Protein AF-A0AAD4CYT4-F1 (afdb_monomer_lite)

Organism: Aspergillus nanangensis (NCBI:txid2582783)

pLDDT: mean 79.65, std 19.48, range [28.11, 98.75]

InterPro domains:
  IPR003819 TauD/TfdA-like domain [PF02668] (15-269)
  IPR042098 Glutarate 2-hydroxylase superfamily [G3DSA:3.60.130.10] (12-270)
  IPR051178 TfdA dioxygenase [PTHR43779] (11-269)

Radius of gyration: 30.81 Å; chains: 1; bounding box: 71×94×71 Å

Structure (mmCIF, N/CA/C/O backbone):
data_AF-A0AAD4CYT4-F1
#
_entry.id   AF-A0AAD4CYT4-F1
#
loop_
_atom_site.group_PDB
_atom_site.id
_atom_site.type_symbol
_atom_site.label_atom_id
_atom_site.label_alt_id
_atom_site.label_comp_id
_atom_site.label_asym_id
_atom_site.label_entity_id
_atom_site.label_seq_id
_atom_site.pdbx_PDB_ins_code
_atom_site.Cartn_x
_atom_site.Cartn_y
_atom_site.Cartn_z
_atom_site.occupancy
_atom_site.B_iso_or_equiv
_atom_site.auth_seq_id
_atom_site.auth_comp_id
_atom_site.auth_asym_id
_atom_site.auth_atom_id
_atom_site.pdbx_PDB_model_num
ATOM 1 N N . MET A 1 1 ? -4.672 31.244 -12.991 1.00 32.66 1 MET A N 1
ATOM 2 C CA . MET A 1 1 ? -6.120 30.957 -13.082 1.00 32.66 1 MET A CA 1
ATOM 3 C C . MET A 1 1 ? -6.540 30.353 -11.759 1.00 32.66 1 MET A C 1
ATOM 5 O O . MET A 1 1 ? -5.858 29.450 -11.294 1.00 32.66 1 MET A O 1
ATOM 9 N N . THR A 1 2 ? -7.576 30.889 -11.125 1.00 28.11 2 THR A N 1
ATOM 10 C CA . THR A 1 2 ? -8.127 30.363 -9.871 1.00 28.11 2 THR A CA 1
ATOM 11 C C . THR A 1 2 ? -8.802 29.022 -10.139 1.00 28.11 2 THR A C 1
ATOM 13 O O . THR A 1 2 ? -9.771 28.966 -10.894 1.00 28.11 2 THR A O 1
ATOM 16 N N . VAL A 1 3 ? -8.297 27.948 -9.527 1.00 28.81 3 VAL A N 1
ATOM 17 C CA . VAL A 1 3 ? -8.999 26.660 -9.511 1.00 28.81 3 VAL A CA 1
ATOM 18 C C . VAL A 1 3 ? -10.236 26.845 -8.641 1.00 28.81 3 VAL A C 1
ATOM 20 O O . VAL A 1 3 ? -10.140 27.037 -7.431 1.00 28.81 3 VAL A O 1
ATOM 23 N N . THR A 1 4 ? -11.399 26.870 -9.281 1.00 29.27 4 THR A N 1
ATOM 24 C CA . THR A 1 4 ? -12.687 26.870 -8.594 1.00 29.27 4 THR A CA 1
ATOM 25 C C . THR A 1 4 ? -12.920 25.468 -8.048 1.00 29.27 4 THR A C 1
ATOM 27 O O . THR A 1 4 ? -12.833 24.496 -8.794 1.00 29.27 4 THR A O 1
ATOM 30 N N . ALA A 1 5 ? -13.193 25.361 -6.747 1.00 36.22 5 ALA A N 1
ATOM 31 C CA . ALA A 1 5 ? -13.559 24.095 -6.131 1.00 36.22 5 ALA A CA 1
ATOM 32 C C . ALA A 1 5 ? -14.890 23.620 -6.731 1.00 36.22 5 ALA A C 1
ATOM 34 O O . ALA A 1 5 ? -15.943 24.199 -6.456 1.00 36.22 5 ALA A O 1
ATOM 35 N N . THR A 1 6 ? -14.844 22.598 -7.584 1.00 34.12 6 THR A N 1
ATOM 36 C CA . THR A 1 6 ? -16.046 21.910 -8.047 1.00 34.12 6 THR A CA 1
ATOM 37 C C . THR A 1 6 ? -16.681 21.166 -6.878 1.00 34.12 6 THR A C 1
ATOM 39 O O . THR A 1 6 ? -15.995 20.547 -6.068 1.00 34.12 6 THR A O 1
ATOM 42 N N . SER A 1 7 ? -18.006 21.263 -6.787 1.00 39.72 7 SER A N 1
ATOM 43 C CA . SER A 1 7 ? -18.833 20.641 -5.751 1.00 39.72 7 SER A CA 1
ATOM 44 C C . SER A 1 7 ? -18.530 19.151 -5.578 1.00 39.72 7 SER A C 1
ATOM 46 O O . SER A 1 7 ? -18.439 18.426 -6.570 1.00 39.72 7 SER A O 1
ATOM 48 N N . THR A 1 8 ? -18.431 18.699 -4.328 1.00 49.41 8 THR A N 1
ATOM 49 C CA . THR A 1 8 ? -18.188 17.300 -3.957 1.00 49.41 8 THR A CA 1
ATOM 50 C C . THR A 1 8 ? -19.246 16.374 -4.579 1.00 49.41 8 THR A C 1
ATOM 52 O O . THR A 1 8 ? -20.433 16.601 -4.354 1.00 49.41 8 THR A O 1
ATOM 55 N N . PRO A 1 9 ? -18.858 15.333 -5.344 1.00 71.50 9 PRO A N 1
ATOM 56 C CA . PRO A 1 9 ? -19.803 14.434 -6.017 1.00 71.50 9 PRO A CA 1
ATOM 57 C C . PRO A 1 9 ? -20.303 13.274 -5.133 1.00 71.50 9 PRO A C 1
ATOM 59 O O . PRO A 1 9 ? -20.966 12.376 -5.638 1.00 71.50 9 PRO A O 1
ATOM 62 N N . PHE A 1 10 ? -19.981 13.286 -3.836 1.00 81.62 10 PHE A N 1
ATOM 63 C CA . PHE A 1 10 ? -20.298 12.228 -2.876 1.00 81.62 10 PHE A CA 1
ATOM 64 C C . PHE A 1 10 ? -21.324 12.736 -1.855 1.00 81.62 10 PHE A C 1
ATOM 66 O O . PHE A 1 10 ? -21.153 13.818 -1.289 1.00 81.62 10 PHE A O 1
ATOM 73 N N . SER A 1 11 ? -22.399 11.974 -1.662 1.00 90.19 11 SER A N 1
ATOM 74 C CA . SER A 1 11 ? -23.562 12.297 -0.823 1.00 90.19 11 SER A CA 1
ATOM 75 C C . SER A 1 11 ? -23.631 11.447 0.447 1.00 90.19 11 SER A C 1
ATOM 77 O O . SER A 1 11 ? -24.264 11.860 1.419 1.00 90.19 11 SER A O 1
ATOM 79 N N . HIS A 1 12 ? -22.997 10.273 0.443 1.00 91.12 12 HIS A N 1
ATOM 80 C CA . HIS A 1 12 ? -22.992 9.316 1.548 1.00 91.12 12 HIS A CA 1
ATOM 81 C C . HIS A 1 12 ? -21.619 9.195 2.218 1.00 91.12 12 HIS A C 1
ATOM 83 O O . HIS A 1 12 ? -21.557 8.949 3.422 1.00 91.12 12 HIS A O 1
ATOM 89 N N . ILE A 1 13 ? -20.528 9.392 1.471 1.00 91.62 13 ILE A N 1
ATOM 90 C CA . ILE A 1 13 ? -19.158 9.321 2.000 1.00 91.62 13 ILE A CA 1
ATOM 91 C C . ILE A 1 13 ? -18.455 10.683 2.021 1.00 91.62 13 ILE A C 1
ATOM 93 O O . ILE A 1 13 ? -18.670 11.544 1.170 1.00 91.62 13 ILE A O 1
ATOM 97 N N . SER A 1 14 ? -17.562 10.865 2.992 1.00 93.25 14 SER A N 1
ATOM 98 C CA . SER A 1 14 ? -16.642 12.004 3.066 1.00 93.25 14 SER A CA 1
ATOM 99 C C . SER A 1 14 ? -15.248 11.594 2.602 1.00 93.25 14 SER A C 1
ATOM 101 O O . SER A 1 14 ? -14.759 10.532 2.980 1.00 93.25 14 SER A O 1
ATOM 103 N N . ILE A 1 15 ? -14.606 12.447 1.799 1.00 91.00 15 ILE A N 1
ATOM 104 C CA . ILE A 1 15 ? -13.297 12.197 1.184 1.00 91.00 15 ILE A CA 1
ATOM 105 C C . ILE A 1 15 ? -12.261 13.192 1.710 1.00 91.00 15 ILE A C 1
ATOM 107 O O . ILE A 1 15 ? -12.435 14.406 1.582 1.00 91.00 15 ILE A O 1
ATOM 111 N N . LYS A 1 16 ? -11.143 12.677 2.222 1.00 91.81 16 LYS A N 1
ATOM 112 C CA . LYS A 1 16 ? -9.949 13.432 2.622 1.00 91.81 16 LYS A CA 1
ATOM 113 C C . LYS A 1 16 ? -8.764 12.957 1.769 1.00 91.81 16 LYS A C 1
ATOM 115 O O . LYS A 1 16 ? -8.244 11.874 2.027 1.00 91.81 16 LYS A O 1
ATOM 120 N N . PRO A 1 17 ? -8.349 13.706 0.731 1.00 92.31 17 PRO A N 1
ATOM 121 C CA . PRO A 1 17 ? -7.214 13.322 -0.107 1.00 92.31 17 PRO A CA 1
ATOM 122 C C . PRO A 1 17 ? -5.927 13.147 0.710 1.00 92.31 17 PRO A C 1
ATOM 124 O O . PRO A 1 17 ? -5.645 13.953 1.596 1.00 92.31 17 PRO A O 1
ATOM 127 N N . LEU A 1 18 ? -5.156 12.108 0.389 1.00 90.44 18 LEU A N 1
ATOM 128 C CA . LEU A 1 18 ? -3.869 11.787 1.021 1.00 90.44 18 LEU A CA 1
ATOM 129 C C . LEU A 1 18 ? -2.682 12.259 0.165 1.00 90.44 18 LEU A C 1
ATOM 131 O O . LEU A 1 18 ? -1.648 12.632 0.710 1.00 90.44 18 LEU A O 1
ATOM 135 N N . HIS A 1 19 ? -2.842 12.313 -1.162 1.00 92.69 19 HIS A N 1
ATOM 136 C CA . HIS A 1 19 ? -1.865 12.874 -2.099 1.00 92.69 19 HIS A CA 1
ATOM 137 C C . HIS A 1 19 ? -2.575 13.787 -3.134 1.00 92.69 19 HIS A C 1
ATOM 139 O O . HIS A 1 19 ? -3.765 13.604 -3.403 1.00 92.69 19 HIS A O 1
ATOM 145 N N . PRO A 1 20 ? -1.906 14.792 -3.745 1.00 89.75 20 PRO A N 1
ATOM 146 C CA . PRO A 1 20 ? -2.557 15.730 -4.673 1.00 89.75 20 PRO A CA 1
ATOM 147 C C . PRO A 1 20 ? -3.212 15.120 -5.927 1.00 89.75 20 PRO A C 1
ATOM 149 O O . PRO A 1 20 ? -4.036 15.778 -6.561 1.00 89.75 20 PRO A O 1
ATOM 152 N N . THR A 1 21 ? -2.841 13.895 -6.315 1.00 88.69 21 THR A N 1
ATOM 153 C CA . THR A 1 21 ? -3.289 13.236 -7.564 1.00 88.69 21 THR A CA 1
ATOM 154 C C . THR A 1 21 ? -3.969 11.876 -7.368 1.00 88.69 21 THR A C 1
ATOM 156 O O . THR A 1 21 ? -4.602 11.368 -8.297 1.00 88.69 21 THR A O 1
ATOM 159 N N . PHE A 1 22 ? -3.831 11.267 -6.190 1.00 94.75 22 PHE A N 1
ATOM 160 C CA . PHE A 1 22 ? -4.303 9.918 -5.863 1.00 94.75 22 PHE A CA 1
ATOM 161 C C . PHE A 1 22 ? -4.375 9.763 -4.334 1.00 94.75 22 PHE A C 1
ATOM 163 O O . PHE A 1 22 ? -4.007 10.691 -3.624 1.00 94.75 22 PHE A O 1
ATOM 170 N N . GLY A 1 23 ? -4.846 8.626 -3.820 1.00 95.00 23 GLY A N 1
ATOM 171 C CA . GLY A 1 23 ? -4.924 8.365 -2.380 1.00 95.00 23 GLY A CA 1
ATOM 172 C C . GLY A 1 23 ? -6.003 9.186 -1.661 1.00 95.00 23 GLY A C 1
ATOM 173 O O . GLY A 1 23 ? -6.031 10.415 -1.736 1.00 95.00 23 GLY A O 1
ATOM 174 N N . ALA A 1 24 ? -6.890 8.530 -0.918 1.00 94.88 24 ALA A N 1
ATOM 175 C CA . ALA A 1 24 ? -7.845 9.216 -0.050 1.00 94.88 24 ALA A CA 1
ATOM 176 C C . ALA A 1 24 ? -8.200 8.406 1.198 1.00 94.88 24 ALA A C 1
ATOM 178 O O . ALA A 1 24 ? -8.313 7.190 1.149 1.00 94.88 24 ALA A O 1
ATOM 179 N N . GLU A 1 25 ? -8.462 9.091 2.301 1.00 94.62 25 GLU A N 1
ATOM 180 C CA . GLU A 1 25 ? -9.189 8.550 3.442 1.00 94.62 25 GLU A CA 1
ATOM 181 C C . GLU A 1 25 ? -10.691 8.797 3.237 1.00 94.62 25 GLU A C 1
ATOM 183 O O . GLU A 1 25 ? -11.107 9.897 2.859 1.00 94.62 25 GLU A O 1
ATOM 188 N N . ILE A 1 26 ? -11.492 7.757 3.450 1.00 94.75 26 ILE A N 1
ATOM 189 C CA . ILE A 1 26 ? -12.946 7.739 3.329 1.00 94.75 26 ILE A CA 1
ATOM 190 C C . ILE A 1 26 ? -13.553 7.533 4.716 1.00 94.75 26 ILE A C 1
ATOM 192 O O . ILE A 1 26 ? -13.194 6.608 5.447 1.00 94.75 26 ILE A O 1
ATOM 196 N N . SER A 1 27 ? -14.519 8.377 5.061 1.00 91.19 27 SER A N 1
ATOM 197 C CA . SER A 1 27 ? -15.300 8.280 6.296 1.00 91.19 27 SER A CA 1
ATOM 198 C C . SER A 1 27 ? -16.803 8.411 6.023 1.00 91.19 27 SER A C 1
ATOM 200 O O . SER A 1 27 ? -17.220 8.775 4.923 1.00 91.19 27 SER A O 1
ATOM 202 N N . GLY A 1 28 ? -17.631 8.064 7.013 1.00 86.69 28 GLY A N 1
ATOM 203 C CA . GLY A 1 28 ? -19.098 8.039 6.889 1.00 86.69 28 GLY A CA 1
ATOM 204 C C . GLY A 1 28 ? -19.696 6.695 6.449 1.00 86.69 28 GLY A C 1
ATOM 205 O O . GLY A 1 28 ? -20.914 6.571 6.388 1.00 86.69 28 GLY A O 1
ATOM 206 N N . VAL A 1 29 ? -18.869 5.678 6.186 1.00 91.00 29 VAL A N 1
ATOM 207 C CA . VAL A 1 29 ? -19.328 4.316 5.864 1.00 91.00 29 VAL A CA 1
ATOM 208 C C . VAL A 1 29 ? -19.597 3.532 7.148 1.00 91.00 29 VAL A C 1
ATOM 210 O O . VAL A 1 29 ? -18.706 3.404 7.985 1.00 91.00 29 VAL A O 1
ATOM 213 N N . ASP A 1 30 ? -20.804 2.978 7.280 1.00 89.69 30 ASP A N 1
ATOM 214 C CA . ASP A 1 30 ? -21.115 1.970 8.296 1.00 89.69 30 ASP A CA 1
ATOM 215 C C . ASP A 1 30 ? -20.756 0.569 7.777 1.00 89.69 30 ASP A C 1
ATOM 217 O O . ASP A 1 30 ? -21.227 0.144 6.720 1.00 89.69 30 ASP A O 1
ATOM 221 N N . PHE A 1 31 ? -19.918 -0.135 8.535 1.00 91.50 31 PHE A N 1
ATOM 222 C CA . PHE A 1 31 ? -19.478 -1.508 8.280 1.00 91.50 31 PHE A CA 1
ATOM 223 C C . PHE A 1 31 ? -20.048 -2.516 9.297 1.00 91.50 31 PHE A C 1
ATOM 225 O O . PHE A 1 31 ? -19.816 -3.718 9.160 1.00 91.50 31 PHE A O 1
ATOM 232 N N . ALA A 1 32 ? -20.817 -2.066 10.300 1.00 85.94 32 ALA A N 1
ATOM 233 C CA . ALA A 1 32 ? -21.504 -2.948 11.251 1.00 85.94 32 ALA A CA 1
ATOM 234 C C . ALA A 1 32 ? -22.688 -3.698 10.607 1.00 85.94 32 ALA A C 1
ATOM 236 O O . ALA A 1 32 ? -23.165 -4.700 11.142 1.00 85.94 32 ALA A O 1
ATOM 237 N N . SER A 1 33 ? -23.143 -3.223 9.445 1.00 85.06 33 SER A N 1
ATOM 238 C CA . SER A 1 33 ? -24.101 -3.878 8.552 1.00 85.06 33 SER A CA 1
ATOM 239 C C . SER A 1 33 ? -23.501 -4.024 7.144 1.00 85.06 33 SER A C 1
ATOM 241 O O . SER A 1 33 ? -22.535 -3.332 6.817 1.00 85.06 33 SER A O 1
ATOM 243 N N . PRO A 1 34 ? -24.053 -4.888 6.267 1.00 90.44 34 PRO A N 1
ATOM 244 C CA . PRO A 1 34 ? -23.626 -4.955 4.872 1.00 90.44 34 PRO A CA 1
ATOM 245 C C . PRO A 1 34 ? -23.739 -3.589 4.180 1.00 90.44 34 PRO A C 1
ATOM 247 O O . PRO A 1 34 ? -24.818 -2.998 4.155 1.00 90.44 34 PRO A O 1
ATOM 250 N N . VAL A 1 35 ? -22.635 -3.112 3.594 1.00 91.25 35 VAL A N 1
ATOM 251 C CA . VAL A 1 35 ? -22.569 -1.798 2.934 1.00 91.25 35 VAL A CA 1
ATOM 252 C C . VAL A 1 35 ? -23.611 -1.709 1.813 1.00 91.25 35 VAL A C 1
ATOM 254 O O . VAL A 1 35 ? -23.594 -2.508 0.863 1.00 91.25 35 VAL A O 1
ATOM 257 N N . ALA A 1 36 ? -24.506 -0.724 1.941 1.00 92.00 36 ALA A N 1
ATOM 258 C CA . ALA A 1 36 ? -25.579 -0.442 0.993 1.00 92.00 36 ALA A CA 1
ATOM 259 C C . ALA A 1 36 ? -25.028 -0.103 -0.403 1.00 92.00 36 ALA A C 1
ATOM 261 O O . ALA A 1 36 ? -23.906 0.393 -0.543 1.00 92.00 36 ALA A O 1
ATOM 262 N N . ASP A 1 37 ? -25.798 -0.404 -1.449 1.00 90.38 37 ASP A N 1
ATOM 263 C CA . ASP A 1 37 ? -25.303 -0.336 -2.827 1.00 90.38 37 ASP A CA 1
ATOM 264 C C . ASP A 1 37 ? -24.978 1.098 -3.257 1.00 90.38 37 ASP A C 1
ATOM 266 O O . ASP A 1 37 ? -23.967 1.311 -3.919 1.00 90.38 37 ASP A O 1
ATOM 270 N N . GLU A 1 38 ? -25.758 2.086 -2.822 1.00 91.25 38 GLU A N 1
ATOM 271 C CA . GLU A 1 38 ? -25.518 3.511 -3.056 1.00 91.25 38 GLU A CA 1
ATOM 272 C C . GLU A 1 38 ? -24.184 3.989 -2.453 1.00 91.25 38 GLU A C 1
ATOM 274 O O . GLU A 1 38 ? -23.389 4.633 -3.139 1.00 91.25 38 GLU A O 1
ATOM 279 N N . VAL A 1 39 ? -23.876 3.578 -1.218 1.00 93.12 39 VAL A N 1
ATOM 280 C CA . VAL A 1 39 ? -22.600 3.881 -0.547 1.00 93.12 39 VAL A CA 1
ATOM 281 C C . VAL A 1 39 ? -21.450 3.164 -1.253 1.00 93.12 39 VAL A C 1
ATOM 283 O O . VAL A 1 39 ? -20.381 3.736 -1.461 1.00 93.12 39 VAL A O 1
ATOM 286 N N . PHE A 1 40 ? -21.670 1.920 -1.684 1.00 93.56 40 PHE A N 1
ATOM 287 C CA . PHE A 1 40 ? -20.673 1.166 -2.434 1.00 93.56 40 PHE A CA 1
ATOM 288 C C . PHE A 1 40 ? -20.383 1.761 -3.819 1.00 93.56 40 PHE A C 1
ATOM 290 O O . PHE A 1 40 ? -19.227 1.753 -4.236 1.00 93.56 40 PHE A O 1
ATOM 297 N N . GLN A 1 41 ? -21.372 2.321 -4.524 1.00 88.25 41 GLN A N 1
ATOM 298 C CA . GLN A 1 41 ? -21.118 3.024 -5.788 1.00 88.25 41 GLN A CA 1
ATOM 299 C C . GLN A 1 41 ? -20.239 4.264 -5.577 1.00 88.25 41 GLN A C 1
ATOM 301 O O . GLN A 1 41 ? -19.327 4.499 -6.370 1.00 88.25 41 GLN A O 1
ATOM 306 N N . GLU A 1 42 ? -20.447 5.019 -4.495 1.00 93.06 42 GLU A N 1
ATOM 307 C CA . GLU A 1 42 ? -19.563 6.136 -4.136 1.00 93.06 42 GLU A CA 1
ATOM 308 C C . GLU A 1 42 ? -18.144 5.660 -3.789 1.00 93.06 42 GLU A C 1
ATOM 310 O O . GLU A 1 42 ? -17.169 6.228 -4.286 1.00 93.06 42 GLU A O 1
ATOM 315 N N . ILE A 1 43 ? -18.007 4.566 -3.031 1.00 93.81 43 ILE A N 1
ATOM 316 C CA . ILE A 1 43 ? -16.708 3.928 -2.760 1.00 93.81 43 ILE A CA 1
ATOM 317 C C . ILE A 1 43 ? -16.027 3.496 -4.065 1.00 93.81 43 ILE A C 1
ATOM 319 O O . ILE A 1 43 ? -14.850 3.787 -4.264 1.00 93.81 43 ILE A O 1
ATOM 323 N N . TYR A 1 44 ? -16.741 2.838 -4.979 1.00 87.88 44 TYR A N 1
ATOM 324 C CA . TYR A 1 44 ? -16.192 2.368 -6.253 1.00 87.88 44 TYR A CA 1
ATOM 325 C C . TYR A 1 44 ? -15.718 3.530 -7.144 1.00 87.88 44 TYR A C 1
ATOM 327 O O . TYR A 1 44 ? -14.653 3.456 -7.767 1.00 87.88 44 TYR A O 1
ATOM 335 N N . GLN A 1 45 ? -16.463 4.638 -7.163 1.00 84.94 45 GLN A N 1
ATOM 336 C CA . GLN A 1 45 ? -16.052 5.877 -7.829 1.00 84.94 45 GLN A CA 1
ATOM 337 C C . GLN A 1 45 ? -14.808 6.487 -7.169 1.00 84.94 45 GLN A C 1
ATOM 339 O O . GLN A 1 45 ? -13.865 6.854 -7.875 1.00 84.94 45 GLN A O 1
ATOM 344 N N . ALA A 1 46 ? -14.751 6.528 -5.835 1.00 89.94 46 ALA A N 1
ATOM 345 C CA . ALA A 1 46 ? -13.582 7.000 -5.099 1.00 89.94 46 ALA A CA 1
ATOM 346 C C . ALA A 1 46 ? -12.343 6.124 -5.372 1.00 89.94 46 ALA A C 1
ATOM 348 O O . ALA A 1 46 ? -11.290 6.665 -5.702 1.00 89.94 46 ALA A O 1
ATOM 349 N N . VAL A 1 47 ? -12.458 4.791 -5.353 1.00 90.19 47 VAL A N 1
ATOM 350 C CA . VAL A 1 47 ? -11.378 3.866 -5.758 1.00 90.19 47 VAL A CA 1
ATOM 351 C C . VAL A 1 47 ? -10.942 4.135 -7.199 1.00 90.19 47 VAL A C 1
ATOM 353 O O . VAL A 1 47 ? -9.752 4.230 -7.483 1.00 90.19 47 VAL A O 1
ATOM 356 N N . THR A 1 48 ? -11.885 4.324 -8.120 1.00 86.06 48 THR A N 1
ATOM 357 C CA . THR A 1 48 ? -11.584 4.596 -9.536 1.00 86.06 48 THR A CA 1
ATOM 358 C C . THR A 1 48 ? -10.811 5.908 -9.725 1.00 86.06 48 THR A C 1
ATOM 360 O O . THR A 1 48 ? -9.865 5.971 -10.521 1.00 86.06 48 THR A O 1
ATOM 363 N N . GLN A 1 49 ? -11.181 6.951 -8.978 1.00 87.31 49 GLN A N 1
ATOM 364 C CA . GLN A 1 49 ? -10.535 8.262 -8.994 1.00 87.31 49 GLN A CA 1
ATOM 365 C C . GLN A 1 49 ? -9.168 8.223 -8.293 1.00 87.31 49 GLN A C 1
ATOM 367 O O . GLN A 1 49 ? -8.129 8.443 -8.923 1.00 87.31 49 GLN A O 1
ATOM 372 N N . TYR A 1 50 ? -9.149 7.895 -7.004 1.00 92.00 50 TYR A N 1
ATOM 373 C CA . TYR A 1 50 ? -7.973 7.987 -6.143 1.00 92.00 50 TYR A CA 1
ATOM 374 C C . TYR A 1 50 ? -7.026 6.787 -6.264 1.00 92.00 50 TYR A C 1
ATOM 376 O O . TYR A 1 50 ? -5.875 6.903 -5.863 1.00 92.00 50 TYR A O 1
ATOM 384 N N . GLY A 1 51 ? -7.448 5.657 -6.839 1.00 89.88 51 GLY A N 1
ATOM 385 C CA . GLY A 1 51 ? -6.657 4.422 -6.995 1.00 89.88 51 GLY A CA 1
ATOM 386 C C . GLY A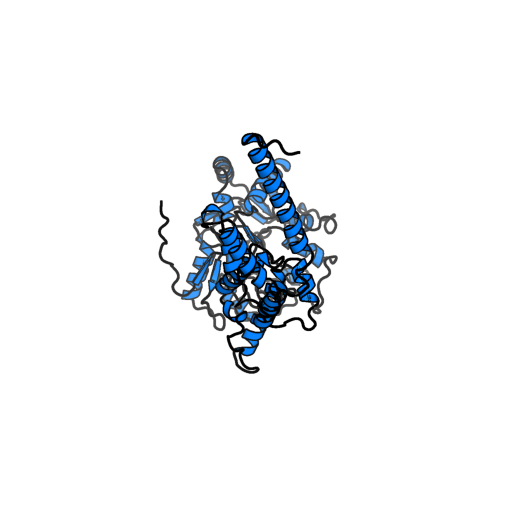 1 51 ? -6.434 3.648 -5.688 1.00 89.88 51 GLY A C 1
ATOM 387 O O . GLY A 1 51 ? -6.468 2.424 -5.678 1.00 89.88 51 GLY A O 1
ATOM 388 N N . VAL A 1 52 ? -6.252 4.381 -4.594 1.00 94.69 52 VAL A N 1
ATOM 389 C CA . VAL A 1 52 ? -5.979 3.938 -3.226 1.00 94.69 52 VAL A CA 1
ATOM 390 C C . VAL A 1 52 ? -6.973 4.654 -2.317 1.00 94.69 52 VAL A C 1
ATOM 392 O O . VAL A 1 52 ? -7.042 5.885 -2.361 1.00 94.69 52 VAL A O 1
ATOM 395 N N . VAL A 1 53 ? -7.760 3.915 -1.524 1.00 95.44 53 VAL A N 1
ATOM 396 C CA . VAL A 1 53 ? -8.714 4.514 -0.573 1.00 95.44 53 VAL A CA 1
ATOM 397 C C . VAL A 1 53 ? -8.779 3.774 0.755 1.00 95.44 53 VAL A C 1
ATOM 399 O O . VAL A 1 53 ? -8.809 2.549 0.780 1.00 95.44 53 VAL A O 1
ATOM 402 N N . VAL A 1 54 ? -8.838 4.527 1.847 1.00 95.50 54 VAL A N 1
ATOM 403 C CA . VAL A 1 54 ? -8.615 4.041 3.208 1.00 95.50 54 VAL A CA 1
ATOM 404 C C . VAL A 1 54 ? -9.837 4.246 4.085 1.00 95.50 54 VAL A C 1
ATOM 406 O O . VAL A 1 54 ? -10.387 5.339 4.107 1.00 95.50 54 VAL A O 1
ATOM 409 N N . PHE A 1 55 ? -10.194 3.251 4.889 1.00 95.31 55 PHE A N 1
ATOM 410 C CA . PHE A 1 55 ? -11.222 3.346 5.920 1.00 95.31 55 PHE A CA 1
ATOM 411 C C . PHE A 1 55 ? -10.608 3.086 7.300 1.00 95.31 55 PHE A C 1
ATOM 413 O O . PHE A 1 55 ? -9.804 2.168 7.473 1.00 95.31 55 PHE A O 1
ATOM 420 N N . ARG A 1 56 ? -11.001 3.876 8.303 1.00 91.12 56 ARG A N 1
ATOM 421 C CA . ARG A 1 56 ? -10.508 3.728 9.682 1.00 91.12 56 ARG A CA 1
ATOM 422 C C . ARG A 1 56 ? -11.432 2.904 10.541 1.00 91.12 56 ARG A C 1
ATOM 424 O O . ARG A 1 56 ? -12.643 3.081 10.457 1.00 91.12 56 ARG A O 1
ATOM 431 N N . SER A 1 57 ? -10.846 2.083 11.415 1.00 87.38 57 SER A N 1
ATOM 432 C CA . SER A 1 57 ? -11.555 1.421 12.521 1.00 87.38 57 SER A CA 1
ATOM 433 C C . SER A 1 57 ? -12.890 0.773 12.105 1.00 87.38 57 SER A C 1
ATOM 435 O O . SER A 1 57 ? -13.898 0.905 12.793 1.00 87.38 57 SER A O 1
ATOM 437 N N . THR A 1 58 ? -12.900 0.079 10.964 1.00 91.69 58 THR A N 1
ATOM 438 C CA . THR A 1 58 ? -14.105 -0.470 10.318 1.00 91.69 58 THR A CA 1
ATOM 439 C C . THR A 1 58 ? -14.861 -1.487 11.168 1.00 91.69 58 THR A C 1
ATOM 441 O O . THR A 1 58 ? -16.058 -1.667 10.984 1.00 91.69 58 THR A O 1
ATOM 444 N N . GLY A 1 59 ? -14.179 -2.178 12.087 1.00 90.75 59 GLY A N 1
ATOM 445 C CA . GLY A 1 59 ? -14.790 -3.224 12.911 1.00 90.75 59 GLY A CA 1
ATOM 446 C C . GLY A 1 59 ? -15.228 -4.471 12.130 1.00 90.75 59 GLY A C 1
ATOM 447 O O . GLY A 1 59 ? -15.974 -5.284 12.672 1.00 90.75 59 GLY A O 1
ATOM 448 N N . LEU A 1 60 ? -14.777 -4.634 10.880 1.00 93.19 60 LEU A N 1
ATOM 449 C CA . LEU A 1 60 ? -15.089 -5.798 10.051 1.00 93.19 60 LEU A CA 1
ATOM 450 C C . LEU A 1 60 ? -14.575 -7.099 10.686 1.00 93.19 60 LEU A C 1
ATOM 452 O O . LEU A 1 60 ? -13.426 -7.185 11.117 1.00 93.19 60 LEU A O 1
ATOM 456 N N . THR A 1 61 ? -15.420 -8.133 10.682 1.00 93.88 61 THR A N 1
ATOM 457 C CA . THR A 1 61 ? -14.990 -9.524 10.900 1.00 93.88 61 THR A CA 1
ATOM 458 C C . THR A 1 61 ? -14.433 -10.115 9.604 1.00 93.88 61 THR A C 1
ATOM 460 O O . THR A 1 61 ? -14.607 -9.530 8.534 1.00 93.88 61 THR A O 1
ATOM 463 N N . ASP A 1 62 ? -13.833 -11.306 9.668 1.00 93.94 62 ASP A N 1
ATOM 464 C CA . ASP A 1 62 ? -13.441 -12.087 8.487 1.00 93.94 62 ASP A CA 1
ATOM 465 C C . ASP A 1 62 ? -14.598 -12.204 7.472 1.00 93.94 62 ASP A C 1
ATOM 467 O O . ASP A 1 62 ? -14.427 -11.930 6.284 1.00 93.94 62 ASP A O 1
ATOM 471 N N . GLU A 1 63 ? -15.805 -12.545 7.934 1.00 95.06 63 GLU A N 1
ATOM 472 C CA . GLU A 1 63 ? -17.001 -12.675 7.095 1.00 95.06 63 GLU A CA 1
ATOM 473 C C . GLU A 1 63 ? -17.429 -11.336 6.492 1.00 95.06 63 GLU A C 1
ATOM 475 O O . GLU A 1 63 ? -17.792 -11.283 5.315 1.00 95.06 63 GLU A O 1
ATOM 480 N N . GLY A 1 64 ? -17.377 -10.259 7.282 1.00 94.69 64 GLY A N 1
ATOM 481 C CA . GLY A 1 64 ? -17.684 -8.904 6.826 1.00 94.69 64 GLY A CA 1
ATOM 482 C C . GLY A 1 64 ? -16.697 -8.427 5.762 1.00 94.69 64 GLY A C 1
ATOM 483 O O . GLY A 1 64 ? -17.111 -7.908 4.725 1.00 94.69 64 GLY A O 1
ATOM 484 N N . HIS A 1 65 ? -15.402 -8.664 5.978 1.00 95.75 65 HIS A N 1
ATOM 485 C CA . HIS A 1 65 ? -14.337 -8.338 5.036 1.00 95.75 65 HIS A CA 1
ATOM 486 C C . HIS A 1 65 ? -14.523 -9.100 3.718 1.00 95.75 65 HIS A C 1
ATOM 488 O O . HIS A 1 65 ? -14.546 -8.485 2.654 1.00 95.75 65 HIS A O 1
ATOM 494 N N . ILE A 1 66 ? -14.773 -10.411 3.772 1.00 95.56 66 ILE A N 1
ATOM 495 C CA . ILE A 1 66 ? -15.070 -11.230 2.587 1.00 95.56 66 ILE A CA 1
ATOM 496 C C . ILE A 1 66 ? -16.343 -10.737 1.873 1.00 95.56 66 ILE A C 1
ATOM 498 O O . ILE A 1 66 ? -16.368 -10.642 0.643 1.00 95.56 66 ILE A O 1
ATOM 502 N N . ALA A 1 67 ? -17.410 -10.420 2.612 1.00 94.44 67 ALA A N 1
ATOM 503 C CA . ALA A 1 67 ? -18.671 -9.941 2.044 1.00 94.44 67 ALA A CA 1
ATOM 504 C C . ALA A 1 67 ? -18.525 -8.574 1.355 1.00 94.44 67 ALA A C 1
ATOM 506 O O . ALA A 1 67 ? -19.082 -8.379 0.274 1.00 94.44 67 ALA A O 1
ATOM 507 N N . PHE A 1 68 ? -17.749 -7.657 1.938 1.00 95.38 68 PHE A N 1
ATOM 508 C CA . PHE A 1 68 ? -17.423 -6.367 1.334 1.00 95.38 68 PHE A CA 1
ATOM 509 C C . PHE A 1 68 ? -16.543 -6.536 0.087 1.00 95.38 68 PHE A C 1
ATOM 511 O O . PHE A 1 68 ? -16.881 -6.003 -0.970 1.00 95.38 68 PHE A O 1
ATOM 518 N N . SER A 1 69 ? -15.493 -7.361 0.157 1.00 94.56 69 SER A N 1
ATOM 519 C CA . SER A 1 69 ? -14.618 -7.671 -0.983 1.00 94.56 69 SER A CA 1
ATOM 520 C C . SER A 1 69 ? -15.392 -8.245 -2.177 1.00 94.56 69 SER A C 1
ATOM 522 O O . SER A 1 69 ? -15.142 -7.850 -3.315 1.00 94.56 69 SER A O 1
ATOM 524 N N . ARG A 1 70 ? -16.403 -9.100 -1.945 1.00 93.69 70 ARG A N 1
ATOM 525 C CA . ARG A 1 70 ? -17.267 -9.650 -3.014 1.00 93.69 70 ARG A CA 1
ATOM 526 C C . ARG A 1 70 ? -18.061 -8.591 -3.789 1.00 93.69 70 ARG A C 1
ATOM 528 O O . ARG A 1 70 ? -18.500 -8.882 -4.899 1.00 93.69 70 ARG A O 1
ATOM 535 N N . LYS A 1 71 ? -18.237 -7.369 -3.267 1.00 90.44 71 LYS A N 1
ATOM 536 C CA . LYS A 1 71 ? -18.875 -6.274 -4.024 1.00 90.44 71 LYS A CA 1
ATOM 537 C C . LYS A 1 71 ? -17.979 -5.751 -5.157 1.00 90.44 71 LYS A C 1
ATOM 539 O O . LYS A 1 71 ? -18.501 -5.235 -6.141 1.00 90.44 71 LYS A O 1
ATOM 544 N N . PHE A 1 72 ? -16.657 -5.928 -5.062 1.00 87.12 72 PHE A N 1
ATOM 545 C CA . PHE A 1 72 ? -15.699 -5.566 -6.116 1.00 87.12 72 PHE A CA 1
ATOM 546 C C . PHE A 1 72 ? -15.560 -6.628 -7.222 1.00 87.12 72 PHE A C 1
ATOM 548 O O . PHE A 1 72 ? -15.052 -6.312 -8.298 1.00 87.12 72 PHE A O 1
ATOM 555 N N . GLY A 1 73 ? -16.011 -7.866 -6.989 1.00 86.69 73 GLY A N 1
ATOM 556 C CA . GLY A 1 73 ? -15.998 -8.938 -7.985 1.00 86.69 73 GLY A CA 1
ATOM 557 C C . GLY A 1 73 ? -15.818 -10.338 -7.396 1.00 86.69 73 GLY A C 1
ATOM 558 O O . GLY A 1 73 ? -16.028 -10.581 -6.208 1.00 86.69 73 GLY A O 1
ATOM 559 N N . GLU A 1 74 ? -15.424 -11.277 -8.257 1.00 88.38 74 GLU A N 1
ATOM 560 C CA . GLU A 1 74 ? -15.016 -12.624 -7.850 1.00 88.38 74 GLU A CA 1
ATOM 561 C C . GLU A 1 74 ? -13.744 -12.574 -6.991 1.00 88.38 74 GLU A C 1
ATOM 563 O O . GLU A 1 74 ? -12.776 -11.910 -7.360 1.00 88.38 74 GLU A O 1
ATOM 568 N N . LEU A 1 75 ? -13.724 -13.323 -5.886 1.00 89.88 75 LEU A N 1
ATOM 569 C CA . LEU A 1 75 ? -12.532 -13.466 -5.050 1.00 89.88 75 LEU A CA 1
ATOM 570 C C . LEU A 1 75 ? -11.629 -14.584 -5.578 1.00 89.88 75 LEU A C 1
ATOM 572 O O . LEU A 1 75 ? -12.110 -15.673 -5.896 1.00 89.88 75 LEU A O 1
ATOM 576 N N . ASP A 1 76 ? -10.323 -14.327 -5.609 1.00 87.81 76 ASP A N 1
ATOM 577 C CA . ASP A 1 76 ? -9.320 -15.388 -5.694 1.00 87.81 76 ASP A CA 1
ATOM 578 C C . ASP A 1 76 ? -9.225 -16.115 -4.334 1.00 87.81 76 ASP A C 1
ATOM 580 O O . ASP A 1 76 ? -9.559 -15.553 -3.289 1.00 87.81 76 ASP A O 1
ATOM 584 N N . ASP A 1 77 ? -8.766 -17.371 -4.326 1.00 89.88 77 ASP A N 1
ATOM 585 C CA . ASP A 1 77 ? -8.593 -18.149 -3.094 1.00 89.88 77 ASP A CA 1
ATOM 586 C C . ASP A 1 77 ? -7.220 -18.835 -3.007 1.00 89.88 77 ASP A C 1
ATOM 588 O O . ASP A 1 77 ? -6.526 -19.048 -4.006 1.00 89.88 77 ASP A O 1
ATOM 592 N N . VAL A 1 78 ? -6.802 -19.176 -1.784 1.00 86.06 78 VAL A N 1
ATOM 593 C CA . VAL A 1 78 ? -5.478 -19.752 -1.518 1.00 86.06 78 VAL A CA 1
ATOM 594 C C . VAL A 1 78 ? -5.417 -21.281 -1.625 1.00 86.06 78 VAL A C 1
ATOM 596 O O . VAL A 1 78 ? -4.362 -21.860 -1.344 1.00 86.06 78 VAL A O 1
ATOM 599 N N . LYS A 1 79 ? -6.488 -21.968 -2.055 1.00 86.88 79 LYS A N 1
ATOM 600 C CA . LYS A 1 79 ? -6.526 -23.445 -2.135 1.00 86.88 79 LYS A CA 1
ATOM 601 C C . LYS A 1 79 ? -5.388 -24.039 -2.977 1.00 86.88 79 LYS A C 1
ATOM 603 O O . LYS A 1 79 ? -4.850 -25.057 -2.538 1.00 86.88 79 LYS A O 1
ATOM 608 N N . PRO A 1 80 ? -4.945 -23.447 -4.110 1.00 82.94 80 PRO A N 1
ATOM 609 C CA . PRO A 1 80 ? -3.796 -23.967 -4.855 1.00 82.94 80 PRO A CA 1
ATOM 610 C C . PRO A 1 80 ? -2.503 -23.966 -4.030 1.00 82.94 80 PRO A C 1
ATOM 612 O O . PRO A 1 80 ? -1.743 -24.932 -4.076 1.00 82.94 80 PRO A O 1
ATOM 615 N N . TYR A 1 81 ? -2.273 -22.928 -3.218 1.00 79.62 81 TYR A N 1
ATOM 616 C CA . TYR A 1 81 ? -1.104 -22.859 -2.337 1.00 79.62 81 TYR A CA 1
ATOM 617 C C . TYR A 1 81 ? -1.207 -23.866 -1.185 1.00 79.62 81 TYR A C 1
ATOM 619 O O . TYR A 1 81 ? -0.206 -24.496 -0.846 1.00 79.62 81 TYR A O 1
ATOM 627 N N . ILE A 1 82 ? -2.403 -24.064 -0.616 1.00 83.69 82 ILE A N 1
ATOM 628 C CA . ILE A 1 82 ? -2.652 -25.091 0.413 1.00 83.69 82 ILE A CA 1
ATOM 629 C C . ILE A 1 82 ? -2.373 -26.491 -0.148 1.00 83.69 82 ILE A C 1
ATOM 631 O O . ILE A 1 82 ? -1.664 -27.276 0.478 1.00 83.69 82 ILE A O 1
ATOM 635 N N . ALA A 1 83 ? -2.867 -26.792 -1.353 1.00 81.38 83 ALA A N 1
ATOM 636 C CA . ALA A 1 83 ? -2.609 -28.058 -2.039 1.00 81.38 83 ALA A CA 1
ATOM 637 C C . ALA A 1 83 ? -1.113 -28.267 -2.355 1.00 81.38 83 ALA A C 1
ATOM 639 O O . ALA A 1 83 ? -0.630 -29.395 -2.310 1.00 81.38 83 ALA A O 1
ATOM 640 N N . ALA A 1 84 ? -0.369 -27.183 -2.601 1.00 77.94 84 ALA A N 1
ATOM 641 C CA . ALA A 1 84 ? 1.090 -27.181 -2.733 1.00 77.94 84 ALA A CA 1
ATOM 642 C C . ALA A 1 84 ? 1.850 -27.234 -1.383 1.00 77.94 84 ALA A C 1
ATOM 644 O O . ALA A 1 84 ? 3.072 -27.097 -1.359 1.00 77.94 84 ALA A O 1
ATOM 645 N N . GLY A 1 85 ? 1.155 -27.436 -0.257 1.00 78.81 85 GLY A N 1
ATOM 646 C CA . GLY A 1 85 ? 1.752 -27.627 1.069 1.00 78.81 85 GLY A CA 1
ATOM 647 C C . GLY A 1 85 ? 1.922 -26.357 1.910 1.00 78.81 85 GLY A C 1
ATOM 648 O O . GLY A 1 85 ? 2.490 -26.432 3.003 1.00 78.81 85 GLY A O 1
ATOM 649 N N . ARG A 1 86 ? 1.428 -25.191 1.465 1.00 79.44 86 ARG A N 1
ATOM 650 C CA . ARG A 1 86 ? 1.427 -23.977 2.297 1.00 79.44 86 ARG A CA 1
ATOM 651 C C . ARG A 1 86 ? 0.472 -24.161 3.478 1.00 79.44 86 ARG A C 1
ATOM 653 O O . ARG A 1 86 ? -0.720 -24.394 3.294 1.00 79.44 86 ARG A O 1
ATOM 660 N N . LYS A 1 87 ? 0.985 -23.986 4.697 1.00 81.94 87 LYS A N 1
ATOM 661 C CA . LYS A 1 87 ? 0.150 -23.902 5.903 1.00 81.94 87 LYS A CA 1
ATOM 662 C C . LYS A 1 87 ? -0.744 -22.662 5.819 1.00 81.94 87 LYS A C 1
ATOM 664 O O . LYS A 1 87 ? -0.250 -21.572 5.538 1.00 81.94 87 LYS A O 1
ATOM 669 N N . HIS A 1 88 ? -2.032 -22.834 6.097 1.00 85.88 88 HIS A N 1
ATOM 670 C CA . HIS A 1 88 ? -3.014 -21.754 6.171 1.00 85.88 88 HIS A CA 1
ATOM 671 C C . HIS A 1 88 ? -3.629 -21.731 7.566 1.00 85.88 88 HIS A C 1
ATOM 673 O O . HIS A 1 88 ? -4.040 -22.783 8.054 1.00 85.88 88 HIS A O 1
ATOM 679 N N . ARG A 1 89 ? -3.643 -20.562 8.216 1.00 87.62 89 ARG A N 1
ATOM 680 C CA . ARG A 1 89 ? -4.134 -20.403 9.600 1.00 87.62 89 ARG A CA 1
ATOM 681 C C . ARG A 1 89 ? -5.515 -19.753 9.705 1.00 87.62 89 ARG A C 1
ATOM 683 O O . ARG A 1 89 ? -6.089 -19.759 10.786 1.00 87.62 89 ARG A O 1
ATOM 690 N N . LEU A 1 90 ? -6.015 -19.151 8.624 1.00 90.81 90 LEU A N 1
ATOM 691 C CA . LEU A 1 90 ? -7.304 -18.456 8.618 1.00 90.81 90 LEU A CA 1
ATOM 692 C C . LEU A 1 90 ? -8.426 -19.435 8.257 1.00 90.81 90 LEU A C 1
ATOM 694 O O . LEU A 1 90 ? -8.218 -20.378 7.493 1.00 90.81 90 LEU A O 1
ATOM 698 N N . ASN A 1 91 ? -9.627 -19.193 8.783 1.00 90.75 91 ASN A N 1
ATOM 699 C CA . ASN A 1 91 ? -10.775 -20.087 8.588 1.00 90.75 91 ASN A CA 1
ATOM 700 C C . ASN A 1 91 ? -11.282 -20.109 7.136 1.00 90.75 91 ASN A C 1
ATOM 702 O O . ASN A 1 91 ? -11.900 -21.085 6.708 1.00 90.75 91 ASN A O 1
ATOM 706 N N . TYR A 1 92 ? -11.007 -19.046 6.378 1.00 93.81 92 TYR A N 1
ATOM 707 C CA . TYR A 1 92 ? -11.508 -18.841 5.024 1.00 93.81 92 TYR A CA 1
ATOM 708 C C . TYR A 1 92 ? -10.374 -18.911 3.992 1.00 93.81 92 TYR A C 1
ATOM 710 O O . TYR A 1 92 ? -9.338 -18.269 4.185 1.00 93.81 92 TYR A O 1
ATOM 718 N N . PRO A 1 93 ? -10.529 -19.672 2.892 1.00 92.69 93 PRO A N 1
ATOM 719 C CA . PRO A 1 93 ? -9.534 -19.730 1.825 1.00 92.69 93 PRO A CA 1
ATOM 720 C C . PRO A 1 93 ? -9.498 -18.459 0.961 1.00 92.69 93 PRO A C 1
ATOM 722 O O . PRO A 1 93 ? -8.510 -18.248 0.267 1.00 92.69 93 PRO A O 1
ATOM 725 N N . GLU A 1 94 ? -10.528 -17.611 0.988 1.00 93.88 94 GLU A N 1
ATOM 726 C CA . GLU A 1 94 ? -10.520 -16.305 0.308 1.00 93.88 94 GLU A CA 1
ATOM 727 C C . GLU A 1 94 ? -9.671 -15.238 1.026 1.00 93.88 94 GLU A C 1
ATOM 729 O O . GLU A 1 94 ? -9.403 -14.183 0.458 1.00 93.88 94 GLU A O 1
ATOM 734 N N . LEU A 1 95 ? -9.231 -15.490 2.265 1.00 93.56 95 LEU A N 1
ATOM 735 C CA . LEU A 1 95 ? -8.329 -14.595 2.992 1.00 93.56 95 LEU A CA 1
ATOM 736 C C . LEU A 1 95 ? -6.877 -15.049 2.818 1.00 93.56 95 LEU A C 1
ATOM 738 O O . LEU A 1 95 ? -6.540 -16.201 3.088 1.00 93.56 95 LEU A O 1
ATOM 742 N N . PHE A 1 96 ? -5.993 -14.135 2.415 1.00 90.75 96 PHE A N 1
ATOM 743 C CA . PHE A 1 96 ? -4.557 -14.395 2.321 1.00 90.75 96 PHE A CA 1
ATOM 744 C C . PHE A 1 96 ? -3.845 -13.878 3.575 1.00 90.75 96 PHE A C 1
ATOM 746 O O . PHE A 1 96 ? -3.858 -12.685 3.866 1.00 90.75 96 PHE A O 1
ATOM 753 N N . ASP A 1 97 ? -3.169 -14.767 4.305 1.00 90.25 97 ASP A N 1
ATOM 754 C CA . ASP A 1 97 ? -2.365 -14.369 5.461 1.00 90.25 97 ASP A CA 1
ATOM 755 C C . ASP A 1 97 ? -1.029 -13.745 5.023 1.00 90.25 97 ASP A C 1
ATOM 757 O O . ASP A 1 97 ? -0.093 -14.459 4.642 1.00 90.25 97 ASP A O 1
ATOM 761 N N . VAL A 1 98 ? -0.956 -12.411 5.082 1.00 89.56 98 VAL A N 1
ATOM 762 C CA . VAL A 1 98 ? 0.277 -11.622 4.900 1.00 89.56 98 VAL A CA 1
ATOM 763 C C . VAL A 1 98 ? 1.035 -11.365 6.211 1.00 89.56 98 VAL A C 1
ATOM 765 O O . VAL A 1 98 ? 2.085 -10.731 6.181 1.00 89.56 98 VAL A O 1
ATOM 768 N N . SER A 1 99 ? 0.550 -11.850 7.361 1.00 90.75 99 SER A N 1
ATOM 769 C CA . SER A 1 99 ? 1.201 -11.577 8.648 1.00 90.75 99 SER A CA 1
ATOM 770 C C . SER A 1 99 ? 2.601 -12.196 8.773 1.00 90.75 99 SER A C 1
ATOM 772 O O . SER A 1 99 ? 2.970 -13.164 8.094 1.00 90.75 99 SER A O 1
ATOM 774 N N . ASN A 1 100 ? 3.351 -11.672 9.740 1.00 90.50 100 ASN A N 1
ATOM 775 C CA . ASN A 1 100 ? 4.556 -12.265 10.311 1.00 90.50 100 ASN A CA 1
ATOM 776 C C . ASN A 1 100 ? 4.235 -13.226 11.479 1.00 90.50 100 ASN A C 1
ATOM 778 O O . ASN A 1 100 ? 5.073 -13.402 12.358 1.00 90.50 100 ASN A O 1
ATOM 782 N N . VAL A 1 101 ? 3.046 -13.842 11.507 1.00 90.44 101 VAL A N 1
ATOM 783 C CA . VAL A 1 101 ? 2.625 -14.785 12.558 1.00 90.44 101 VAL A CA 1
ATOM 784 C C . VAL A 1 101 ? 2.558 -16.208 12.000 1.00 90.44 101 VAL A C 1
ATOM 786 O O . VAL A 1 101 ? 2.039 -16.456 10.906 1.00 90.44 101 VAL A O 1
ATOM 789 N N . GLU A 1 102 ? 3.113 -17.161 12.741 1.00 88.19 102 GLU A N 1
ATOM 790 C CA . GLU A 1 102 ? 3.101 -18.587 12.417 1.00 88.19 102 GLU A CA 1
ATOM 791 C C . GLU A 1 102 ? 1.820 -19.283 12.902 1.00 88.19 102 GLU A C 1
ATOM 793 O O . GLU A 1 102 ? 1.019 -18.741 13.661 1.00 88.19 102 GLU A O 1
ATOM 798 N N . ALA A 1 103 ? 1.593 -20.515 12.440 1.00 85.62 103 ALA A N 1
ATOM 799 C CA . ALA A 1 103 ? 0.364 -21.262 12.735 1.00 85.62 103 ALA A CA 1
ATOM 800 C C . ALA A 1 103 ? 0.173 -21.619 14.227 1.00 85.62 103 ALA A C 1
ATOM 802 O O . ALA A 1 103 ? -0.927 -21.996 14.620 1.00 85.62 103 ALA A O 1
ATOM 803 N N . ASP A 1 104 ? 1.224 -21.517 15.044 1.00 87.06 104 ASP A N 1
ATOM 804 C CA . ASP A 1 104 ? 1.197 -21.688 16.503 1.00 87.06 104 ASP A CA 1
ATOM 805 C C . ASP A 1 104 ? 1.085 -20.356 17.276 1.00 87.06 104 ASP A C 1
ATOM 807 O O . ASP A 1 104 ? 1.092 -20.359 18.506 1.00 87.06 104 ASP A O 1
ATOM 811 N N . GLY A 1 105 ? 0.968 -19.225 16.570 1.00 86.62 105 GLY A N 1
ATOM 812 C CA . GLY A 1 105 ? 0.916 -17.882 17.149 1.00 86.62 105 GLY A CA 1
ATOM 813 C C . GLY A 1 105 ? 2.282 -17.256 17.448 1.00 86.62 105 GLY A C 1
ATOM 814 O O . GLY A 1 105 ? 2.328 -16.133 17.946 1.00 86.62 105 GLY A O 1
ATOM 815 N N . SER A 1 106 ? 3.397 -17.936 17.157 1.00 90.62 106 SER A N 1
ATOM 816 C CA . SER A 1 106 ? 4.735 -17.349 17.300 1.00 90.62 106 SER A CA 1
ATOM 817 C C . SER A 1 106 ? 5.055 -16.347 16.181 1.00 90.62 106 SER A C 1
ATOM 819 O O . SER A 1 106 ? 4.456 -16.373 15.105 1.00 90.62 106 SER A O 1
ATOM 821 N N . ILE A 1 107 ? 6.007 -15.441 16.431 1.00 91.50 107 ILE A N 1
ATOM 822 C CA . ILE A 1 107 ? 6.476 -14.489 15.416 1.00 91.50 107 ILE A CA 1
ATOM 823 C C . ILE A 1 107 ? 7.455 -15.183 14.463 1.00 91.50 107 ILE A C 1
ATOM 825 O O . ILE A 1 107 ? 8.423 -15.819 14.883 1.00 91.50 107 ILE A O 1
ATOM 829 N N . LEU A 1 108 ? 7.210 -15.008 13.169 1.00 91.69 108 LEU A N 1
ATOM 830 C CA . LEU A 1 108 ? 8.027 -15.474 12.057 1.00 91.69 108 LEU A CA 1
ATOM 831 C C . LEU A 1 108 ? 9.471 -14.958 12.163 1.00 91.69 108 LEU A C 1
ATOM 833 O O . LEU A 1 108 ? 9.710 -13.751 12.131 1.00 91.69 108 LEU A O 1
ATOM 837 N N . SER A 1 109 ? 10.447 -15.871 12.195 1.00 93.44 109 SER A N 1
ATOM 838 C CA . SER A 1 109 ? 11.868 -15.512 12.063 1.00 93.44 109 SER A CA 1
ATOM 839 C C . SER A 1 109 ? 12.149 -14.946 10.658 1.00 93.44 109 SER A C 1
ATOM 841 O O . S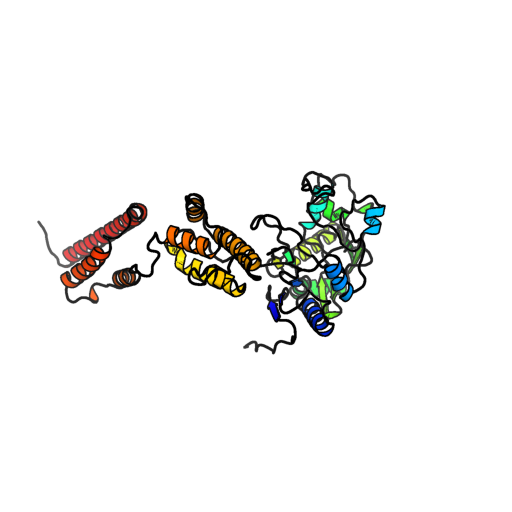ER A 1 109 ? 11.819 -15.616 9.668 1.00 93.44 109 SER A O 1
ATOM 843 N N . PRO A 1 110 ? 12.799 -13.770 10.534 1.00 90.06 110 PRO A N 1
ATOM 844 C CA . PRO A 1 110 ? 13.236 -13.213 9.248 1.00 90.06 110 PRO A CA 1
ATOM 845 C C . PRO A 1 110 ? 14.190 -14.126 8.461 1.00 90.06 110 PRO A C 1
ATOM 847 O O . PRO A 1 110 ? 14.251 -14.054 7.233 1.00 90.06 110 PRO A O 1
ATOM 850 N N . GLU A 1 111 ? 14.923 -14.994 9.158 1.00 91.75 111 GLU A N 1
ATOM 851 C CA . GLU A 1 111 ? 15.900 -15.935 8.605 1.00 91.75 111 GLU A CA 1
ATOM 852 C C . GLU A 1 111 ? 15.239 -17.183 8.005 1.00 91.75 111 GLU A C 1
ATOM 854 O O . GLU A 1 111 ? 15.829 -17.838 7.144 1.00 91.75 111 GLU A O 1
ATOM 859 N N . SER A 1 112 ? 14.017 -17.509 8.437 1.00 92.12 112 SER A N 1
ATOM 860 C CA . SER A 1 112 ? 13.249 -18.654 7.940 1.00 92.12 112 SER A CA 1
ATOM 861 C C . SER A 1 112 ? 12.927 -18.540 6.442 1.00 92.12 112 SER A C 1
ATOM 863 O O . SER A 1 112 ? 12.866 -17.449 5.880 1.00 92.12 112 SER A O 1
ATOM 865 N N . SER A 1 113 ? 12.626 -19.664 5.782 1.00 88.31 113 SER A N 1
ATOM 866 C CA . SER A 1 113 ? 12.256 -19.664 4.355 1.00 88.31 113 SER A CA 1
ATOM 867 C C . SER A 1 113 ? 11.047 -18.759 4.043 1.00 88.31 113 SER A C 1
ATOM 869 O O . SER A 1 113 ? 11.065 -18.044 3.040 1.00 88.31 113 SER A O 1
ATOM 871 N N . ARG A 1 114 ? 10.036 -18.716 4.929 1.00 87.81 114 ARG A N 1
ATOM 872 C CA . ARG A 1 114 ? 8.891 -17.793 4.816 1.00 87.81 114 ARG A CA 1
ATOM 873 C C . ARG A 1 114 ? 9.314 -16.342 5.088 1.00 87.81 114 ARG A C 1
ATOM 875 O O . ARG A 1 114 ? 8.873 -15.461 4.360 1.00 87.81 114 ARG A O 1
ATOM 882 N N . GLY A 1 115 ? 10.207 -16.092 6.048 1.00 91.38 115 GLY A N 1
ATOM 883 C CA . GLY A 1 115 ? 10.785 -14.766 6.310 1.00 91.38 115 GLY A CA 1
ATOM 884 C C . GLY A 1 115 ? 11.532 -14.194 5.100 1.00 91.38 115 GLY A C 1
ATOM 885 O O . GLY A 1 115 ? 11.223 -13.095 4.646 1.00 91.38 115 GLY A O 1
ATOM 886 N N . GLN A 1 116 ? 12.434 -14.976 4.500 1.00 94.00 116 GLN A N 1
ATOM 887 C CA . GLN A 1 116 ? 13.163 -14.583 3.287 1.00 94.00 116 GLN A CA 1
ATOM 888 C C . GLN A 1 116 ? 12.231 -14.379 2.086 1.00 94.00 116 GLN A C 1
ATOM 890 O O . GLN A 1 116 ? 12.443 -13.464 1.293 1.00 94.00 116 GLN A O 1
ATOM 895 N N . ALA A 1 117 ? 11.181 -15.197 1.948 1.00 89.12 117 ALA A N 1
ATOM 896 C CA . ALA A 1 117 ? 10.171 -14.990 0.917 1.00 89.12 117 ALA A CA 1
ATOM 897 C C . ALA A 1 117 ? 9.390 -13.681 1.143 1.00 89.12 117 ALA A C 1
ATOM 899 O O . ALA A 1 117 ? 9.204 -12.915 0.194 1.00 89.12 117 ALA A O 1
ATOM 900 N N . ASN A 1 118 ? 8.974 -13.395 2.380 1.00 89.94 118 ASN A N 1
ATOM 901 C CA . ASN A 1 118 ? 8.175 -12.217 2.725 1.00 89.94 118 ASN A CA 1
ATOM 902 C C . ASN A 1 118 ? 8.876 -10.889 2.391 1.00 89.94 118 ASN A C 1
ATOM 904 O O . ASN A 1 118 ? 8.183 -9.977 1.956 1.00 89.94 118 ASN A O 1
ATOM 908 N N . LYS A 1 119 ? 10.216 -10.808 2.446 1.00 91.94 119 LYS A N 1
ATOM 909 C CA . LYS A 1 119 ? 10.994 -9.617 2.025 1.00 91.94 119 LYS A CA 1
ATOM 910 C C . LYS A 1 119 ? 10.674 -9.110 0.615 1.00 91.94 119 LYS A C 1
ATOM 912 O O . LYS A 1 119 ? 10.859 -7.942 0.304 1.00 91.94 119 LYS A O 1
ATOM 917 N N . GLY A 1 120 ? 10.177 -9.973 -0.274 1.00 90.38 120 GLY A N 1
ATOM 918 C CA . GLY A 1 120 ? 9.719 -9.538 -1.600 1.00 90.38 120 GLY A CA 1
ATOM 919 C C . GLY A 1 120 ? 8.504 -8.600 -1.578 1.00 90.38 120 GLY A C 1
ATOM 920 O O . GLY A 1 120 ? 8.186 -8.042 -2.624 1.00 90.38 120 GLY A O 1
ATOM 921 N N . ASN A 1 121 ? 7.842 -8.435 -0.428 1.00 90.94 121 ASN A N 1
ATOM 922 C CA . ASN A 1 121 ? 6.776 -7.458 -0.219 1.00 90.94 121 ASN A CA 1
ATOM 923 C C . ASN A 1 121 ? 7.336 -6.057 0.113 1.00 90.94 121 ASN A C 1
ATOM 925 O O . ASN A 1 121 ? 6.639 -5.077 -0.119 1.00 90.94 121 ASN A O 1
ATOM 929 N N . ASP A 1 122 ? 8.598 -5.959 0.557 1.00 91.12 122 ASP A N 1
ATOM 930 C CA . ASP A 1 122 ? 9.312 -4.695 0.825 1.00 91.12 122 ASP A CA 1
ATOM 931 C C . ASP A 1 122 ? 9.683 -3.949 -0.480 1.00 91.12 122 ASP A C 1
ATOM 933 O O . ASP A 1 122 ? 10.196 -2.831 -0.463 1.00 91.12 122 ASP A O 1
ATOM 937 N N . LEU A 1 123 ? 9.463 -4.583 -1.638 1.00 95.38 123 LEU A N 1
ATOM 938 C CA . LEU A 1 123 ? 9.686 -4.017 -2.967 1.00 95.38 123 LEU A CA 1
ATOM 939 C C . LEU A 1 123 ? 8.368 -3.488 -3.542 1.00 95.38 123 LEU A C 1
ATOM 941 O O . LEU A 1 123 ? 7.356 -4.180 -3.475 1.00 95.38 123 LEU A O 1
ATOM 945 N N . PHE A 1 124 ? 8.381 -2.336 -4.224 1.00 97.75 124 PHE A N 1
ATOM 946 C CA . PHE A 1 124 ? 7.210 -1.869 -4.980 1.00 97.75 124 PHE A CA 1
ATOM 947 C C . PHE A 1 124 ? 6.763 -2.918 -6.011 1.00 97.75 124 PHE A C 1
ATOM 949 O O . PHE A 1 124 ? 7.490 -3.257 -6.954 1.00 97.75 124 PHE A O 1
ATOM 956 N N . HIS A 1 125 ? 5.551 -3.437 -5.837 1.00 96.62 125 HIS A N 1
ATOM 957 C CA . HIS A 1 125 ? 5.012 -4.527 -6.637 1.00 96.62 125 HIS A CA 1
ATOM 958 C C . HIS A 1 125 ? 3.523 -4.336 -6.945 1.00 96.62 125 HIS A C 1
ATOM 960 O O . HIS A 1 125 ? 2.874 -3.416 -6.459 1.00 96.62 125 HIS A O 1
ATOM 966 N N . VAL A 1 126 ? 3.001 -5.213 -7.802 1.00 94.25 126 VAL A N 1
ATOM 967 C CA . VAL A 1 126 ? 1.571 -5.334 -8.092 1.00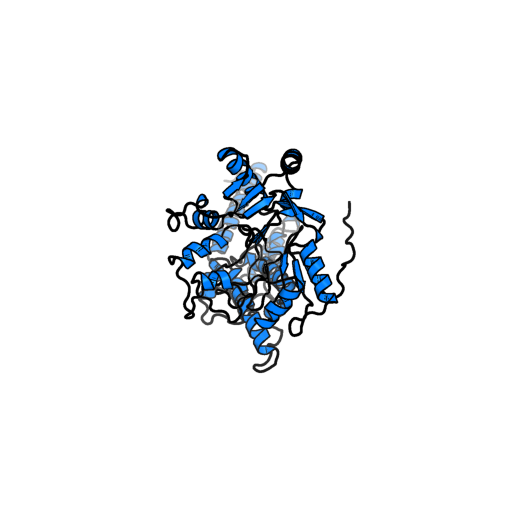 94.25 126 VAL A CA 1
ATOM 968 C C . VAL A 1 126 ? 1.193 -6.786 -7.850 1.00 94.25 126 VAL A C 1
ATOM 970 O O . VAL A 1 126 ? 1.762 -7.684 -8.491 1.00 94.25 126 VAL A O 1
ATOM 973 N N . ASP A 1 127 ? 0.250 -6.990 -6.931 1.00 91.25 127 ASP A N 1
ATOM 974 C CA . ASP A 1 127 ? -0.238 -8.301 -6.510 1.00 91.25 127 ASP A CA 1
ATOM 975 C C . ASP A 1 127 ? -0.595 -9.192 -7.695 1.00 91.25 127 ASP A C 1
ATOM 977 O O . ASP A 1 127 ? -1.247 -8.775 -8.657 1.00 91.25 127 ASP A O 1
ATOM 981 N N . SER A 1 128 ? -0.154 -10.448 -7.618 1.00 88.25 128 SER A N 1
ATOM 982 C CA . SER A 1 128 ? -0.456 -11.483 -8.610 1.00 88.25 128 SER A CA 1
ATOM 983 C C . SER A 1 128 ? -0.133 -11.106 -10.065 1.00 88.25 128 SER A C 1
ATOM 985 O O . SER A 1 128 ? -0.609 -11.770 -10.980 1.00 88.25 128 SER A O 1
ATOM 987 N N . SER A 1 129 ? 0.716 -10.102 -10.325 1.00 92.81 129 SER A N 1
ATOM 988 C CA . SER A 1 129 ? 1.087 -9.706 -11.698 1.00 92.81 129 SER A CA 1
ATOM 989 C C . SER A 1 129 ? 1.899 -10.763 -12.458 1.00 92.81 129 SER A C 1
ATOM 991 O O . SER A 1 129 ? 2.092 -10.648 -13.660 1.00 92.81 129 SER A O 1
ATOM 993 N N . PHE A 1 130 ? 2.352 -11.817 -11.779 1.00 90.50 130 PHE A N 1
ATOM 994 C CA . PHE A 1 130 ? 2.929 -13.029 -12.369 1.00 90.50 130 PHE A CA 1
ATOM 995 C C . PHE A 1 130 ? 1.869 -14.061 -12.821 1.00 90.50 130 PHE A C 1
ATOM 997 O O . PHE A 1 130 ? 2.234 -15.074 -13.416 1.00 90.50 130 PHE A O 1
ATOM 1004 N N . ASN A 1 131 ? 0.574 -13.824 -12.577 1.00 87.81 131 ASN A N 1
ATOM 1005 C CA . ASN A 1 131 ? -0.529 -14.686 -13.014 1.00 87.81 131 ASN A CA 1
ATOM 1006 C C . ASN A 1 131 ? -1.164 -14.172 -14.324 1.00 87.81 131 ASN A C 1
ATOM 1008 O O . ASN A 1 131 ? -1.332 -12.966 -14.491 1.00 87.81 131 ASN A O 1
ATOM 1012 N N . PRO A 1 132 ? -1.623 -15.053 -15.240 1.00 83.69 132 PRO A N 1
ATOM 1013 C CA . PRO A 1 132 ? -2.309 -14.625 -16.465 1.00 83.69 132 PRO A CA 1
ATOM 1014 C C . PRO A 1 132 ? -3.607 -13.836 -16.212 1.00 83.69 132 PRO A C 1
ATOM 1016 O O . PRO A 1 132 ? -3.880 -12.856 -16.906 1.00 83.69 132 PRO A O 1
ATOM 1019 N N . ARG A 1 133 ? -4.395 -14.248 -15.205 1.00 82.94 133 ARG A N 1
ATOM 1020 C CA . ARG A 1 133 ? -5.498 -13.462 -14.630 1.00 82.94 133 ARG A CA 1
ATOM 1021 C C . ARG A 1 133 ? -4.909 -12.592 -13.523 1.00 82.94 133 ARG A C 1
ATOM 1023 O O . ARG A 1 133 ? -4.390 -13.119 -12.544 1.00 82.94 133 ARG A O 1
ATOM 1030 N N . ARG A 1 134 ? -4.984 -11.275 -13.703 1.00 81.56 134 ARG A N 1
ATOM 1031 C CA . ARG A 1 134 ? -4.536 -10.285 -12.716 1.00 81.56 134 ARG A CA 1
ATOM 1032 C C . ARG A 1 134 ? -5.576 -10.124 -11.611 1.00 81.56 134 ARG A C 1
ATOM 1034 O O . ARG A 1 134 ? -6.770 -10.184 -11.902 1.00 81.56 134 ARG A O 1
ATOM 1041 N N . ALA A 1 135 ? -5.119 -9.813 -10.401 1.00 81.06 135 ALA A N 1
ATOM 1042 C CA . ALA A 1 135 ? -5.987 -9.254 -9.373 1.00 81.06 135 ALA A CA 1
ATOM 1043 C C . ALA A 1 135 ? -6.542 -7.895 -9.845 1.00 81.06 135 ALA A C 1
ATOM 1045 O O . ALA A 1 135 ? -5.825 -7.109 -10.471 1.00 81.06 135 ALA A O 1
ATOM 1046 N N . GLY A 1 136 ? -7.827 -7.639 -9.580 1.00 82.31 136 GLY A N 1
ATOM 1047 C CA . GLY A 1 136 ? -8.466 -6.348 -9.866 1.00 82.31 136 GLY A CA 1
ATOM 1048 C C . GLY A 1 136 ? -8.293 -5.347 -8.723 1.00 82.31 136 GLY A C 1
ATOM 1049 O O . GLY A 1 136 ? -7.966 -4.188 -8.960 1.00 82.31 136 GLY A O 1
ATOM 1050 N N . TYR A 1 137 ? -8.468 -5.827 -7.490 1.00 88.81 137 TYR A N 1
ATOM 1051 C CA . TYR A 1 137 ? -8.338 -5.071 -6.248 1.00 88.81 137 TYR A CA 1
ATOM 1052 C C . TYR A 1 137 ? -7.763 -5.982 -5.159 1.00 88.81 137 TYR A C 1
ATOM 1054 O O . TYR A 1 137 ? -8.073 -7.174 -5.134 1.00 88.81 137 TYR A O 1
ATOM 1062 N N . SER A 1 138 ? -6.993 -5.400 -4.242 1.00 91.88 138 SER A N 1
ATOM 1063 C CA . SER A 1 138 ? -6.558 -6.032 -2.993 1.00 91.88 138 SER A CA 1
ATOM 1064 C C . SER A 1 138 ? -7.135 -5.230 -1.831 1.00 91.88 138 SER A C 1
ATOM 1066 O O . SER A 1 138 ? -7.040 -4.003 -1.827 1.00 91.88 138 SER A O 1
ATOM 1068 N N . LEU A 1 139 ? -7.756 -5.907 -0.865 1.00 95.75 139 LEU A N 1
ATOM 1069 C CA . LEU A 1 139 ? -8.279 -5.294 0.354 1.00 95.75 139 LEU A CA 1
ATOM 1070 C C . LEU A 1 139 ? -7.504 -5.865 1.544 1.00 95.75 139 LEU A C 1
ATOM 1072 O O . LEU A 1 139 ? -7.420 -7.082 1.710 1.00 95.75 139 LEU A O 1
ATOM 1076 N N . LEU A 1 140 ? -6.903 -4.977 2.337 1.00 95.62 140 LEU A N 1
ATOM 1077 C CA . LEU A 1 140 ? -6.039 -5.334 3.455 1.00 95.62 140 LEU A CA 1
ATOM 1078 C C . LEU A 1 140 ? -6.616 -4.759 4.752 1.00 95.62 140 LEU A C 1
ATOM 1080 O O . LEU A 1 140 ? -6.872 -3.560 4.863 1.00 95.62 140 LEU A O 1
ATOM 1084 N N . LEU A 1 141 ? -6.856 -5.647 5.716 1.00 95.75 141 LEU A N 1
ATOM 1085 C CA . LEU A 1 141 ? -7.449 -5.344 7.014 1.00 95.75 141 LEU A CA 1
ATOM 1086 C C . LEU A 1 141 ? -6.404 -5.573 8.109 1.00 95.75 141 LEU A C 1
ATOM 1088 O O . LEU A 1 141 ? -5.872 -6.679 8.243 1.00 95.75 141 LEU A O 1
ATOM 1092 N N . ALA A 1 142 ? -6.125 -4.548 8.911 1.00 93.94 142 ALA A N 1
ATOM 1093 C CA . ALA A 1 142 ? -5.263 -4.684 10.077 1.00 93.94 142 ALA A CA 1
ATOM 1094 C C . ALA A 1 142 ? -5.976 -5.478 11.181 1.00 93.94 142 ALA A C 1
ATOM 1096 O O . ALA A 1 142 ? -6.938 -4.994 11.773 1.00 93.94 142 ALA A O 1
ATOM 1097 N N . HIS A 1 143 ? -5.488 -6.677 11.505 1.00 90.44 143 HIS A N 1
ATOM 1098 C CA . HIS A 1 143 ? -5.968 -7.443 12.667 1.00 90.44 143 HIS A CA 1
ATOM 1099 C C . HIS A 1 143 ? -5.140 -7.169 13.927 1.00 90.44 143 HIS A C 1
ATOM 1101 O O . HIS A 1 143 ? -5.684 -7.044 15.020 1.00 90.44 143 HIS A O 1
ATOM 1107 N N . GLU A 1 144 ? -3.825 -7.058 13.769 1.00 89.69 144 GLU A N 1
ATOM 1108 C CA . GLU A 1 144 ? -2.872 -6.730 14.822 1.00 89.69 144 GLU A CA 1
ATOM 1109 C C . GLU A 1 144 ? -1.723 -5.952 14.181 1.00 89.69 144 GLU A C 1
ATOM 1111 O O . GLU A 1 144 ? -1.371 -6.198 13.027 1.00 89.69 144 GLU A O 1
ATOM 1116 N N . LEU A 1 145 ? -1.181 -4.986 14.917 1.00 85.94 145 LEU A N 1
ATOM 1117 C CA . LEU A 1 145 ? -0.131 -4.086 14.456 1.00 85.94 145 LEU A CA 1
ATOM 1118 C C . LEU A 1 145 ? 1.076 -4.203 15.386 1.00 85.94 145 LEU A C 1
ATOM 1120 O O . LEU A 1 145 ? 0.890 -4.452 16.583 1.00 85.94 145 LEU A O 1
ATOM 1124 N N . PRO A 1 146 ? 2.308 -3.996 14.885 1.00 81.00 146 PRO A N 1
ATOM 1125 C CA . PRO A 1 146 ? 3.456 -3.863 15.767 1.00 81.00 146 PRO A CA 1
ATOM 1126 C C . PRO A 1 146 ? 3.255 -2.669 16.722 1.00 81.00 146 PRO A C 1
ATOM 1128 O O . PRO A 1 146 ? 2.479 -1.756 16.420 1.00 81.00 146 PRO A O 1
ATOM 1131 N N . PRO A 1 147 ? 3.956 -2.630 17.871 1.00 78.44 147 PRO A N 1
ATOM 1132 C CA . PRO A 1 147 ? 3.933 -1.475 18.762 1.00 78.44 147 PRO A CA 1
ATOM 1133 C C . PRO A 1 147 ? 4.165 -0.166 17.994 1.00 78.44 147 PRO A C 1
ATOM 1135 O O . PRO A 1 147 ? 5.090 -0.067 17.186 1.00 78.44 147 PRO A O 1
ATOM 1138 N N . ALA A 1 148 ? 3.319 0.835 18.241 1.00 64.19 148 ALA A N 1
ATOM 1139 C CA . ALA A 1 148 ? 3.292 2.062 17.448 1.00 64.19 148 ALA A CA 1
ATOM 1140 C C . ALA A 1 148 ? 4.680 2.730 17.345 1.00 64.19 148 ALA A C 1
ATOM 1142 O O . ALA A 1 148 ? 5.422 2.830 18.327 1.00 64.19 148 ALA A O 1
ATOM 1143 N N . GLY A 1 149 ? 5.038 3.192 16.146 1.00 63.66 149 GLY A N 1
ATOM 1144 C CA . GLY A 1 149 ? 6.371 3.725 15.846 1.00 63.66 149 GLY A CA 1
ATOM 1145 C C . GLY A 1 149 ? 7.450 2.675 15.535 1.00 63.66 149 GLY A C 1
ATOM 1146 O O . GLY A 1 149 ? 8.598 3.057 15.322 1.00 63.66 149 GLY A O 1
ATOM 1147 N N . MET A 1 150 ? 7.119 1.377 15.465 1.00 73.00 150 MET A N 1
ATOM 1148 C CA . MET A 1 150 ? 8.015 0.333 14.926 1.00 73.00 150 MET A CA 1
ATOM 1149 C C . MET A 1 150 ? 7.953 0.188 13.391 1.00 73.00 150 MET A C 1
ATOM 1151 O O . MET A 1 150 ? 8.526 -0.750 12.839 1.00 73.00 150 MET A O 1
ATOM 1155 N N . GLY A 1 151 ? 7.292 1.112 12.690 1.00 79.38 151 GLY A N 1
ATOM 1156 C CA . GLY A 1 151 ? 7.099 1.042 11.244 1.00 79.38 151 GLY A CA 1
ATOM 1157 C C . GLY A 1 151 ? 5.974 0.076 10.858 1.00 79.38 151 GLY A C 1
ATOM 1158 O O . GLY A 1 151 ? 4.991 -0.055 11.582 1.00 79.38 151 GLY A O 1
ATOM 1159 N N . GLY A 1 152 ? 6.116 -0.589 9.707 1.00 84.56 152 GLY A N 1
ATOM 1160 C CA . GLY A 1 152 ? 5.039 -1.386 9.101 1.00 84.56 152 GLY A CA 1
ATOM 1161 C C . GLY A 1 152 ? 4.093 -0.564 8.221 1.00 84.56 152 GLY A C 1
ATOM 1162 O O . GLY A 1 152 ? 2.931 -0.925 8.090 1.00 84.56 152 GLY A O 1
ATOM 1163 N N . HIS A 1 153 ? 4.599 0.540 7.666 1.00 90.75 153 HIS A N 1
ATOM 1164 C CA . HIS A 1 153 ? 3.922 1.378 6.682 1.00 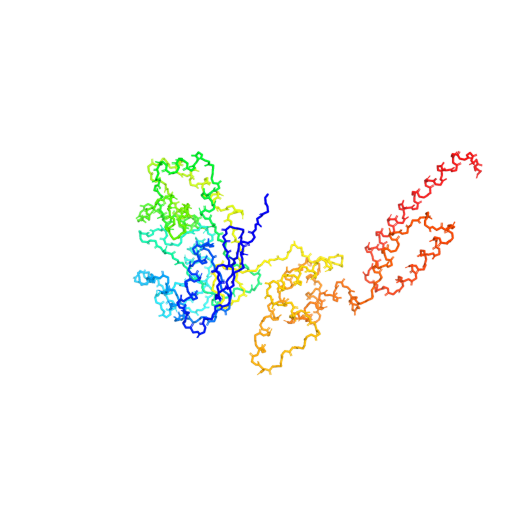90.75 153 HIS A CA 1
ATOM 1165 C C . HIS A 1 153 ? 3.967 0.699 5.299 1.00 90.75 153 HIS A C 1
ATOM 1167 O O . HIS A 1 153 ? 4.979 0.075 4.969 1.00 90.75 153 HIS A O 1
ATOM 1173 N N . THR A 1 154 ? 2.947 0.887 4.464 1.00 93.19 154 THR A N 1
ATOM 1174 C CA . THR A 1 154 ? 2.966 0.549 3.032 1.00 93.19 154 THR A CA 1
ATOM 1175 C C . THR A 1 154 ? 2.931 1.816 2.194 1.00 93.19 154 THR A C 1
ATOM 1177 O O . THR A 1 154 ? 1.984 2.608 2.244 1.00 93.19 154 THR A O 1
ATOM 1180 N N . ALA A 1 155 ? 3.957 1.965 1.361 1.00 94.62 155 ALA A N 1
ATOM 1181 C CA . ALA A 1 155 ? 4.000 2.969 0.318 1.00 94.62 155 ALA A CA 1
ATOM 1182 C C . ALA A 1 155 ? 3.197 2.512 -0.908 1.00 94.62 155 ALA A C 1
ATOM 1184 O O . ALA A 1 155 ? 3.390 1.410 -1.427 1.00 94.62 155 ALA A O 1
ATOM 1185 N N . PHE A 1 156 ? 2.352 3.395 -1.434 1.00 97.31 156 PHE A N 1
ATOM 1186 C CA . PHE A 1 156 ? 1.648 3.194 -2.703 1.00 97.31 156 PHE A CA 1
ATOM 1187 C C . PHE A 1 156 ? 2.193 4.142 -3.767 1.00 97.31 156 PHE A C 1
ATOM 1189 O O . PHE A 1 156 ? 2.555 5.270 -3.449 1.00 97.31 156 PHE A O 1
ATOM 1196 N N . ALA A 1 157 ? 2.225 3.705 -5.029 1.00 96.88 157 ALA A N 1
ATOM 1197 C CA . ALA A 1 157 ? 2.701 4.495 -6.167 1.00 96.88 157 ALA A CA 1
ATOM 1198 C C . ALA A 1 157 ? 1.611 4.631 -7.243 1.00 96.88 157 ALA A C 1
ATOM 1200 O O . ALA A 1 157 ? 1.100 3.620 -7.735 1.00 96.88 157 ALA A O 1
ATOM 1201 N N . ASP A 1 158 ? 1.271 5.852 -7.669 1.00 97.12 158 ASP A N 1
ATOM 1202 C CA . ASP A 1 158 ? 0.310 6.048 -8.761 1.00 97.12 158 ASP A CA 1
ATOM 1203 C C . ASP A 1 158 ? 0.971 5.915 -10.135 1.00 97.12 158 ASP A C 1
ATOM 1205 O O . ASP A 1 158 ? 1.372 6.894 -10.774 1.00 97.12 158 ASP A O 1
ATOM 1209 N N . THR A 1 159 ? 0.992 4.689 -10.653 1.00 96.50 159 THR A N 1
ATOM 1210 C CA . THR A 1 159 ? 1.538 4.396 -11.983 1.00 96.50 159 THR A CA 1
ATOM 1211 C C . THR A 1 159 ? 0.750 5.026 -13.143 1.00 96.50 159 THR A C 1
ATOM 1213 O O . THR A 1 159 ? 1.249 5.067 -14.274 1.00 96.50 159 THR A O 1
ATOM 1216 N N . ARG A 1 160 ? -0.453 5.566 -12.889 1.00 96.06 160 ARG A N 1
ATOM 1217 C CA . ARG A 1 160 ? -1.205 6.404 -13.840 1.00 96.06 160 ARG A CA 1
ATOM 1218 C C . ARG A 1 160 ? -0.572 7.796 -13.918 1.00 96.06 160 ARG A C 1
ATOM 1220 O O . ARG A 1 160 ? -0.315 8.304 -15.006 1.00 96.06 160 ARG A O 1
ATOM 1227 N N . THR A 1 161 ? -0.251 8.393 -12.769 1.00 95.75 161 THR A N 1
ATOM 1228 C CA . THR A 1 161 ? 0.423 9.704 -12.693 1.00 95.75 161 THR A CA 1
ATOM 1229 C C . THR A 1 161 ? 1.876 9.608 -13.155 1.00 95.75 161 THR A C 1
ATOM 1231 O O . THR A 1 161 ? 2.340 10.485 -13.886 1.00 95.75 161 THR A O 1
ATOM 1234 N N . ALA A 1 162 ? 2.545 8.483 -12.892 1.00 97.00 162 ALA A N 1
ATOM 1235 C CA . ALA A 1 162 ? 3.831 8.160 -13.498 1.00 97.00 162 ALA A CA 1
ATOM 1236 C C . ALA A 1 162 ? 3.762 8.183 -15.039 1.00 97.00 162 ALA A C 1
ATOM 1238 O O . ALA A 1 162 ? 4.577 8.853 -15.669 1.00 97.00 162 ALA A O 1
ATOM 1239 N N . PHE A 1 163 ? 2.762 7.533 -15.659 1.00 98.06 163 PHE A N 1
ATOM 1240 C CA . PHE A 1 163 ? 2.561 7.605 -17.115 1.00 98.06 163 PHE A CA 1
ATOM 1241 C C . PHE A 1 163 ? 2.284 9.039 -17.593 1.00 98.06 163 PHE A C 1
ATOM 1243 O O . PHE A 1 163 ? 2.855 9.495 -18.589 1.00 98.06 163 PHE A O 1
ATOM 1250 N N . ASP A 1 164 ? 1.425 9.775 -16.885 1.00 96.50 164 ASP A N 1
ATOM 1251 C CA . ASP A 1 164 ? 1.047 11.144 -17.244 1.00 96.50 164 ASP A CA 1
ATOM 1252 C C . ASP A 1 164 ? 2.213 12.148 -17.129 1.00 96.50 164 ASP A C 1
ATOM 1254 O O . ASP A 1 164 ? 2.199 13.167 -17.822 1.00 96.50 164 ASP A O 1
ATOM 1258 N N . THR A 1 165 ? 3.272 11.822 -16.385 1.00 96.94 165 THR A N 1
ATOM 1259 C CA . THR A 1 165 ? 4.469 12.665 -16.186 1.00 96.94 165 THR A CA 1
ATOM 1260 C C . THR A 1 165 ? 5.709 12.243 -16.992 1.00 96.94 165 THR A C 1
ATOM 1262 O O . THR A 1 165 ? 6.715 12.950 -16.959 1.00 96.94 165 THR A O 1
ATOM 1265 N N . LEU A 1 166 ? 5.663 11.143 -17.760 1.00 98.00 166 LEU A N 1
ATOM 1266 C CA . LEU A 1 166 ? 6.747 10.775 -18.691 1.00 98.00 166 LEU A CA 1
ATOM 1267 C C . LEU A 1 166 ? 6.991 11.859 -19.762 1.00 98.00 166 LEU A C 1
ATOM 1269 O O . LEU A 1 166 ? 6.078 12.600 -20.138 1.00 98.00 166 LEU A O 1
ATOM 1273 N N . SER A 1 167 ? 8.200 11.898 -20.334 1.00 97.88 167 SER A N 1
ATOM 1274 C CA . SER A 1 167 ? 8.489 12.770 -21.481 1.00 97.88 167 SER A CA 1
ATOM 1275 C C . SER A 1 167 ? 7.634 12.391 -22.708 1.00 97.88 167 SER A C 1
ATOM 1277 O O . SER A 1 167 ? 7.323 11.208 -22.891 1.00 97.88 167 SER A O 1
ATOM 1279 N N . PRO A 1 168 ? 7.257 13.353 -23.577 1.00 98.00 168 PRO A N 1
ATOM 1280 C CA . PRO A 1 168 ? 6.437 13.072 -24.759 1.00 98.00 168 PRO A CA 1
ATOM 1281 C C . PRO A 1 168 ? 7.022 11.979 -25.662 1.00 98.00 168 PRO A C 1
ATOM 1283 O O . PRO A 1 168 ? 6.289 11.088 -26.088 1.00 98.00 168 PRO A O 1
ATOM 1286 N N . ASP A 1 169 ? 8.340 12.003 -25.880 1.00 98.12 169 ASP A N 1
ATOM 1287 C CA . ASP A 1 169 ? 9.046 11.026 -26.715 1.00 98.12 169 ASP A CA 1
ATOM 1288 C C . ASP A 1 169 ? 8.982 9.613 -26.123 1.00 98.12 169 ASP A C 1
ATOM 1290 O O . ASP A 1 169 ? 8.699 8.655 -26.843 1.00 98.12 169 ASP A O 1
ATOM 1294 N N . LEU A 1 170 ? 9.162 9.476 -24.803 1.00 97.69 170 LEU A N 1
ATOM 1295 C CA . LEU A 1 170 ? 9.076 8.181 -24.131 1.00 97.69 170 LEU A CA 1
ATOM 1296 C C . LEU A 1 170 ? 7.637 7.649 -24.147 1.00 97.69 170 LEU A C 1
ATOM 1298 O O . LEU A 1 170 ? 7.432 6.480 -24.462 1.00 97.69 170 LEU A O 1
ATOM 1302 N N . LYS A 1 171 ? 6.616 8.491 -23.920 1.00 98.00 171 LYS A N 1
ATOM 1303 C CA . LYS A 1 171 ? 5.211 8.065 -24.097 1.00 98.00 171 LYS A CA 1
ATOM 1304 C C . LYS A 1 171 ? 4.945 7.590 -25.523 1.00 98.00 171 LYS A C 1
ATOM 1306 O O . LYS A 1 171 ? 4.327 6.543 -25.708 1.00 98.00 171 LYS A O 1
ATOM 1311 N N . ALA A 1 172 ? 5.410 8.341 -26.523 1.00 98.00 172 ALA A N 1
ATOM 1312 C CA . ALA A 1 172 ? 5.241 7.991 -27.929 1.00 98.00 172 ALA A CA 1
ATOM 1313 C C . ALA A 1 172 ? 5.944 6.669 -28.273 1.00 98.00 172 ALA A C 1
ATOM 1315 O O . ALA A 1 172 ? 5.355 5.840 -28.965 1.00 98.00 172 ALA A O 1
ATOM 1316 N N . GLN A 1 173 ? 7.149 6.428 -27.744 1.00 97.88 173 GLN A N 1
ATOM 1317 C CA . GLN A 1 173 ? 7.841 5.144 -27.853 1.00 97.88 173 GLN A CA 1
ATOM 1318 C C . GLN A 1 173 ? 7.002 4.015 -27.240 1.00 97.88 173 GLN A C 1
ATOM 1320 O O . GLN A 1 173 ? 6.667 3.062 -27.941 1.00 97.88 173 GLN A O 1
ATOM 1325 N N . LEU A 1 174 ? 6.621 4.115 -25.963 1.00 98.19 174 LEU A N 1
ATOM 1326 C CA . LEU A 1 174 ? 5.897 3.040 -25.279 1.00 98.19 174 LEU A CA 1
ATOM 1327 C C . LEU A 1 174 ? 4.564 2.700 -25.968 1.00 98.19 174 LEU A C 1
ATOM 1329 O O . LEU A 1 174 ? 4.258 1.526 -26.165 1.00 98.19 174 LEU A O 1
ATOM 1333 N N . LEU A 1 175 ? 3.800 3.718 -26.383 1.00 97.56 175 LEU A N 1
ATOM 1334 C CA . LEU A 1 175 ? 2.527 3.546 -27.092 1.00 97.56 175 LEU A CA 1
ATOM 1335 C C . LEU A 1 175 ? 2.699 2.963 -28.502 1.00 97.56 175 LEU A C 1
ATOM 1337 O O . LEU A 1 175 ? 1.839 2.216 -28.958 1.00 97.56 175 LEU A O 1
ATOM 1341 N N . LYS A 1 176 ? 3.788 3.301 -29.203 1.00 97.88 176 LYS A N 1
ATOM 1342 C CA . LYS A 1 176 ? 4.090 2.781 -30.545 1.00 97.88 176 LYS A CA 1
ATOM 1343 C C . LYS A 1 176 ? 4.551 1.324 -30.513 1.00 97.88 176 LYS A C 1
ATOM 1345 O O . LYS A 1 176 ? 4.244 0.578 -31.439 1.00 97.88 176 LYS A O 1
ATOM 1350 N N . HIS A 1 177 ? 5.337 0.952 -29.505 1.00 97.44 177 HIS A N 1
ATOM 1351 C CA . HIS A 1 177 ? 5.966 -0.365 -29.422 1.00 97.44 177 HIS A CA 1
ATOM 1352 C C . HIS A 1 177 ? 5.110 -1.419 -28.700 1.00 97.44 177 HIS A C 1
ATOM 1354 O O . HIS A 1 177 ? 5.362 -2.601 -28.906 1.00 97.44 177 HIS A O 1
ATOM 1360 N N . ASP A 1 178 ? 4.111 -1.014 -27.901 1.00 97.06 178 ASP A N 1
ATOM 1361 C CA . ASP A 1 178 ? 3.172 -1.908 -27.191 1.00 97.06 178 ASP A CA 1
ATOM 1362 C C . ASP A 1 178 ? 3.874 -3.043 -26.413 1.00 97.06 178 ASP A C 1
ATOM 1364 O O . ASP A 1 178 ? 3.483 -4.209 -26.456 1.00 97.06 178 ASP A O 1
ATOM 1368 N N . TYR A 1 179 ? 4.970 -2.687 -25.732 1.00 98.50 179 TYR A N 1
ATOM 1369 C CA . TYR A 1 179 ? 5.873 -3.626 -25.064 1.00 98.50 179 TYR A CA 1
ATOM 1370 C C . TYR A 1 179 ? 5.148 -4.577 -24.101 1.00 98.50 179 TYR A C 1
ATOM 1372 O O . TYR A 1 179 ? 4.328 -4.146 -23.288 1.00 98.50 179 TYR A O 1
ATOM 1380 N N . ILE A 1 180 ? 5.534 -5.855 -24.123 1.00 98.62 180 ILE A N 1
ATOM 1381 C CA . ILE A 1 180 ? 5.096 -6.866 -23.155 1.00 98.62 180 ILE A CA 1
ATOM 1382 C C . ILE A 1 180 ? 6.175 -7.036 -22.084 1.00 98.62 180 ILE A C 1
ATOM 1384 O O . ILE A 1 180 ? 7.321 -7.343 -22.398 1.00 98.62 180 ILE A O 1
ATOM 1388 N N . ALA A 1 181 ? 5.807 -6.849 -20.822 1.00 98.44 181 ALA A N 1
ATOM 1389 C CA . ALA A 1 181 ? 6.621 -7.174 -19.662 1.00 98.44 181 ALA A CA 1
ATOM 1390 C C . ALA A 1 181 ? 6.319 -8.604 -19.178 1.00 98.44 181 ALA A C 1
ATOM 1392 O O . ALA A 1 181 ? 5.160 -9.028 -19.119 1.00 98.44 181 ALA A O 1
ATOM 1393 N N . CYS A 1 182 ? 7.374 -9.328 -18.807 1.00 98.50 182 CYS A N 1
ATOM 1394 C CA . CYS A 1 182 ? 7.329 -10.675 -18.246 1.00 98.50 182 CYS A CA 1
ATOM 1395 C C . CYS A 1 182 ? 7.531 -10.620 -16.730 1.00 98.50 182 CYS A C 1
ATOM 1397 O O . CYS A 1 182 ? 8.620 -10.299 -16.255 1.00 98.50 182 CYS A O 1
ATOM 1399 N N . HIS A 1 183 ? 6.490 -10.946 -15.972 1.00 98.19 183 HIS A N 1
ATOM 1400 C CA . HIS A 1 183 ? 6.440 -10.875 -14.515 1.00 98.19 183 HIS A CA 1
ATOM 1401 C C . HIS A 1 183 ? 6.658 -12.257 -13.886 1.00 98.19 183 HIS A C 1
ATOM 1403 O O . HIS A 1 183 ? 5.953 -13.213 -14.202 1.00 98.19 183 HIS A O 1
ATOM 1409 N N . SER A 1 184 ? 7.588 -12.361 -12.942 1.00 97.38 184 SER A N 1
ATOM 1410 C CA . SER A 1 184 ? 7.911 -13.587 -12.216 1.00 97.38 184 SER A CA 1
ATOM 1411 C C . SER A 1 184 ? 7.971 -13.325 -10.713 1.00 97.38 184 SER A C 1
ATOM 1413 O O . SER A 1 184 ? 8.719 -12.461 -10.248 1.00 97.38 184 SER A O 1
ATOM 1415 N N . MET A 1 185 ? 7.234 -14.117 -9.928 1.00 94.62 185 MET A N 1
ATOM 1416 C CA . MET A 1 185 ? 7.384 -14.112 -8.469 1.00 94.62 185 MET A CA 1
ATOM 1417 C C . MET A 1 185 ? 8.815 -14.516 -8.078 1.00 94.62 185 MET A C 1
ATOM 1419 O O . MET A 1 185 ? 9.430 -13.891 -7.221 1.00 94.62 185 MET A O 1
ATOM 1423 N N . HIS A 1 186 ? 9.379 -15.520 -8.755 1.00 96.12 186 HIS A N 1
ATOM 1424 C CA . HIS A 1 186 ? 10.733 -16.017 -8.506 1.00 96.12 186 HIS A CA 1
ATOM 1425 C C . HIS A 1 186 ? 11.804 -14.940 -8.723 1.00 96.12 186 HIS A C 1
ATOM 1427 O O . HIS A 1 186 ? 12.790 -14.905 -7.989 1.00 96.12 186 HIS A O 1
ATOM 1433 N N . HIS A 1 187 ? 11.587 -14.024 -9.674 1.00 97.19 187 HIS A N 1
ATOM 1434 C CA . HIS A 1 187 ? 12.467 -12.875 -9.876 1.00 97.19 187 HIS A CA 1
ATOM 1435 C C . HIS A 1 187 ? 12.465 -11.931 -8.666 1.00 97.19 187 HIS A C 1
ATOM 1437 O O . HIS A 1 187 ? 13.525 -11.698 -8.091 1.00 97.19 187 HIS A O 1
ATOM 1443 N N . SER A 1 188 ? 11.299 -11.446 -8.220 1.00 96.38 188 SER A N 1
ATOM 1444 C CA . SER A 1 188 ? 11.243 -10.480 -7.110 1.00 96.38 188 SER A CA 1
ATOM 1445 C C . SER A 1 188 ? 11.696 -11.072 -5.773 1.00 96.38 188 SER A C 1
ATOM 1447 O O . SER A 1 188 ? 12.363 -10.391 -4.998 1.00 96.38 188 SER A O 1
ATOM 1449 N N . ARG A 1 189 ? 11.407 -12.356 -5.507 1.00 95.31 189 ARG A N 1
ATOM 1450 C CA . ARG A 1 189 ? 11.907 -13.046 -4.304 1.00 95.31 189 ARG A CA 1
ATOM 1451 C C . ARG A 1 189 ? 13.439 -13.147 -4.334 1.00 95.31 189 ARG A C 1
ATOM 1453 O O . ARG A 1 189 ? 14.076 -12.883 -3.319 1.00 95.31 189 ARG A O 1
ATOM 1460 N N . LYS A 1 190 ? 14.042 -13.413 -5.502 1.00 97.00 190 LYS A N 1
ATOM 1461 C CA . LYS A 1 190 ? 15.505 -13.392 -5.679 1.00 97.00 190 LYS A CA 1
ATOM 1462 C C . LYS A 1 190 ? 16.112 -11.986 -5.613 1.00 97.00 190 LYS A C 1
ATOM 1464 O O . LYS A 1 190 ? 17.230 -11.857 -5.134 1.00 97.00 190 LYS A O 1
ATOM 1469 N N . LEU A 1 191 ? 15.399 -10.939 -6.037 1.00 96.12 191 LEU A N 1
ATOM 1470 C CA . LEU A 1 191 ? 15.838 -9.553 -5.820 1.00 96.12 191 LEU A CA 1
ATOM 1471 C C . LEU A 1 191 ? 15.876 -9.195 -4.324 1.00 96.12 191 LEU A C 1
ATOM 1473 O O . LEU A 1 191 ? 16.837 -8.578 -3.877 1.00 96.12 191 LEU A O 1
ATOM 1477 N N . ALA A 1 192 ? 14.858 -9.595 -3.556 1.00 95.56 192 ALA A N 1
ATOM 1478 C CA . ALA A 1 192 ? 14.737 -9.253 -2.136 1.00 95.56 192 ALA A CA 1
ATOM 1479 C C . ALA A 1 192 ? 15.620 -10.099 -1.198 1.00 95.56 192 ALA A C 1
ATOM 1481 O O . ALA A 1 192 ? 16.054 -9.620 -0.151 1.00 95.56 192 ALA A O 1
ATOM 1482 N N . ALA A 1 193 ? 15.888 -11.359 -1.552 1.00 96.12 193 ALA A N 1
ATOM 1483 C CA . ALA A 1 193 ? 16.716 -12.272 -0.763 1.00 96.12 193 ALA A CA 1
ATOM 1484 C C . ALA A 1 193 ? 17.661 -13.095 -1.669 1.00 96.12 193 ALA A C 1
ATOM 1486 O O . ALA A 1 193 ? 17.484 -14.308 -1.820 1.00 96.12 193 ALA A O 1
ATOM 1487 N N . PRO A 1 194 ? 18.676 -12.459 -2.291 1.00 96.12 194 PRO A N 1
ATOM 1488 C CA . PRO A 1 194 ? 19.501 -13.081 -3.331 1.00 96.12 194 PRO A CA 1
ATOM 1489 C C . PRO A 1 194 ? 20.287 -14.306 -2.859 1.00 96.12 194 PRO A C 1
ATOM 1491 O O . PRO A 1 194 ? 20.469 -15.235 -3.639 1.00 96.12 194 PRO A O 1
ATOM 1494 N N . GLU A 1 195 ? 20.711 -14.340 -1.593 1.00 95.94 195 GLU A N 1
ATOM 1495 C CA . GLU A 1 195 ? 21.407 -15.490 -1.000 1.00 95.94 195 GLU A CA 1
ATOM 1496 C C . GLU A 1 195 ? 20.457 -16.676 -0.774 1.00 95.94 195 GLU A C 1
ATOM 1498 O O . GLU A 1 195 ? 20.767 -17.804 -1.150 1.00 95.94 195 GLU A O 1
ATOM 1503 N N . ALA A 1 196 ? 19.261 -16.421 -0.229 1.00 94.94 196 ALA A N 1
ATOM 1504 C CA . ALA A 1 196 ? 18.261 -17.455 0.055 1.00 94.94 196 ALA A CA 1
ATOM 1505 C C . ALA A 1 196 ? 17.669 -18.093 -1.216 1.00 94.94 196 ALA A C 1
ATOM 1507 O O . ALA A 1 196 ? 17.169 -19.216 -1.175 1.00 94.94 196 ALA A O 1
ATOM 1508 N N . PHE A 1 197 ? 17.735 -17.381 -2.344 1.00 94.81 197 PHE A N 1
ATOM 1509 C CA . PHE A 1 197 ? 17.264 -17.829 -3.654 1.00 94.81 197 PHE A CA 1
ATOM 1510 C C . PHE A 1 197 ? 18.399 -17.873 -4.696 1.00 94.81 197 PHE A C 1
ATOM 1512 O O . PHE A 1 197 ? 18.153 -17.700 -5.892 1.00 94.81 197 PHE A O 1
ATOM 1519 N N . ALA A 1 198 ? 19.646 -18.107 -4.270 1.00 94.69 198 ALA A N 1
ATOM 1520 C CA . ALA A 1 198 ? 20.818 -18.106 -5.152 1.00 94.69 198 ALA A CA 1
ATOM 1521 C C . ALA A 1 198 ? 20.691 -19.113 -6.312 1.00 94.69 198 ALA A C 1
ATOM 1523 O O . ALA A 1 198 ? 20.901 -18.743 -7.470 1.00 94.69 198 ALA A O 1
ATOM 1524 N N . ASP A 1 199 ? 20.240 -20.334 -6.018 1.00 95.12 199 ASP A N 1
ATOM 1525 C CA . ASP A 1 199 ? 20.061 -21.420 -6.996 1.00 95.12 199 ASP A CA 1
ATOM 1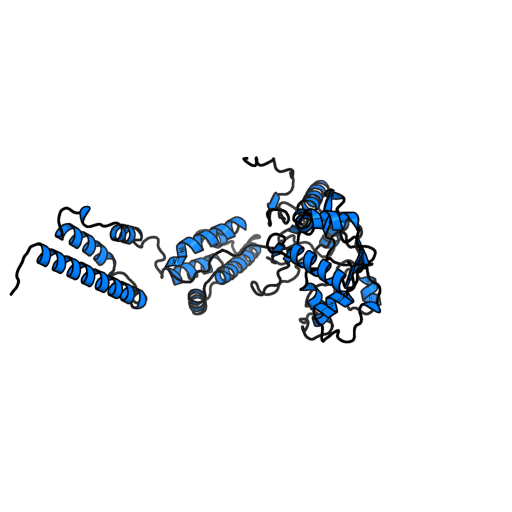526 C C . ASP A 1 199 ? 18.764 -21.307 -7.820 1.00 95.12 199 ASP A C 1
ATOM 1528 O O . ASP A 1 199 ? 18.566 -22.035 -8.791 1.00 95.12 199 ASP A O 1
ATOM 1532 N N . LEU A 1 200 ? 17.862 -20.383 -7.470 1.00 94.12 200 LEU A N 1
ATOM 1533 C CA . LEU A 1 200 ? 16.597 -20.194 -8.179 1.00 94.12 200 LEU A CA 1
ATOM 1534 C C . LEU A 1 200 ? 16.838 -19.490 -9.520 1.00 94.12 200 LEU A C 1
ATOM 1536 O O . LEU A 1 200 ? 17.219 -18.317 -9.543 1.00 94.12 200 LEU A O 1
ATOM 1540 N N . ASN A 1 201 ? 16.570 -20.160 -10.638 1.00 96.00 201 ASN A N 1
ATOM 1541 C CA . ASN A 1 201 ? 16.494 -19.522 -11.951 1.00 96.00 201 ASN A CA 1
ATOM 1542 C C . ASN A 1 201 ? 15.031 -19.145 -12.267 1.00 96.00 201 ASN A C 1
ATOM 1544 O O . ASN A 1 201 ? 14.209 -20.040 -12.458 1.00 96.00 201 ASN A O 1
ATOM 1548 N N . PRO A 1 202 ? 14.667 -17.850 -12.360 1.00 95.00 202 PRO A N 1
ATOM 1549 C CA . PRO A 1 202 ? 13.290 -17.450 -12.660 1.00 95.00 202 PRO A CA 1
ATOM 1550 C C . PRO A 1 202 ? 12.774 -17.921 -14.026 1.00 95.00 202 PRO A C 1
ATOM 1552 O O . PRO A 1 202 ? 11.561 -17.967 -14.210 1.00 95.00 202 PRO A O 1
ATOM 1555 N N . LEU A 1 203 ? 13.668 -18.250 -14.970 1.00 95.50 203 LEU A N 1
ATOM 1556 C CA . LEU A 1 203 ? 13.322 -18.736 -16.312 1.00 95.50 203 LEU A CA 1
ATOM 1557 C C . LEU A 1 203 ? 12.855 -20.202 -16.337 1.00 95.50 203 LEU A C 1
ATOM 1559 O O . LEU A 1 203 ? 12.259 -20.619 -17.326 1.00 95.50 203 LEU A O 1
ATOM 1563 N N . ASP A 1 204 ? 13.074 -20.965 -15.261 1.00 96.00 204 ASP A N 1
ATOM 1564 C CA . ASP A 1 204 ? 12.594 -22.353 -15.144 1.00 96.00 204 ASP A CA 1
ATOM 1565 C C . ASP A 1 204 ? 11.082 -22.424 -14.826 1.00 96.00 204 ASP A C 1
ATOM 1567 O O . ASP A 1 204 ? 10.499 -23.507 -14.757 1.00 96.00 204 ASP A O 1
ATOM 1571 N N . TYR A 1 205 ? 10.439 -21.267 -14.627 1.00 93.75 205 TYR A N 1
ATOM 1572 C CA . TYR A 1 205 ? 9.060 -21.117 -14.165 1.00 93.75 205 TYR A CA 1
ATOM 1573 C C . TYR A 1 205 ? 8.247 -20.227 -15.121 1.00 93.75 205 TYR A C 1
ATOM 1575 O O . TYR A 1 205 ? 8.803 -19.324 -15.754 1.00 93.75 205 TYR A O 1
ATOM 1583 N N . PRO A 1 206 ? 6.920 -20.434 -15.232 1.00 92.25 206 PRO A N 1
ATOM 1584 C CA . PRO A 1 206 ? 6.064 -19.578 -16.047 1.00 92.25 206 PRO A CA 1
ATOM 1585 C C . PRO A 1 206 ? 6.054 -18.130 -15.534 1.00 92.25 206 PRO A C 1
ATOM 1587 O O . PRO A 1 206 ? 6.175 -17.872 -14.335 1.00 92.25 206 PRO A O 1
ATOM 1590 N N . MET A 1 207 ? 5.863 -17.186 -16.457 1.00 95.81 207 MET A N 1
ATOM 1591 C CA . MET A 1 207 ? 5.775 -15.752 -16.171 1.00 95.81 207 MET A CA 1
ATOM 1592 C C . MET A 1 207 ? 4.437 -15.179 -16.649 1.00 95.81 207 MET A C 1
ATOM 1594 O O . MET A 1 207 ? 3.934 -15.558 -17.711 1.00 95.81 207 MET A O 1
ATOM 1598 N N . GLY A 1 208 ? 3.888 -14.230 -15.892 1.00 95.88 208 GLY A N 1
ATOM 1599 C CA . GLY A 1 208 ? 2.772 -13.391 -16.325 1.00 95.88 208 GLY A CA 1
ATOM 1600 C C . GLY A 1 208 ? 3.226 -12.485 -17.467 1.00 95.88 208 GLY A C 1
ATOM 1601 O O . GLY A 1 208 ? 4.311 -11.913 -17.406 1.00 95.88 208 GLY A O 1
ATOM 1602 N N . ARG A 1 209 ? 2.430 -12.375 -18.532 1.00 97.62 209 ARG A N 1
ATOM 1603 C CA . ARG A 1 209 ? 2.770 -11.597 -19.735 1.00 97.62 209 ARG A CA 1
ATOM 1604 C C . ARG A 1 209 ? 1.764 -10.472 -19.892 1.00 97.62 209 ARG A C 1
ATOM 1606 O O . ARG A 1 209 ? 0.595 -10.724 -20.198 1.00 97.62 209 ARG A O 1
ATOM 1613 N N . HIS A 1 210 ? 2.198 -9.238 -19.671 1.00 97.31 210 HIS A N 1
ATOM 1614 C CA . HIS A 1 210 ? 1.303 -8.086 -19.622 1.00 97.31 210 HIS A CA 1
ATOM 1615 C C . HIS A 1 210 ? 1.870 -6.908 -20.402 1.00 97.31 210 HIS A C 1
ATOM 1617 O O . HIS A 1 210 ? 3.070 -6.662 -20.387 1.00 97.31 210 HIS A O 1
ATOM 1623 N N . ARG A 1 211 ? 0.999 -6.146 -21.070 1.00 97.62 211 ARG A N 1
ATOM 1624 C CA . ARG A 1 211 ? 1.395 -4.876 -21.685 1.00 97.62 211 ARG A CA 1
ATOM 1625 C C . ARG A 1 211 ? 1.949 -3.941 -20.618 1.00 97.62 211 ARG A C 1
ATOM 1627 O O . ARG A 1 211 ? 1.304 -3.750 -19.588 1.00 97.62 211 ARG A O 1
ATOM 1634 N N . LEU A 1 212 ? 3.098 -3.337 -20.889 1.00 97.62 212 LEU A N 1
ATOM 1635 C CA . LEU A 1 212 ? 3.744 -2.387 -19.991 1.00 97.62 212 LEU A CA 1
ATOM 1636 C C . LEU A 1 212 ? 2.913 -1.104 -19.846 1.00 97.62 212 LEU A C 1
ATOM 1638 O O . LEU A 1 212 ? 2.878 -0.516 -18.770 1.00 97.62 212 LEU A O 1
ATOM 1642 N N . VAL A 1 213 ? 2.214 -0.686 -20.907 1.00 98.00 213 VAL A N 1
ATOM 1643 C CA . VAL A 1 213 ? 1.258 0.428 -20.872 1.00 98.00 213 VAL A CA 1
ATOM 1644 C C . VAL A 1 213 ? -0.156 -0.105 -21.062 1.00 98.00 213 VAL A C 1
ATOM 1646 O O . VAL A 1 213 ? -0.439 -0.801 -22.036 1.00 98.00 213 VAL A O 1
ATOM 1649 N N . GLN A 1 214 ? -1.065 0.233 -20.150 1.00 93.50 214 GLN A N 1
ATOM 1650 C CA . GLN A 1 214 ? -2.453 -0.238 -20.188 1.00 93.50 214 GLN A CA 1
ATOM 1651 C C . GLN A 1 214 ? -3.432 0.913 -19.984 1.00 93.50 214 GLN A C 1
ATOM 1653 O O . GLN A 1 214 ? -3.122 1.888 -19.307 1.00 93.50 214 GLN A O 1
ATOM 1658 N N . ARG A 1 215 ? -4.637 0.798 -20.548 1.00 91.44 215 ARG A N 1
ATOM 1659 C CA . ARG A 1 215 ? -5.763 1.665 -20.185 1.00 91.44 215 ARG A CA 1
ATOM 1660 C C . ARG A 1 215 ? -6.452 1.055 -18.970 1.00 91.44 215 ARG A C 1
ATOM 1662 O O . ARG A 1 215 ? -6.881 -0.092 -19.032 1.00 91.44 215 ARG A O 1
ATOM 1669 N N . HIS A 1 216 ? -6.564 1.809 -17.884 1.00 87.38 216 HIS A N 1
ATOM 1670 C CA . HIS A 1 216 ? -7.473 1.471 -16.798 1.00 87.38 216 HIS A CA 1
ATOM 1671 C C . HIS A 1 216 ? -8.888 1.849 -17.243 1.00 87.38 216 HIS A C 1
ATOM 1673 O O . HIS A 1 216 ? -9.176 3.027 -17.448 1.00 87.38 216 HIS A O 1
ATOM 1679 N N . GLU A 1 217 ? -9.747 0.855 -17.461 1.00 82.88 217 GLU A N 1
ATOM 1680 C CA . GLU A 1 217 ? -11.028 1.045 -18.151 1.00 82.88 217 GLU A CA 1
ATOM 1681 C C . GLU A 1 217 ? -11.969 1.981 -17.382 1.00 82.88 217 GLU A C 1
ATOM 1683 O O . GLU A 1 217 ? -12.466 2.944 -17.963 1.00 82.88 217 GLU A O 1
ATOM 1688 N N . ALA A 1 218 ? -12.125 1.780 -16.069 1.00 76.69 218 ALA A N 1
ATOM 1689 C CA . ALA A 1 218 ? -13.064 2.545 -15.246 1.00 76.69 218 ALA A CA 1
ATOM 1690 C C . ALA A 1 218 ? -12.723 4.046 -15.139 1.00 76.69 218 ALA A C 1
ATOM 1692 O O . ALA A 1 218 ? -13.626 4.877 -15.145 1.00 76.69 218 ALA A O 1
ATOM 1693 N N . SER A 1 219 ? -11.435 4.420 -15.083 1.00 80.50 219 SER A N 1
ATOM 1694 C CA . SER A 1 219 ? -11.022 5.841 -15.048 1.00 80.50 219 SER A CA 1
ATOM 1695 C C . SER A 1 219 ? -10.601 6.400 -16.409 1.00 80.50 219 SER A C 1
ATOM 1697 O O . SER A 1 219 ? -10.253 7.576 -16.513 1.00 80.50 219 SER A O 1
ATOM 1699 N N . ASN A 1 220 ? -10.573 5.559 -17.445 1.00 83.81 220 ASN A N 1
ATOM 1700 C CA . ASN A 1 220 ? -10.072 5.849 -18.789 1.00 83.81 220 ASN A CA 1
ATOM 1701 C C . ASN A 1 220 ? -8.613 6.379 -18.864 1.00 83.81 220 ASN A C 1
ATOM 1703 O O . ASN A 1 220 ? -8.155 6.766 -19.944 1.00 83.81 220 ASN A O 1
ATOM 1707 N N . ARG A 1 221 ? -7.857 6.393 -17.752 1.00 90.75 221 ARG A N 1
ATOM 1708 C CA . ARG A 1 221 ? -6.441 6.807 -17.709 1.00 90.75 221 ARG A CA 1
ATOM 1709 C C . ARG A 1 221 ? -5.530 5.698 -18.224 1.00 90.75 221 ARG A C 1
ATOM 1711 O O . ARG A 1 221 ? -5.813 4.512 -18.057 1.00 90.75 221 ARG A O 1
ATOM 1718 N N . MET A 1 222 ? -4.401 6.083 -18.809 1.00 95.31 222 MET A N 1
ATOM 1719 C CA . MET A 1 222 ? -3.309 5.146 -19.070 1.00 95.31 222 MET A CA 1
ATOM 1720 C C . MET A 1 222 ? -2.506 4.921 -17.778 1.00 95.31 222 MET A C 1
ATOM 1722 O O . MET A 1 222 ? -2.445 5.805 -16.927 1.00 95.31 222 MET A O 1
ATOM 1726 N N . ASN A 1 223 ? -1.900 3.747 -17.622 1.00 94.62 223 ASN A N 1
ATOM 1727 C CA . ASN A 1 223 ? -1.020 3.397 -16.509 1.00 94.62 223 ASN A CA 1
ATOM 1728 C C . ASN A 1 223 ? 0.218 2.637 -16.993 1.00 94.62 223 ASN A C 1
ATOM 1730 O O . ASN A 1 223 ? 0.176 1.980 -18.038 1.00 94.62 223 ASN A O 1
ATOM 1734 N N . LEU A 1 224 ? 1.297 2.720 -16.212 1.00 97.56 224 LEU A N 1
ATOM 1735 C CA . LEU A 1 224 ? 2.426 1.798 -16.301 1.00 97.56 224 LEU A CA 1
ATOM 1736 C C . LEU A 1 224 ? 2.119 0.553 -15.458 1.00 97.56 224 LEU A C 1
ATOM 1738 O O . LEU A 1 224 ? 2.058 0.627 -14.231 1.00 97.56 224 LEU A O 1
ATOM 1742 N N . TYR A 1 225 ? 1.958 -0.601 -16.098 1.00 97.06 225 TYR A N 1
ATOM 1743 C CA . TYR A 1 225 ? 1.816 -1.875 -15.398 1.00 97.06 225 TYR A CA 1
ATOM 1744 C C . TYR A 1 225 ? 3.208 -2.436 -15.088 1.00 97.06 225 TYR A C 1
ATOM 1746 O O . TYR A 1 225 ? 3.723 -3.309 -15.786 1.00 97.06 225 TYR A O 1
ATOM 1754 N N . ILE A 1 226 ? 3.852 -1.850 -14.079 1.00 95.38 226 ILE A N 1
ATOM 1755 C CA . ILE A 1 226 ? 5.251 -2.095 -13.721 1.00 95.38 226 ILE A CA 1
ATOM 1756 C C . ILE A 1 226 ? 5.373 -2.471 -12.240 1.00 95.38 226 ILE A C 1
ATOM 1758 O O . ILE A 1 226 ? 4.654 -1.947 -11.395 1.00 95.38 226 ILE A O 1
ATOM 1762 N N . ALA A 1 227 ? 6.258 -3.419 -11.934 1.00 96.44 227 ALA A N 1
ATOM 1763 C CA . ALA A 1 227 ? 6.433 -4.005 -10.607 1.00 96.44 227 ALA A CA 1
ATOM 1764 C C . ALA A 1 227 ? 7.830 -4.629 -10.490 1.00 96.44 227 ALA A C 1
ATOM 1766 O O . ALA A 1 227 ? 8.379 -5.067 -11.501 1.00 96.44 227 ALA A O 1
ATOM 1767 N N . ALA A 1 228 ? 8.343 -4.820 -9.272 1.00 97.56 228 ALA A N 1
ATOM 1768 C CA . ALA A 1 228 ? 9.565 -5.597 -9.019 1.00 97.56 228 ALA A CA 1
ATOM 1769 C C . ALA A 1 228 ? 9.490 -7.075 -9.474 1.00 97.56 228 ALA A C 1
ATOM 1771 O O . ALA A 1 228 ? 10.493 -7.783 -9.484 1.00 97.56 228 ALA A O 1
ATOM 1772 N N . HIS A 1 229 ? 8.306 -7.562 -9.863 1.00 97.94 229 HIS A N 1
ATOM 1773 C CA . HIS A 1 229 ? 8.140 -8.858 -10.521 1.00 97.94 229 HIS A CA 1
ATOM 1774 C C . HIS A 1 229 ? 8.645 -8.877 -11.973 1.00 97.94 229 HIS A C 1
ATOM 1776 O O . HIS A 1 229 ? 8.917 -9.963 -12.482 1.00 97.94 229 HIS A O 1
ATOM 1782 N N . VAL A 1 230 ? 8.757 -7.734 -12.662 1.00 98.38 230 VAL A N 1
ATOM 1783 C CA . VAL A 1 230 ? 9.174 -7.684 -14.074 1.00 98.38 230 VAL A CA 1
ATOM 1784 C C . VAL A 1 230 ? 10.622 -8.155 -14.209 1.00 98.38 230 VAL A C 1
ATOM 1786 O O . VAL A 1 230 ? 11.553 -7.459 -13.827 1.00 98.38 230 VAL A O 1
ATOM 1789 N N . HIS A 1 231 ? 10.805 -9.339 -14.789 1.00 98.19 231 HIS A N 1
ATOM 1790 C CA . HIS A 1 231 ? 12.114 -9.917 -15.080 1.00 98.19 231 HIS A CA 1
ATOM 1791 C C . HIS A 1 231 ? 12.738 -9.304 -16.336 1.00 98.19 231 HIS A C 1
ATOM 1793 O O . HIS A 1 231 ? 13.945 -9.077 -16.395 1.00 98.19 231 HIS A O 1
ATOM 1799 N N . HIS A 1 232 ? 11.929 -9.121 -17.382 1.00 98.44 232 HIS A N 1
ATOM 1800 C CA . HIS A 1 232 ? 12.362 -8.572 -18.664 1.00 98.44 232 HIS A CA 1
ATOM 1801 C C . HIS A 1 232 ? 11.172 -8.070 -19.494 1.00 98.44 232 HIS A C 1
ATOM 1803 O O . HIS A 1 232 ? 10.013 -8.334 -19.169 1.00 98.44 232 HIS A O 1
ATOM 1809 N N . ILE A 1 233 ? 11.481 -7.362 -20.575 1.00 98.75 233 ILE A N 1
ATOM 1810 C CA . ILE A 1 233 ? 10.560 -6.892 -21.606 1.00 98.75 233 ILE A CA 1
ATOM 1811 C C . ILE A 1 233 ? 10.823 -7.716 -22.871 1.00 98.75 233 ILE A C 1
ATOM 1813 O O . ILE A 1 233 ? 11.969 -7.868 -23.295 1.00 98.75 233 ILE A O 1
ATOM 1817 N N . GLU A 1 234 ? 9.773 -8.274 -23.464 1.00 98.00 234 GLU A N 1
ATOM 1818 C CA . GLU A 1 234 ? 9.888 -9.156 -24.625 1.00 98.00 234 GLU A CA 1
ATOM 1819 C C . GLU A 1 234 ? 10.398 -8.421 -25.870 1.00 98.00 234 GLU A C 1
ATOM 1821 O O . GLU A 1 234 ? 9.998 -7.295 -26.164 1.00 98.00 234 GLU A O 1
ATOM 1826 N N . GLY A 1 235 ? 11.261 -9.094 -26.636 1.00 97.25 235 GLY A N 1
ATOM 1827 C CA . GLY A 1 235 ? 11.795 -8.583 -27.901 1.00 97.25 235 GLY A CA 1
ATOM 1828 C C . GLY A 1 235 ? 12.914 -7.543 -27.776 1.00 97.25 235 GLY A C 1
ATOM 1829 O O . GLY A 1 235 ? 13.450 -7.141 -28.806 1.00 97.25 235 GLY A O 1
ATOM 1830 N N . LEU A 1 236 ? 13.289 -7.134 -26.560 1.00 98.31 236 LEU A N 1
ATOM 1831 C CA . LEU A 1 236 ? 14.463 -6.296 -26.294 1.00 98.31 236 LEU A CA 1
ATOM 1832 C C . LEU A 1 236 ? 15.680 -7.145 -25.904 1.00 98.31 236 LEU A C 1
ATOM 1834 O O . LEU A 1 236 ? 15.531 -8.239 -25.349 1.00 98.31 236 LEU A O 1
ATOM 1838 N N . ALA A 1 237 ? 16.889 -6.632 -26.144 1.00 98.31 237 ALA A N 1
ATOM 1839 C CA . ALA A 1 237 ? 18.093 -7.207 -25.548 1.00 98.31 237 ALA A CA 1
ATOM 1840 C C . ALA A 1 237 ? 18.067 -7.054 -24.010 1.00 98.31 237 ALA A C 1
ATOM 1842 O O . ALA A 1 237 ? 17.339 -6.226 -23.461 1.00 98.31 237 ALA A O 1
ATOM 1843 N N . ALA A 1 238 ? 18.827 -7.875 -23.280 1.00 96.31 238 ALA A N 1
ATOM 1844 C CA . ALA A 1 238 ? 18.736 -7.927 -21.813 1.00 96.31 238 ALA A CA 1
ATOM 1845 C C . ALA A 1 238 ? 19.148 -6.604 -21.134 1.00 96.31 238 ALA A C 1
ATOM 1847 O O . ALA A 1 238 ? 18.564 -6.201 -20.127 1.00 96.31 238 ALA A O 1
ATOM 1848 N N . ASP A 1 239 ? 20.139 -5.926 -21.702 1.00 97.88 239 ASP A N 1
ATOM 1849 C CA . ASP A 1 239 ? 20.623 -4.602 -21.325 1.00 97.88 239 ASP A CA 1
ATOM 1850 C C . ASP A 1 239 ? 19.634 -3.486 -21.701 1.00 97.88 239 ASP A C 1
ATOM 1852 O O . ASP A 1 239 ? 19.324 -2.643 -20.855 1.00 97.88 239 ASP A O 1
ATOM 1856 N N . GLU A 1 240 ? 19.058 -3.512 -22.907 1.00 98.38 240 GLU A N 1
ATOM 1857 C CA . GLU A 1 240 ? 17.981 -2.592 -23.321 1.00 98.38 240 GLU A CA 1
ATOM 1858 C C . GLU A 1 240 ? 16.739 -2.726 -22.424 1.00 98.38 240 GLU A C 1
ATOM 1860 O O . GLU A 1 240 ? 16.211 -1.733 -21.917 1.00 98.38 240 GLU A O 1
ATOM 1865 N N . SER A 1 241 ? 16.306 -3.965 -22.174 1.00 98.44 241 SER A N 1
ATOM 1866 C CA . SER A 1 241 ? 15.191 -4.307 -21.291 1.00 98.44 241 SER A CA 1
ATOM 1867 C C . SER A 1 241 ? 15.427 -3.795 -19.874 1.00 98.44 241 SER A C 1
ATOM 1869 O O . SER A 1 241 ? 14.525 -3.196 -19.289 1.00 98.44 241 SER A O 1
ATOM 1871 N N . ARG A 1 242 ? 16.618 -4.034 -19.308 1.00 97.75 242 ARG A N 1
ATOM 1872 C CA . ARG A 1 242 ? 16.985 -3.531 -17.978 1.00 97.75 242 ARG A CA 1
ATOM 1873 C C . ARG A 1 242 ? 16.985 -2.005 -17.949 1.00 97.75 242 ARG A C 1
ATOM 1875 O O . ARG A 1 242 ? 16.389 -1.431 -17.050 1.00 97.75 242 ARG A O 1
ATOM 1882 N N . THR A 1 243 ? 17.590 -1.355 -18.941 1.00 98.44 243 THR A N 1
ATOM 1883 C CA . THR A 1 243 ? 17.678 0.114 -19.017 1.00 98.44 243 THR A CA 1
ATOM 1884 C C . THR A 1 243 ? 16.293 0.757 -19.047 1.00 98.44 243 THR A C 1
ATOM 1886 O O . THR A 1 243 ? 16.032 1.697 -18.295 1.00 98.44 243 THR A O 1
ATOM 1889 N N . LEU A 1 244 ? 15.387 0.219 -19.870 1.00 98.50 244 LEU A N 1
ATOM 1890 C CA . LEU A 1 244 ? 14.014 0.708 -19.970 1.00 98.50 244 LEU A CA 1
ATOM 1891 C C . LEU A 1 244 ? 13.212 0.433 -18.687 1.00 98.50 244 LEU A C 1
ATOM 1893 O O . LEU A 1 244 ? 12.525 1.331 -18.199 1.00 98.50 244 LEU A O 1
ATOM 1897 N N . PHE A 1 245 ? 13.326 -0.767 -18.105 1.00 98.56 245 PHE A N 1
ATOM 1898 C CA . PHE A 1 245 ? 12.688 -1.085 -16.824 1.00 98.56 245 PHE A CA 1
ATOM 1899 C C . PHE A 1 245 ? 13.187 -0.168 -15.699 1.00 98.56 245 PHE A C 1
ATOM 1901 O O . PHE A 1 245 ? 12.374 0.488 -15.054 1.00 98.56 245 PHE A O 1
ATOM 1908 N N . ASP A 1 246 ? 14.503 -0.049 -15.510 1.00 98.12 246 ASP A N 1
ATOM 1909 C CA . ASP A 1 246 ? 15.110 0.758 -14.448 1.00 98.12 246 ASP A CA 1
ATOM 1910 C C . ASP A 1 246 ? 14.749 2.247 -14.595 1.00 98.12 246 ASP A C 1
ATOM 1912 O O . ASP A 1 246 ? 14.588 2.948 -13.596 1.00 98.12 246 ASP A O 1
ATOM 1916 N N . GLN A 1 247 ? 14.613 2.758 -15.825 1.00 98.31 247 GLN A N 1
ATOM 1917 C CA . GLN A 1 247 ? 14.141 4.123 -16.084 1.00 98.31 247 GLN A CA 1
ATOM 1918 C C . GLN A 1 247 ? 12.687 4.317 -15.633 1.00 98.31 247 GLN A C 1
ATOM 1920 O O . GLN A 1 247 ? 12.386 5.283 -14.930 1.00 98.31 247 GLN A O 1
ATOM 1925 N N . LEU A 1 248 ? 11.794 3.412 -16.034 1.00 98.56 248 LEU A N 1
ATOM 1926 C CA . LEU A 1 248 ? 10.357 3.518 -15.779 1.00 98.56 248 LEU A CA 1
ATOM 1927 C C . LEU A 1 248 ? 9.997 3.222 -14.324 1.00 98.56 248 LEU A C 1
ATOM 1929 O O . LEU A 1 248 ? 9.159 3.917 -13.755 1.00 98.56 248 LEU A O 1
ATOM 1933 N N . PHE A 1 249 ? 10.644 2.231 -13.712 1.00 98.38 249 PHE A N 1
ATOM 1934 C CA . PHE A 1 249 ? 10.425 1.855 -12.320 1.00 98.38 249 PHE A CA 1
ATOM 1935 C C . PHE A 1 249 ? 10.877 2.987 -11.395 1.00 98.38 249 PHE A C 1
ATOM 1937 O O . PHE A 1 249 ? 10.074 3.480 -10.611 1.00 98.38 249 PHE A O 1
ATOM 1944 N N . ARG A 1 250 ? 12.094 3.520 -11.599 1.00 98.00 250 ARG A N 1
ATOM 1945 C CA . ARG A 1 250 ? 12.591 4.697 -10.864 1.00 98.00 250 ARG A CA 1
ATOM 1946 C C . ARG A 1 250 ? 11.705 5.930 -11.045 1.00 98.00 250 ARG A C 1
ATOM 1948 O O . ARG A 1 250 ? 11.634 6.740 -10.133 1.00 98.00 250 ARG A O 1
ATOM 1955 N N . HIS A 1 251 ? 11.062 6.105 -12.204 1.00 98.00 251 HIS A N 1
ATOM 1956 C CA . HIS A 1 251 ? 10.110 7.202 -12.427 1.00 98.00 251 HIS A CA 1
ATOM 1957 C C . HIS A 1 251 ? 8.779 6.974 -11.695 1.00 98.00 251 HIS A C 1
ATOM 1959 O O . HIS A 1 251 ? 8.222 7.910 -11.127 1.00 98.00 251 HIS A O 1
ATOM 1965 N N . ALA A 1 252 ? 8.280 5.737 -11.677 1.00 97.56 252 ALA A N 1
ATOM 1966 C CA . ALA A 1 252 ? 7.043 5.381 -10.988 1.00 97.56 252 ALA A CA 1
ATOM 1967 C C . ALA A 1 252 ? 7.162 5.453 -9.456 1.00 97.56 252 ALA A C 1
ATOM 1969 O O . ALA A 1 252 ? 6.208 5.866 -8.807 1.00 97.56 252 ALA A O 1
ATOM 1970 N N . THR A 1 253 ? 8.322 5.115 -8.887 1.00 96.44 253 THR A N 1
ATOM 1971 C CA . THR A 1 253 ? 8.573 5.095 -7.433 1.00 96.44 253 THR A CA 1
ATOM 1972 C C . THR A 1 253 ? 9.257 6.373 -6.919 1.00 96.44 253 THR A C 1
ATOM 1974 O O . THR A 1 253 ? 10.107 6.309 -6.032 1.00 96.44 253 THR A O 1
ATOM 1977 N N . ARG A 1 254 ? 8.969 7.531 -7.525 1.00 95.62 254 ARG A N 1
ATOM 1978 C CA . ARG A 1 254 ? 9.433 8.841 -7.031 1.00 95.62 254 ARG A CA 1
ATOM 1979 C C . ARG A 1 254 ? 8.527 9.335 -5.908 1.00 95.62 254 ARG A C 1
ATOM 1981 O O . ARG A 1 254 ? 7.328 9.096 -5.970 1.00 95.62 254 ARG A O 1
ATOM 1988 N N . GLU A 1 255 ? 9.078 10.137 -4.996 1.00 92.25 255 GLU A N 1
ATOM 1989 C CA . GLU A 1 255 ? 8.339 10.782 -3.896 1.00 92.25 255 GLU A CA 1
ATOM 1990 C C . GLU A 1 255 ? 7.082 11.544 -4.367 1.00 92.25 255 GLU A C 1
ATOM 1992 O O . GLU A 1 255 ? 6.048 11.479 -3.714 1.00 92.25 255 GLU A O 1
ATOM 1997 N N . ASP A 1 256 ? 7.127 12.201 -5.534 1.00 92.12 256 ASP A N 1
ATOM 1998 C CA . ASP A 1 256 ? 5.998 12.937 -6.134 1.00 92.12 256 ASP A CA 1
ATOM 1999 C C . ASP A 1 256 ? 4.954 12.056 -6.855 1.00 92.12 256 ASP A C 1
ATOM 2001 O O . ASP A 1 256 ? 3.940 12.558 -7.349 1.00 92.12 256 ASP A O 1
ATOM 2005 N N . ASN A 1 257 ? 5.190 10.744 -6.909 1.00 94.12 257 ASN A N 1
ATOM 2006 C CA . ASN A 1 257 ? 4.259 9.723 -7.391 1.00 94.12 257 ASN A CA 1
ATOM 2007 C C . ASN A 1 257 ? 3.824 8.752 -6.277 1.00 94.12 257 ASN A C 1
ATOM 2009 O O . ASN A 1 257 ? 3.022 7.856 -6.557 1.00 94.12 257 ASN A O 1
ATOM 2013 N N . THR A 1 258 ? 4.325 8.902 -5.045 1.00 96.31 258 THR A N 1
ATOM 2014 C CA . THR A 1 258 ? 4.105 7.958 -3.938 1.00 96.31 258 THR A CA 1
ATOM 2015 C C . THR A 1 258 ? 3.401 8.577 -2.733 1.00 96.31 258 THR A C 1
ATOM 2017 O O . THR A 1 258 ? 3.424 9.786 -2.525 1.00 96.31 258 THR A O 1
ATOM 2020 N N . VAL A 1 259 ? 2.786 7.729 -1.911 1.00 92.94 259 VAL A N 1
ATOM 2021 C CA . VAL A 1 259 ? 2.244 8.095 -0.599 1.00 92.94 259 VAL A CA 1
ATOM 2022 C C . VAL A 1 259 ? 2.579 6.985 0.395 1.00 92.94 259 VAL A C 1
ATOM 2024 O O . VAL A 1 259 ? 2.214 5.830 0.180 1.00 92.94 259 VAL A O 1
ATOM 2027 N N . ASP A 1 260 ? 3.321 7.338 1.442 1.00 90.69 260 ASP A N 1
ATOM 2028 C CA . ASP A 1 260 ? 3.709 6.454 2.545 1.00 90.69 260 ASP A CA 1
ATOM 2029 C C . ASP A 1 260 ? 2.656 6.528 3.620 1.00 90.69 260 ASP A C 1
ATOM 2031 O O . ASP A 1 260 ? 2.580 7.536 4.332 1.00 90.69 260 ASP A O 1
ATOM 2035 N N . VAL A 1 261 ? 1.794 5.514 3.677 1.00 88.56 261 VAL A N 1
ATOM 2036 C CA . VAL A 1 261 ? 0.724 5.494 4.670 1.00 88.56 261 VAL A CA 1
ATOM 2037 C C . VAL A 1 261 ? 1.325 5.236 6.100 1.00 88.56 261 VAL A C 1
ATOM 2039 O O . VAL A 1 261 ? 2.524 5.363 6.292 1.00 88.56 261 VAL A O 1
ATOM 2042 N N . GLU A 1 262 ? 0.556 4.735 7.077 1.00 86.69 262 GLU A N 1
ATOM 2043 C CA . GLU A 1 262 ? 0.899 3.712 8.129 1.00 86.69 262 GLU A CA 1
ATOM 2044 C C . GLU A 1 262 ? -0.362 2.870 8.529 1.00 86.69 262 GLU A C 1
ATOM 2046 O O . GLU A 1 262 ? -1.414 2.977 7.902 1.00 86.69 262 GLU A O 1
ATOM 2051 N N . TRP A 1 263 ? -0.380 2.078 9.605 1.00 85.00 263 TRP A N 1
ATOM 2052 C CA . TRP A 1 263 ? -1.649 1.638 10.226 1.00 85.00 263 TRP A CA 1
ATOM 2053 C C . TRP A 1 263 ? -1.917 2.312 11.579 1.00 85.00 263 TRP A C 1
ATOM 2055 O O . TRP A 1 263 ? -1.047 2.312 12.447 1.00 85.00 263 TRP A O 1
ATOM 2065 N N . GLN A 1 264 ? -3.132 2.837 11.803 1.00 82.75 264 GLN A N 1
ATOM 2066 C CA . GLN A 1 264 ? -3.473 3.512 13.070 1.00 82.75 264 GLN A CA 1
ATOM 2067 C C . GLN A 1 264 ? -3.872 2.528 14.170 1.00 82.75 264 GLN A C 1
ATOM 2069 O O . GLN A 1 264 ? -3.479 2.667 15.329 1.00 82.75 264 GLN A O 1
ATOM 2074 N N . ALA A 1 265 ? -4.721 1.564 13.814 1.00 83.69 265 ALA A N 1
ATOM 2075 C CA . ALA A 1 265 ? -5.353 0.647 14.750 1.00 83.69 265 ALA A CA 1
ATOM 2076 C C . ALA A 1 265 ? -5.794 -0.652 14.054 1.00 83.69 265 ALA A C 1
ATOM 2078 O O . ALA A 1 265 ? -6.096 -0.641 12.858 1.00 83.69 265 ALA A O 1
ATOM 2079 N N . PRO A 1 266 ? -5.926 -1.761 14.803 1.00 84.19 266 PRO A N 1
ATOM 2080 C CA . PRO A 1 266 ? -6.736 -2.896 14.379 1.00 84.19 266 PRO A CA 1
ATOM 2081 C C . PRO A 1 266 ? -8.132 -2.456 13.919 1.00 84.19 266 PRO A C 1
ATOM 2083 O O . PRO A 1 266 ? -8.793 -1.651 14.578 1.00 84.19 266 PRO A O 1
ATOM 2086 N N . GLY A 1 267 ? -8.584 -2.995 12.792 1.00 77.38 267 GLY A N 1
ATOM 2087 C CA . GLY A 1 267 ? -9.821 -2.613 12.122 1.00 77.38 267 GLY A CA 1
ATOM 2088 C C . GLY A 1 267 ? -9.661 -1.503 11.080 1.00 77.38 267 GLY A C 1
ATOM 2089 O O . GLY A 1 267 ? -10.603 -1.287 10.318 1.00 77.38 267 GLY A O 1
ATOM 2090 N N . ASP A 1 268 ? -8.516 -0.823 10.980 1.00 80.56 268 ASP A N 1
ATOM 2091 C CA . ASP A 1 268 ? -8.213 -0.046 9.774 1.00 80.56 268 ASP A CA 1
ATOM 2092 C C . ASP A 1 268 ? -8.258 -0.986 8.557 1.00 80.56 268 ASP A C 1
ATOM 2094 O O . ASP A 1 268 ? -7.593 -2.023 8.531 1.00 80.56 268 ASP A O 1
ATOM 2098 N N . LEU A 1 269 ? -9.076 -0.628 7.566 1.00 73.75 269 LEU A N 1
ATOM 2099 C CA . LEU A 1 269 ? -9.175 -1.292 6.269 1.00 73.75 269 LEU A CA 1
ATOM 2100 C C . LEU A 1 269 ? -8.568 -0.328 5.265 1.00 73.75 269 LEU A C 1
ATOM 2102 O O . LEU A 1 269 ? -9.220 0.604 4.790 1.00 73.75 269 LEU A O 1
ATOM 2106 N N . ALA A 1 270 ? -7.283 -0.498 5.023 1.00 50.31 270 ALA A N 1
ATOM 2107 C CA . ALA A 1 270 ? -6.465 0.568 4.504 1.00 50.31 270 ALA A CA 1
ATOM 2108 C C . ALA A 1 270 ? -5.637 0.092 3.316 1.00 50.31 270 ALA A C 1
ATOM 2110 O O . ALA A 1 270 ? -5.265 -1.071 3.184 1.00 50.31 270 ALA A O 1
ATOM 2111 N N . PRO A 1 271 ? -5.347 1.055 2.451 1.00 45.75 271 PRO A N 1
ATOM 2112 C CA . PRO A 1 271 ? -3.996 1.322 2.014 1.00 45.75 271 PRO A CA 1
ATOM 2113 C C . PRO A 1 271 ? -3.482 2.640 2.682 1.00 45.75 271 PRO A C 1
ATOM 2115 O O . PRO A 1 271 ? -3.023 3.557 2.017 1.00 45.75 271 PRO A O 1
ATOM 2118 N N . GLU A 1 272 ? -3.638 2.700 4.026 1.00 29.81 272 GLU A N 1
ATOM 2119 C CA . GLU A 1 272 ? -2.830 3.335 5.114 1.00 29.81 272 GLU A CA 1
ATOM 2120 C C . GLU A 1 272 ? -3.021 4.819 5.682 1.00 29.81 272 GLU A C 1
ATOM 2122 O O . GLU A 1 272 ? -3.859 5.565 5.196 1.00 29.81 272 GLU A O 1
ATOM 2127 N N . SER A 1 273 ? -2.397 5.195 6.839 1.00 40.06 273 SER A N 1
ATOM 2128 C CA . SER A 1 273 ? -2.689 6.156 7.996 1.00 40.06 273 SER A CA 1
ATOM 2129 C C . SER A 1 273 ? -2.615 7.736 8.013 1.00 40.06 273 SER A C 1
ATOM 2131 O O . SER A 1 273 ? -3.456 8.405 7.415 1.00 40.06 273 SER A O 1
ATOM 2133 N N . ILE A 1 274 ? -1.782 8.323 8.905 1.00 42.00 274 ILE A N 1
ATOM 2134 C CA . ILE A 1 274 ? -1.724 9.665 9.536 1.00 42.00 274 ILE A CA 1
ATOM 2135 C C . ILE A 1 274 ? -0.334 10.276 9.266 1.00 42.00 274 ILE A C 1
ATOM 2137 O O . ILE A 1 274 ? 0.669 9.572 9.359 1.00 42.00 274 ILE A O 1
ATOM 2141 N N . PRO A 1 275 ? -0.220 11.596 9.037 1.00 45.28 275 PRO A N 1
ATOM 2142 C CA . PRO A 1 275 ? 1.074 12.273 8.953 1.00 45.28 275 PRO A CA 1
ATOM 2143 C C . PRO A 1 275 ? 1.761 12.522 10.315 1.00 45.28 275 PRO A C 1
ATOM 2145 O O . PRO A 1 275 ? 1.129 12.887 11.309 1.00 45.28 275 PRO A O 1
ATOM 2148 N N . SER A 1 276 ? 3.096 12.448 10.329 1.00 52.50 276 SER A N 1
ATOM 2149 C CA . SER A 1 276 ? 3.932 13.041 11.391 1.00 52.50 276 SER A CA 1
ATOM 2150 C C . SER A 1 276 ? 3.914 14.578 11.337 1.00 52.50 276 SER A C 1
ATOM 2152 O O . SER A 1 276 ? 3.617 15.158 10.290 1.00 52.50 276 SER A O 1
ATOM 2154 N N . ILE A 1 277 ? 4.266 15.258 12.438 1.00 62.94 277 ILE A N 1
ATOM 2155 C CA . ILE A 1 277 ? 4.410 16.727 12.425 1.00 62.94 277 ILE A CA 1
ATOM 2156 C C . ILE A 1 277 ? 5.799 17.170 11.914 1.00 62.94 277 ILE A C 1
ATOM 2158 O O . ILE A 1 277 ? 6.750 16.395 12.021 1.00 62.94 277 ILE A O 1
ATOM 2162 N N . PRO A 1 278 ? 5.954 18.403 11.379 1.00 62.44 278 PRO A N 1
ATOM 2163 C CA . PRO A 1 278 ? 7.178 18.801 10.669 1.00 62.44 278 PRO A CA 1
ATOM 2164 C C . PRO A 1 278 ? 8.448 18.880 11.528 1.00 62.44 278 PRO A C 1
ATOM 2166 O O . PRO A 1 278 ? 9.547 18.703 11.008 1.00 62.44 278 PRO A O 1
ATOM 2169 N N . GLU A 1 279 ? 8.320 19.162 12.828 1.00 76.00 279 GLU A N 1
ATOM 2170 C CA . GLU A 1 279 ? 9.451 19.401 13.731 1.00 76.00 279 GLU A CA 1
ATOM 2171 C C . GLU A 1 279 ? 9.250 18.716 15.088 1.00 76.00 279 GLU A C 1
ATOM 2173 O O . GLU A 1 279 ? 8.149 18.697 15.641 1.00 76.00 279 GLU A O 1
ATOM 2178 N N . LYS A 1 280 ? 10.339 18.178 15.656 1.00 88.50 280 LYS A N 1
ATOM 2179 C CA . LYS A 1 280 ? 10.331 17.529 16.975 1.00 88.50 280 LYS A CA 1
ATOM 2180 C C . LYS A 1 280 ? 10.693 18.497 18.103 1.00 88.50 280 LYS A C 1
ATOM 2182 O O . LYS A 1 280 ? 11.598 19.320 17.954 1.00 88.50 280 LYS A O 1
ATOM 2187 N N . LEU A 1 281 ? 10.056 18.349 19.267 1.00 89.62 281 LEU A N 1
ATOM 2188 C CA . LEU A 1 281 ? 10.289 19.223 20.426 1.00 89.62 281 LEU A CA 1
ATOM 2189 C C . LEU A 1 281 ? 11.641 18.942 21.093 1.00 89.62 281 LEU A C 1
ATOM 2191 O O . LEU A 1 281 ? 11.787 17.950 21.803 1.00 89.62 281 LEU A O 1
ATOM 2195 N N . ASN A 1 282 ? 12.628 19.813 20.883 1.00 82.75 282 ASN A N 1
ATOM 2196 C CA . ASN A 1 282 ? 13.978 19.647 21.441 1.00 82.75 282 ASN A CA 1
ATOM 2197 C C . ASN A 1 282 ? 14.238 20.445 22.735 1.00 82.75 282 ASN A C 1
ATOM 2199 O O . ASN A 1 282 ? 15.239 20.186 23.396 1.00 82.75 282 ASN A O 1
ATOM 2203 N N . GLY A 1 283 ? 13.355 21.372 23.120 1.00 73.94 283 GLY A N 1
ATOM 2204 C CA . GLY A 1 283 ? 13.503 22.200 24.321 1.00 73.94 283 GLY A CA 1
ATOM 2205 C C . GLY A 1 283 ? 12.497 23.355 24.372 1.00 73.94 283 GLY A C 1
ATOM 2206 O O . GLY A 1 283 ? 11.585 23.411 23.546 1.00 73.94 283 GLY A O 1
ATOM 2207 N N . HIS A 1 284 ? 12.683 24.269 25.331 1.00 77.31 284 HIS A N 1
ATOM 2208 C CA . HIS A 1 284 ? 11.760 25.369 25.661 1.00 77.31 284 HIS A CA 1
ATOM 2209 C C . HIS A 1 284 ? 11.274 26.168 24.441 1.00 77.31 284 HIS A C 1
ATOM 2211 O O . HIS A 1 284 ? 10.074 26.278 24.194 1.00 77.31 284 HIS A O 1
ATOM 2217 N N . SER A 1 285 ? 12.213 26.655 23.628 1.00 70.81 285 SER A N 1
ATOM 2218 C CA . SER A 1 285 ? 11.955 27.525 22.473 1.00 70.81 285 SER A CA 1
ATOM 2219 C C . SER A 1 285 ? 11.110 26.896 21.357 1.00 70.81 285 SER A C 1
ATOM 2221 O O . SER A 1 285 ? 10.587 27.622 20.515 1.00 70.81 285 SER A O 1
ATOM 2223 N N . GLY A 1 286 ? 10.951 25.568 21.341 1.00 78.50 286 GLY A N 1
ATOM 2224 C CA . GLY A 1 286 ? 10.124 24.860 20.359 1.00 78.50 286 GLY A CA 1
ATOM 2225 C C . GLY A 1 286 ? 8.657 24.681 20.763 1.00 78.50 286 GLY A C 1
ATOM 2226 O O . GLY A 1 286 ? 7.875 24.213 19.935 1.00 78.50 286 GLY A O 1
ATOM 2227 N N . TRP A 1 287 ? 8.274 25.012 22.005 1.00 88.38 287 TRP A N 1
ATOM 2228 C CA . TRP A 1 287 ? 6.967 24.641 22.566 1.00 88.38 287 TRP A CA 1
ATOM 2229 C C . TRP A 1 287 ? 5.776 25.149 21.743 1.00 88.38 287 TRP A C 1
ATOM 2231 O O . TRP A 1 287 ? 4.935 24.341 21.364 1.00 88.38 287 TRP A O 1
ATOM 2241 N N . GLU A 1 288 ? 5.710 26.446 21.428 1.00 82.38 288 GLU A N 1
ATOM 2242 C CA . GLU A 1 288 ? 4.542 27.048 20.758 1.00 82.38 288 GLU A CA 1
ATOM 2243 C C . GLU A 1 288 ? 4.282 26.442 19.369 1.00 82.38 288 GLU A C 1
ATOM 2245 O O . GLU A 1 288 ? 3.167 26.013 19.069 1.00 82.38 288 GLU A O 1
ATOM 2250 N N . ASN A 1 289 ? 5.324 26.325 18.537 1.00 76.56 289 ASN A N 1
ATOM 2251 C CA . ASN A 1 289 ? 5.213 25.708 17.212 1.00 76.56 289 ASN A CA 1
ATOM 2252 C C . ASN A 1 289 ? 4.839 24.225 17.319 1.00 76.56 289 ASN A C 1
ATOM 2254 O O . ASN A 1 289 ? 3.972 23.746 16.587 1.00 76.56 289 ASN A O 1
ATOM 2258 N N . TRP A 1 290 ? 5.467 23.493 18.242 1.00 91.56 290 TRP A N 1
ATOM 2259 C CA . TRP A 1 290 ? 5.188 22.076 18.441 1.00 91.56 290 TRP A CA 1
ATOM 2260 C C . TRP A 1 290 ? 3.757 21.841 18.930 1.00 91.56 290 TRP A C 1
ATOM 2262 O O . TRP A 1 290 ? 3.052 21.016 18.358 1.00 91.56 290 TRP A O 1
ATOM 2272 N N . ALA A 1 291 ? 3.290 22.602 19.922 1.00 89.38 291 ALA A N 1
ATOM 2273 C CA . ALA A 1 291 ? 1.929 22.528 20.443 1.00 89.38 291 ALA A CA 1
ATOM 2274 C C . ALA A 1 291 ? 0.893 22.913 19.375 1.00 89.38 291 ALA A C 1
ATOM 2276 O O . ALA A 1 291 ? -0.149 22.260 19.273 1.00 89.38 291 ALA A O 1
ATOM 2277 N N . PHE A 1 292 ? 1.194 23.904 18.529 1.00 80.94 292 PHE A N 1
ATOM 2278 C CA . PHE A 1 292 ? 0.377 24.257 17.368 1.00 80.94 292 PHE A CA 1
ATOM 2279 C C . PHE A 1 292 ? 0.272 23.098 16.365 1.00 80.94 292 PHE A C 1
ATOM 2281 O O . PHE A 1 292 ? -0.840 22.714 15.996 1.00 80.94 292 PHE A O 1
ATOM 2288 N N . PHE A 1 293 ? 1.393 22.490 15.958 1.00 73.62 293 PHE A N 1
ATOM 2289 C CA . PHE A 1 293 ? 1.375 21.365 15.016 1.00 73.62 293 PHE A CA 1
ATOM 2290 C C . PHE A 1 293 ? 0.761 20.094 15.613 1.00 73.62 293 PHE A C 1
ATOM 2292 O O . PHE A 1 293 ? 0.007 19.415 14.919 1.00 73.62 293 PHE A O 1
ATOM 2299 N N . VAL A 1 294 ? 1.009 19.797 16.892 1.00 85.94 294 VAL A N 1
ATOM 2300 C CA . VAL A 1 294 ? 0.356 18.708 17.634 1.00 85.94 294 VAL A CA 1
ATOM 2301 C C . VAL A 1 294 ? -1.156 18.901 17.646 1.00 85.94 294 VAL A C 1
ATOM 2303 O O . VAL A 1 294 ? -1.893 18.003 17.242 1.00 85.94 294 VAL A O 1
ATOM 2306 N N . THR A 1 295 ? -1.627 20.084 18.042 1.00 82.88 295 THR A N 1
ATOM 2307 C CA . THR A 1 295 ? -3.063 20.392 18.085 1.00 82.88 295 THR A CA 1
ATOM 2308 C C . THR A 1 295 ? -3.672 20.349 16.684 1.00 82.88 295 THR A C 1
ATOM 2310 O O . THR A 1 295 ? -4.772 19.834 16.511 1.00 82.88 295 THR A O 1
ATOM 2313 N N . GLY A 1 296 ? -2.953 20.828 15.664 1.00 57.06 296 GLY A N 1
ATOM 2314 C CA . GLY A 1 296 ? -3.369 20.767 14.262 1.00 57.06 296 GLY A CA 1
ATOM 2315 C C . GLY A 1 296 ? -3.505 19.337 13.732 1.00 57.06 296 GLY A C 1
ATOM 2316 O O . GLY A 1 296 ? -4.544 18.997 13.169 1.00 57.06 296 GLY A O 1
ATOM 2317 N N . ALA A 1 297 ? -2.502 18.484 13.950 1.00 57.25 297 ALA A N 1
ATOM 2318 C CA . ALA A 1 297 ? -2.527 17.083 13.530 1.00 57.25 297 ALA A CA 1
ATOM 2319 C C . ALA A 1 297 ? -3.627 16.291 14.251 1.00 57.25 297 ALA A C 1
ATOM 2321 O O . ALA A 1 297 ? -4.400 15.583 13.604 1.00 57.25 297 ALA A O 1
ATOM 2322 N N . LEU A 1 298 ? -3.773 16.479 15.567 1.00 61.56 298 LEU A N 1
ATOM 2323 C CA . LEU A 1 298 ? -4.844 15.845 16.338 1.00 61.56 298 LEU A CA 1
ATOM 2324 C C . LEU A 1 298 ? -6.228 16.352 15.925 1.00 61.56 298 LEU A C 1
ATOM 2326 O O . LEU A 1 298 ? -7.148 15.550 15.829 1.00 61.56 298 LEU A O 1
ATOM 2330 N N . LYS A 1 299 ? -6.383 17.633 15.578 1.00 54.88 299 LYS A N 1
ATOM 2331 C CA . LYS A 1 299 ? -7.635 18.181 15.032 1.00 54.88 299 LYS A CA 1
ATOM 2332 C C . LYS A 1 299 ? -7.984 17.616 13.652 1.00 54.88 299 LYS A C 1
ATOM 2334 O O . LYS A 1 299 ? -9.149 17.371 13.358 1.00 54.88 299 LYS A O 1
ATOM 2339 N N . VAL A 1 300 ? -6.980 17.339 12.818 1.00 44.22 300 VAL A N 1
ATOM 2340 C CA . VAL A 1 300 ? -7.133 16.628 11.530 1.00 44.22 300 VAL A CA 1
ATOM 2341 C C . VAL A 1 300 ? -7.463 15.131 11.715 1.00 44.22 300 VAL A C 1
ATOM 2343 O O . VAL A 1 300 ? -7.955 14.491 10.779 1.00 44.22 300 VAL A O 1
ATOM 2346 N N . ALA A 1 301 ? -7.243 14.590 12.918 1.00 46.94 301 ALA A N 1
ATOM 2347 C CA . ALA A 1 301 ? -7.638 13.247 13.348 1.00 46.94 301 ALA A CA 1
ATOM 2348 C C . ALA A 1 301 ? -8.897 13.217 14.251 1.00 46.94 301 ALA A C 1
ATOM 2350 O O . ALA A 1 301 ? -9.330 12.136 14.638 1.00 46.94 301 ALA A O 1
ATOM 2351 N N . ILE A 1 302 ? -9.501 14.373 14.571 1.00 55.53 302 ILE A N 1
ATOM 2352 C CA . ILE A 1 302 ? -10.641 14.525 15.504 1.00 55.53 302 ILE A CA 1
ATOM 2353 C C . ILE A 1 302 ? -10.319 13.974 16.915 1.00 55.53 302 ILE A C 1
ATOM 2355 O O . ILE A 1 302 ? -11.110 13.286 17.562 1.00 55.53 302 ILE A O 1
ATOM 2359 N N . MET A 1 303 ? -9.101 14.252 17.384 1.00 69.56 303 MET A N 1
ATOM 2360 C CA . MET A 1 303 ? -8.520 13.780 18.647 1.00 69.56 303 MET A CA 1
ATOM 2361 C C . MET A 1 303 ? -7.968 14.920 19.519 1.00 69.56 303 MET A C 1
ATOM 2363 O O . MET A 1 303 ? -7.391 14.664 20.576 1.00 69.56 303 MET A O 1
ATOM 2367 N N . GLU A 1 304 ? -8.155 16.186 19.135 1.00 81.56 304 GLU A N 1
ATOM 2368 C CA . GLU A 1 304 ? -7.637 17.356 19.863 1.00 81.56 304 GLU A CA 1
ATOM 2369 C C . GLU A 1 304 ? -8.207 17.489 21.283 1.00 81.56 304 GLU A C 1
ATOM 2371 O O . GLU A 1 304 ? -7.586 18.088 22.159 1.00 81.56 304 GLU A O 1
ATOM 2376 N N . ASN A 1 305 ? -9.373 16.895 21.536 1.00 82.00 305 ASN A N 1
ATOM 2377 C CA . ASN A 1 305 ? -10.001 16.852 22.856 1.00 82.00 305 ASN A CA 1
ATOM 2378 C C . ASN A 1 305 ? -9.294 15.893 23.826 1.00 82.00 305 ASN A C 1
ATOM 2380 O O . ASN A 1 305 ? -9.463 16.023 25.033 1.00 82.00 305 ASN A O 1
ATOM 2384 N N . LEU A 1 306 ? -8.484 14.949 23.332 1.00 86.81 306 LEU A N 1
ATOM 2385 C CA . LEU A 1 306 ? -7.801 13.962 24.176 1.00 86.81 306 LEU A CA 1
ATOM 2386 C C . LEU A 1 306 ? -6.597 14.545 24.927 1.00 86.81 306 LEU A C 1
ATOM 2388 O O . LEU A 1 306 ? -6.192 13.967 25.929 1.00 86.81 306 LEU A O 1
ATOM 2392 N N . ILE A 1 307 ? -6.044 15.674 24.467 1.00 92.00 307 ILE A N 1
ATOM 2393 C CA . ILE A 1 307 ? -4.930 16.385 25.123 1.00 92.00 307 ILE A CA 1
ATOM 2394 C C . ILE A 1 307 ? -5.381 17.543 26.029 1.00 92.00 307 ILE A C 1
ATOM 2396 O O . ILE A 1 307 ? -4.563 18.099 26.762 1.00 92.00 307 ILE A O 1
ATOM 2400 N N . GLN A 1 308 ? -6.666 17.907 25.995 1.00 87.31 308 GLN A N 1
ATOM 2401 C CA . GLN A 1 308 ? -7.239 18.973 26.821 1.00 87.31 308 GLN A CA 1
ATOM 2402 C C . GLN A 1 308 ? -7.548 18.424 28.215 1.00 87.31 308 GLN A C 1
ATOM 2404 O O . GLN A 1 308 ? -8.354 17.506 28.373 1.00 87.31 308 GLN A O 1
ATOM 2409 N N . LYS A 1 309 ? -6.896 18.977 29.241 1.00 86.25 309 LYS A N 1
ATOM 2410 C CA . LYS A 1 309 ? -6.975 18.478 30.624 1.00 86.25 309 LYS A CA 1
ATOM 2411 C C . LYS A 1 309 ? -8.287 18.859 31.317 1.00 86.25 309 LYS A C 1
ATOM 2413 O O . LYS A 1 309 ? -8.670 18.269 32.326 1.00 86.25 309 LYS A O 1
ATOM 2418 N N . GLU A 1 310 ? -8.960 19.847 30.749 1.00 84.81 310 GLU A N 1
ATOM 2419 C CA . GLU A 1 310 ? -10.172 20.503 31.218 1.00 84.81 310 GLU A CA 1
ATOM 2420 C C . GLU A 1 310 ? -11.430 19.715 30.816 1.00 84.81 310 GLU A C 1
ATOM 2422 O O . GLU A 1 310 ? -12.484 19.876 31.431 1.00 84.81 310 GLU A O 1
ATOM 2427 N N . ILE A 1 311 ? -11.320 18.843 29.805 1.00 83.31 311 ILE A N 1
ATOM 2428 C CA . ILE A 1 311 ? -12.396 17.957 29.357 1.00 83.31 311 ILE A CA 1
ATOM 2429 C C . ILE A 1 311 ? -12.449 16.728 30.284 1.00 83.31 311 ILE A C 1
ATOM 2431 O O . ILE A 1 311 ? -11.470 15.983 30.374 1.00 83.31 311 ILE A O 1
ATOM 2435 N N . PRO A 1 312 ? -13.578 16.466 30.975 1.00 83.69 312 PRO A N 1
ATOM 2436 C CA . PRO A 1 312 ? -13.695 15.304 31.847 1.00 83.69 312 PRO A CA 1
ATOM 2437 C C . PRO A 1 312 ? -13.546 13.987 31.081 1.00 83.69 312 PRO A C 1
ATOM 2439 O O . PRO A 1 312 ? -14.152 13.781 30.030 1.00 83.69 312 PRO A O 1
ATOM 2442 N N . ARG A 1 313 ? -12.780 13.059 31.657 1.00 90.62 313 ARG A N 1
ATOM 2443 C CA . ARG A 1 313 ? -12.654 11.690 31.147 1.00 90.62 313 ARG A CA 1
ATOM 2444 C C . ARG A 1 313 ? -13.989 10.944 31.296 1.00 90.62 313 ARG A C 1
ATOM 2446 O O . ARG A 1 313 ? -14.622 11.081 32.348 1.00 90.62 313 ARG A O 1
ATOM 2453 N N . PRO A 1 314 ? -14.385 10.092 30.333 1.00 84.06 314 PRO A N 1
ATOM 2454 C CA . PRO A 1 314 ? -15.463 9.132 30.534 1.00 84.06 314 PRO A CA 1
ATOM 2455 C C . PRO A 1 314 ? -15.220 8.253 31.767 1.00 84.06 314 PRO A C 1
ATOM 2457 O O . PRO A 1 314 ? -14.081 7.975 32.153 1.00 84.06 314 PRO A O 1
ATOM 2460 N N . THR A 1 315 ? -16.302 7.807 32.401 1.00 88.50 315 THR A N 1
ATOM 2461 C CA . THR A 1 315 ? -16.224 6.988 33.621 1.00 88.50 315 THR A CA 1
ATOM 2462 C C . THR A 1 315 ? -15.972 5.519 33.259 1.00 88.50 315 THR A C 1
ATOM 2464 O O . THR A 1 315 ? -16.620 5.029 32.334 1.00 88.50 315 THR A O 1
ATOM 2467 N N . PRO A 1 316 ? -15.099 4.777 33.972 1.00 86.88 316 PRO A N 1
ATOM 2468 C CA . PRO A 1 316 ? -14.924 3.341 33.754 1.00 86.88 316 PRO A CA 1
ATOM 2469 C C . PRO A 1 316 ? -16.259 2.583 33.743 1.00 86.88 316 PRO A C 1
ATOM 2471 O O . PRO A 1 316 ? -17.034 2.676 34.694 1.00 86.88 316 PRO A O 1
ATOM 2474 N N . GLY A 1 317 ? -16.520 1.837 32.665 1.00 72.75 317 GLY A N 1
ATOM 2475 C CA . GLY A 1 317 ? -17.780 1.114 32.447 1.00 72.75 317 GLY A CA 1
ATOM 2476 C C . GLY A 1 317 ? -18.860 1.878 31.665 1.00 72.75 317 GLY A C 1
ATOM 2477 O O . GLY A 1 317 ? -19.915 1.306 31.402 1.00 72.75 317 GLY A O 1
ATOM 2478 N N . ALA A 1 318 ? -18.620 3.130 31.263 1.00 76.19 318 ALA A N 1
ATOM 2479 C CA . ALA A 1 318 ? -19.434 3.807 30.252 1.00 76.19 318 ALA A CA 1
ATOM 2480 C C . ALA A 1 318 ? -19.118 3.277 28.837 1.00 76.19 318 ALA A C 1
ATOM 2482 O O . ALA A 1 318 ? -17.989 2.869 28.564 1.00 76.19 318 ALA A O 1
ATOM 2483 N N . ASN A 1 319 ? -20.100 3.304 27.927 1.00 55.41 319 ASN A N 1
ATOM 2484 C CA . ASN A 1 319 ? -19.983 2.734 26.572 1.00 55.41 319 ASN A CA 1
ATOM 2485 C C . ASN A 1 319 ? -18.843 3.342 25.728 1.00 55.41 319 ASN A C 1
ATOM 2487 O O . ASN A 1 319 ? -18.343 2.702 24.807 1.00 55.41 319 ASN A O 1
ATOM 2491 N N . ASP A 1 320 ? -18.448 4.577 26.022 1.00 60.81 320 ASP A N 1
ATOM 2492 C CA . ASP A 1 320 ? -17.380 5.328 25.363 1.00 60.81 320 ASP A CA 1
ATOM 2493 C C . ASP A 1 320 ? -16.010 5.175 26.050 1.00 60.81 320 ASP A C 1
ATOM 2495 O O . ASP A 1 320 ? -14.987 5.511 25.448 1.00 60.81 320 ASP A O 1
ATOM 2499 N N . TYR A 1 321 ? -15.955 4.626 27.270 1.00 71.62 321 TYR A N 1
ATOM 2500 C CA . TYR A 1 321 ? -14.735 4.564 28.080 1.00 71.62 321 TYR A CA 1
ATOM 2501 C C . TYR A 1 321 ? -13.609 3.771 27.420 1.00 71.62 321 TYR A C 1
ATOM 2503 O O . TYR A 1 321 ? -12.496 4.280 27.316 1.00 71.62 321 TYR A O 1
ATOM 2511 N N . ASP A 1 322 ? -13.869 2.552 26.942 1.00 61.84 322 ASP A N 1
ATOM 2512 C CA . ASP A 1 322 ? -12.822 1.720 26.333 1.00 61.84 322 ASP A CA 1
ATOM 2513 C C . ASP A 1 322 ? -12.356 2.266 24.975 1.00 61.84 322 ASP A C 1
ATOM 2515 O O . ASP A 1 322 ? -11.215 2.040 24.562 1.00 61.84 322 ASP A O 1
ATOM 2519 N N . ASN A 1 323 ? -13.201 3.043 24.289 1.00 55.28 323 ASN A N 1
ATOM 2520 C CA . ASN A 1 323 ? -12.792 3.754 23.086 1.00 55.28 323 ASN A CA 1
ATOM 2521 C C . ASN A 1 323 ? -11.896 4.952 23.425 1.00 55.28 323 ASN A C 1
ATOM 2523 O O . ASN A 1 323 ? -10.758 5.012 22.956 1.00 55.28 323 ASN A O 1
ATOM 2527 N N . TRP A 1 324 ? -12.362 5.837 24.313 1.00 85.38 324 TRP A N 1
ATOM 2528 C CA . TRP A 1 324 ? -11.590 6.975 24.817 1.00 85.38 324 TRP A CA 1
ATOM 2529 C C . TRP A 1 324 ? -10.247 6.529 25.401 1.00 85.38 324 TRP A C 1
ATOM 2531 O O . TRP A 1 324 ? -9.214 7.119 25.098 1.00 85.38 324 TRP A O 1
ATOM 2541 N N . LYS A 1 325 ? -10.232 5.444 26.182 1.00 77.38 325 LYS A N 1
ATOM 2542 C CA . LYS A 1 325 ? -9.030 4.881 26.805 1.00 77.38 325 LYS A CA 1
ATOM 2543 C C . LYS A 1 325 ? -8.002 4.460 25.756 1.00 77.38 325 LYS A C 1
ATOM 2545 O O . LYS A 1 325 ? -6.840 4.840 25.873 1.00 77.38 325 LYS A O 1
ATOM 2550 N N . ARG A 1 326 ? -8.418 3.713 24.723 1.00 73.25 326 ARG A N 1
ATOM 2551 C CA . ARG A 1 326 ? -7.527 3.283 23.628 1.00 73.25 326 ARG A CA 1
ATOM 2552 C C . ARG A 1 326 ? -6.992 4.474 22.836 1.00 73.25 326 ARG A C 1
ATOM 2554 O O . ARG A 1 326 ? -5.782 4.571 22.656 1.00 73.25 326 ARG A O 1
ATOM 2561 N N . GLN A 1 327 ? -7.860 5.400 22.431 1.00 59.38 327 GLN A N 1
ATOM 2562 C CA . GLN A 1 327 ? -7.461 6.591 21.673 1.00 59.38 327 GLN A CA 1
ATOM 2563 C C . GLN A 1 327 ? -6.530 7.503 22.493 1.00 59.38 327 GLN A C 1
ATOM 2565 O O . GLN A 1 327 ? -5.508 7.961 21.993 1.00 59.38 327 GLN A O 1
ATOM 2570 N N . SER A 1 328 ? -6.824 7.706 23.779 1.00 78.81 328 SER A N 1
ATOM 2571 C CA . SER A 1 328 ? -6.005 8.505 24.695 1.00 78.81 328 SER A CA 1
ATOM 2572 C C . SER A 1 328 ? -4.638 7.865 24.967 1.00 78.81 328 SER A C 1
ATOM 2574 O O . SER A 1 328 ? -3.634 8.571 25.016 1.00 78.81 328 SER A O 1
ATOM 2576 N N . MET A 1 329 ? -4.550 6.534 25.069 1.00 79.56 329 MET A N 1
ATOM 2577 C CA . MET A 1 329 ? -3.262 5.829 25.145 1.00 79.56 329 MET A CA 1
ATOM 2578 C C . MET A 1 329 ? -2.467 5.917 23.831 1.00 79.56 329 MET A C 1
ATOM 2580 O O . MET A 1 329 ? -1.255 6.127 23.866 1.00 79.56 329 MET A O 1
ATOM 2584 N N . ALA A 1 330 ? -3.131 5.808 22.676 1.00 65.19 330 ALA A N 1
ATOM 2585 C CA . ALA A 1 330 ? -2.487 5.944 21.369 1.00 65.19 330 ALA A CA 1
ATOM 2586 C C . ALA A 1 330 ? -1.920 7.358 21.158 1.00 65.19 330 ALA A C 1
ATOM 2588 O O . ALA A 1 330 ? -0.751 7.503 20.801 1.00 65.19 330 ALA A O 1
ATOM 2589 N N . VAL A 1 331 ? -2.699 8.402 21.467 1.00 73.56 331 VAL A N 1
ATOM 2590 C CA . VAL A 1 331 ? -2.239 9.799 21.399 1.00 73.56 331 VAL A CA 1
ATOM 2591 C C . VAL A 1 331 ? -1.151 10.081 22.439 1.00 73.56 331 VAL A C 1
ATOM 2593 O O . VAL A 1 331 ? -0.160 10.718 22.098 1.00 73.56 331 VAL A O 1
ATOM 2596 N N . SER A 1 332 ? -1.260 9.550 23.665 1.00 88.50 332 SER A N 1
ATOM 2597 C CA . SER A 1 332 ? -0.191 9.616 24.680 1.00 88.50 332 SER A CA 1
ATOM 2598 C C . SER A 1 332 ? 1.152 9.131 24.125 1.00 88.50 332 SER A C 1
ATOM 2600 O O . SER A 1 332 ? 2.162 9.827 24.232 1.00 88.50 332 SER A O 1
ATOM 2602 N N . HIS A 1 333 ? 1.160 7.974 23.457 1.00 79.56 333 HIS A N 1
ATOM 2603 C CA . HIS A 1 333 ? 2.360 7.421 22.829 1.00 79.56 333 HIS A CA 1
ATOM 2604 C C . HIS A 1 333 ? 2.822 8.234 21.614 1.00 79.56 333 HIS A C 1
ATOM 2606 O O . HIS A 1 333 ? 4.003 8.578 21.518 1.00 79.56 333 HIS A O 1
ATOM 2612 N N . TRP A 1 334 ? 1.902 8.598 20.717 1.00 84.38 334 TRP A N 1
ATOM 2613 C CA . TRP A 1 334 ? 2.186 9.399 19.523 1.00 84.38 334 TRP A CA 1
ATOM 2614 C C . TRP A 1 334 ? 2.826 10.752 19.861 1.00 84.38 334 TRP A C 1
ATOM 2616 O O . TRP A 1 334 ? 3.773 11.151 19.183 1.00 84.38 334 TRP A O 1
ATOM 2626 N N . LEU A 1 335 ? 2.398 11.412 20.945 1.00 88.06 335 LEU A N 1
ATOM 2627 C CA . LEU A 1 335 ? 3.031 12.634 21.457 1.00 88.06 335 LEU A CA 1
ATOM 2628 C C . LEU A 1 335 ? 4.515 12.421 21.774 1.00 88.06 335 LEU A C 1
ATOM 2630 O O . LEU A 1 335 ? 5.332 13.287 21.462 1.00 88.06 335 LEU A O 1
ATOM 2634 N N . THR A 1 336 ? 4.892 11.263 22.333 1.00 86.69 336 THR A N 1
ATOM 2635 C CA . THR A 1 336 ? 6.307 10.955 22.599 1.00 86.69 336 THR A CA 1
ATOM 2636 C C . THR A 1 336 ? 7.110 10.810 21.304 1.00 86.69 336 THR A C 1
ATOM 2638 O O . THR A 1 336 ? 8.249 11.269 21.242 1.00 86.69 336 THR A O 1
ATOM 2641 N N . LEU A 1 337 ? 6.527 10.261 20.231 1.00 81.62 337 LEU A N 1
ATOM 2642 C CA . LEU A 1 337 ? 7.205 10.137 18.932 1.00 81.62 337 LEU A CA 1
ATOM 2643 C C . LEU A 1 337 ? 7.553 11.509 18.326 1.00 81.62 337 LEU A C 1
ATOM 2645 O O . LEU A 1 337 ? 8.545 11.617 17.595 1.00 81.62 337 LEU A O 1
ATOM 2649 N N . GLN A 1 338 ? 6.809 12.560 18.694 1.00 89.31 338 GLN A N 1
ATOM 2650 C CA . GLN A 1 338 ? 7.064 13.945 18.286 1.00 89.31 338 GLN A CA 1
ATOM 2651 C C . GLN A 1 338 ? 8.112 14.665 19.162 1.00 89.31 338 GLN A C 1
ATOM 2653 O O . GLN A 1 338 ? 8.389 15.845 18.937 1.00 89.31 338 GLN A O 1
ATOM 2658 N N . LEU A 1 339 ? 8.711 14.004 20.160 1.00 91.25 339 LEU A N 1
ATOM 2659 C CA . LEU A 1 339 ? 9.754 14.595 21.003 1.00 91.25 339 LEU A CA 1
ATOM 2660 C C . LEU A 1 339 ? 11.147 14.434 20.389 1.00 91.25 339 LEU A C 1
ATOM 2662 O O . LEU A 1 339 ? 11.522 13.382 19.865 1.00 91.25 339 LEU A O 1
ATOM 2666 N N . GLY A 1 340 ? 11.939 15.495 20.502 1.00 87.62 340 GLY A N 1
ATOM 2667 C CA . GLY A 1 340 ? 13.372 15.473 20.259 1.00 87.62 340 GLY A CA 1
ATOM 2668 C C . GLY A 1 340 ? 14.103 14.718 21.367 1.00 87.62 340 GLY A C 1
ATOM 2669 O O . GLY A 1 340 ? 13.583 14.535 22.471 1.00 87.62 340 GLY A O 1
ATOM 2670 N N . LYS A 1 341 ? 15.333 14.279 21.078 1.00 80.69 341 LYS A N 1
ATOM 2671 C CA . LYS A 1 341 ? 16.114 13.424 21.985 1.00 80.69 341 LYS A CA 1
ATOM 2672 C C . LYS A 1 341 ? 16.236 13.986 23.421 1.00 80.69 341 LYS A C 1
ATOM 2674 O O . LYS A 1 341 ? 15.965 13.209 24.336 1.00 80.69 341 LYS A O 1
ATOM 2679 N N . PRO A 1 342 ? 16.538 15.284 23.653 1.00 77.44 342 PRO A N 1
ATOM 2680 C CA . PRO A 1 342 ? 16.684 15.811 25.014 1.00 77.44 342 PRO A CA 1
ATOM 2681 C C . PRO A 1 342 ? 15.387 15.731 25.833 1.00 77.44 342 PRO A C 1
ATOM 2683 O O . PRO A 1 342 ? 15.391 15.292 26.979 1.00 77.44 342 PRO A O 1
ATOM 2686 N N . VAL A 1 343 ? 14.249 16.098 25.231 1.00 83.75 343 VAL A N 1
ATOM 2687 C CA . VAL A 1 343 ? 12.946 16.100 25.921 1.00 83.75 343 VAL A CA 1
ATOM 2688 C C . VAL A 1 343 ? 12.439 14.674 26.144 1.00 83.75 343 VAL A C 1
ATOM 2690 O O . VAL A 1 343 ? 11.877 14.387 27.197 1.00 83.75 343 VAL A O 1
ATOM 2693 N N . MET A 1 344 ? 12.694 13.755 25.208 1.00 87.50 344 MET A N 1
ATOM 2694 C CA . MET A 1 344 ? 12.407 12.324 25.368 1.00 87.50 344 MET A CA 1
ATOM 2695 C C . MET A 1 344 ? 13.181 11.701 26.543 1.00 87.50 344 MET A C 1
ATOM 2697 O O . MET A 1 344 ? 12.616 10.908 27.297 1.00 87.50 344 MET A O 1
ATOM 2701 N N . GLU A 1 345 ? 14.459 12.044 26.719 1.00 80.75 345 GLU A N 1
ATOM 2702 C CA . GLU A 1 345 ? 15.279 11.545 27.833 1.00 80.75 345 GLU A CA 1
ATOM 2703 C C . GLU A 1 345 ? 14.753 12.051 29.189 1.00 80.75 345 GLU A C 1
ATOM 2705 O O . GLU A 1 345 ? 14.599 11.256 30.119 1.00 80.75 345 GLU A O 1
ATOM 2710 N N . SER A 1 346 ? 14.350 13.323 29.273 1.00 78.19 346 SER A N 1
ATOM 2711 C CA . SER A 1 346 ? 13.685 13.894 30.457 1.00 78.19 346 SER A CA 1
ATOM 2712 C C . SER A 1 346 ? 12.273 13.335 30.703 1.00 78.19 346 SER A C 1
ATOM 2714 O O . SER A 1 346 ? 11.871 13.148 31.847 1.00 78.19 346 SER A O 1
ATOM 2716 N N . TYR A 1 347 ? 11.514 13.009 29.652 1.00 84.19 347 TYR A N 1
ATOM 2717 C CA . TYR A 1 347 ? 10.185 12.395 29.779 1.00 84.19 347 TYR A CA 1
ATOM 2718 C C . TYR A 1 347 ? 10.258 10.966 30.333 1.00 84.19 347 TYR A C 1
ATOM 2720 O O . TYR A 1 347 ? 9.419 10.555 31.134 1.00 84.19 347 TYR A O 1
ATOM 2728 N N . ARG A 1 348 ? 11.301 10.212 29.966 1.00 83.50 348 ARG A N 1
ATOM 2729 C CA . ARG A 1 348 ? 11.546 8.850 30.469 1.00 83.50 348 ARG A CA 1
ATOM 2730 C C . ARG A 1 348 ? 1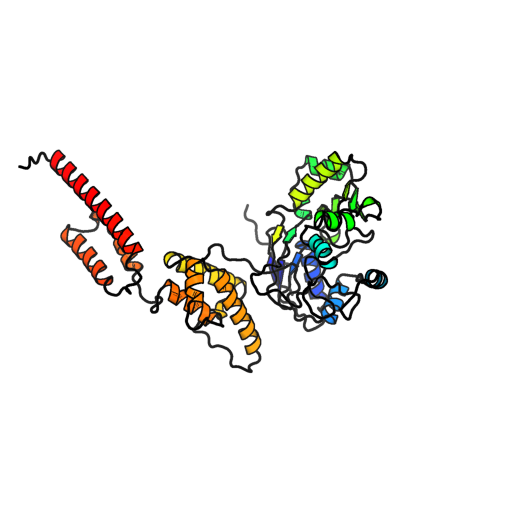2.046 8.797 31.914 1.00 83.50 348 ARG A C 1
ATOM 2732 O O . ARG A 1 348 ? 11.953 7.736 32.523 1.00 83.50 348 ARG A O 1
ATOM 2739 N N . SER A 1 349 ? 12.575 9.895 32.458 1.00 78.19 349 SER A N 1
ATOM 2740 C CA . SER A 1 349 ? 13.056 9.971 33.847 1.00 78.19 349 SER A CA 1
ATOM 2741 C C . SER A 1 349 ? 12.002 10.468 34.848 1.00 78.19 349 SER A C 1
ATOM 2743 O O . SER A 1 349 ? 12.285 10.557 36.045 1.00 78.19 349 SER A O 1
ATOM 2745 N N . LEU A 1 350 ? 10.770 10.737 34.393 1.00 76.00 350 LEU A N 1
ATOM 2746 C CA . LEU A 1 350 ? 9.626 11.007 35.265 1.00 76.00 350 LEU A CA 1
ATOM 2747 C C . LEU A 1 350 ? 9.382 9.842 36.239 1.00 76.00 350 LEU A C 1
ATOM 2749 O O . LEU A 1 350 ? 9.365 8.677 35.849 1.00 76.00 350 LEU A O 1
ATOM 2753 N N . SER A 1 351 ? 9.101 10.162 37.506 1.00 75.38 351 SER A N 1
ATOM 2754 C CA . SER A 1 351 ? 8.793 9.160 38.541 1.00 75.38 351 SER A CA 1
ATOM 2755 C C . SER A 1 351 ? 7.499 8.378 38.283 1.00 75.38 351 SER A C 1
ATOM 2757 O O . SER A 1 351 ? 7.334 7.277 38.804 1.00 75.38 351 SER A O 1
ATOM 2759 N N . VAL A 1 352 ? 6.593 8.936 37.475 1.00 81.88 352 VAL A N 1
ATOM 2760 C CA . VAL A 1 352 ? 5.422 8.264 36.905 1.00 81.88 352 VAL A CA 1
ATOM 2761 C C . VAL A 1 352 ? 5.300 8.723 35.455 1.00 81.88 352 VAL A C 1
ATOM 2763 O O . VAL A 1 352 ? 5.113 9.912 35.205 1.00 81.88 352 VAL A O 1
ATOM 2766 N N . VAL A 1 353 ? 5.400 7.792 34.504 1.00 82.44 353 VAL A N 1
ATOM 2767 C CA . VAL A 1 353 ? 5.192 8.088 33.080 1.00 82.44 353 VAL A CA 1
ATOM 2768 C C . VAL A 1 353 ? 3.682 8.124 32.789 1.00 82.44 353 VAL A C 1
ATOM 2770 O O . VAL A 1 353 ? 2.988 7.149 33.094 1.00 82.44 353 VAL A O 1
ATOM 2773 N N . PRO A 1 354 ? 3.149 9.214 32.209 1.00 89.94 354 PRO A N 1
ATOM 2774 C CA . PRO A 1 354 ? 1.743 9.317 31.832 1.00 89.94 354 PRO A CA 1
ATOM 2775 C C . PRO A 1 354 ? 1.244 8.198 30.915 1.00 89.94 354 PRO A C 1
ATOM 2777 O O . PRO A 1 354 ? 1.906 7.810 29.956 1.00 89.94 354 PRO A O 1
ATOM 2780 N N . THR A 1 355 ? 0.030 7.713 31.185 1.00 88.81 355 THR A N 1
ATOM 2781 C CA . THR A 1 355 ? -0.651 6.698 30.357 1.00 88.81 355 THR A CA 1
ATOM 2782 C C . THR A 1 355 ? -1.615 7.313 29.339 1.00 88.81 355 THR A C 1
ATOM 2784 O O . THR A 1 355 ? -1.817 6.742 28.272 1.00 88.81 355 THR A O 1
ATOM 2787 N N . TYR A 1 356 ? -2.199 8.471 29.652 1.00 94.31 356 TYR A N 1
ATOM 2788 C CA . TYR A 1 356 ? -3.269 9.110 28.881 1.00 94.31 356 TYR A CA 1
ATOM 2789 C C . TYR A 1 356 ? -2.807 10.432 28.266 1.00 94.31 356 TYR A C 1
ATOM 2791 O O . TYR A 1 356 ? -1.939 11.102 28.822 1.00 94.31 356 TYR A O 1
ATOM 2799 N N . ALA A 1 357 ? -3.380 10.789 27.117 1.00 91.50 357 ALA A N 1
ATOM 2800 C CA . ALA A 1 357 ? -2.934 11.892 26.269 1.00 91.50 357 ALA A CA 1
ATOM 2801 C C . ALA A 1 357 ? -2.922 13.254 26.976 1.00 91.50 357 ALA A C 1
ATOM 2803 O O . ALA A 1 357 ? -1.982 14.023 26.794 1.00 91.50 357 ALA A O 1
ATOM 2804 N N . ASP A 1 358 ? -3.910 13.523 27.825 1.00 94.31 358 ASP A N 1
ATOM 2805 C CA . ASP A 1 358 ? -4.005 14.738 28.633 1.00 94.31 358 ASP A CA 1
ATOM 2806 C C . ASP A 1 358 ? -2.902 14.803 29.702 1.00 94.31 358 ASP A C 1
ATOM 2808 O O . ASP A 1 358 ? -2.257 15.837 29.866 1.00 94.31 358 ASP A O 1
ATOM 2812 N N . ASP A 1 359 ? -2.619 13.692 30.393 1.00 94.00 359 ASP A N 1
ATOM 2813 C CA . ASP A 1 359 ? -1.491 13.618 31.334 1.00 94.00 359 ASP A CA 1
ATOM 2814 C C . ASP A 1 359 ? -0.139 13.721 30.603 1.00 94.00 359 ASP A C 1
ATOM 2816 O O . ASP A 1 359 ? 0.785 14.354 31.111 1.00 94.00 359 ASP A O 1
ATOM 2820 N N . ALA A 1 360 ? -0.013 13.118 29.417 1.00 94.50 360 ALA A N 1
ATOM 2821 C CA . ALA A 1 360 ? 1.212 13.112 28.618 1.00 94.50 360 ALA A CA 1
ATOM 2822 C C . ALA A 1 360 ? 1.538 14.501 28.068 1.00 94.50 360 ALA A C 1
ATOM 2824 O O . ALA A 1 360 ? 2.649 14.996 28.262 1.00 94.50 360 ALA A O 1
ATOM 2825 N N . PHE A 1 361 ? 0.558 15.165 27.452 1.00 94.56 361 PHE A N 1
ATOM 2826 C CA . PHE A 1 361 ? 0.703 16.523 26.938 1.00 94.56 361 PHE A CA 1
ATOM 2827 C C . PHE A 1 361 ? 1.052 17.509 28.060 1.00 94.56 361 PHE A C 1
ATOM 2829 O O . PHE A 1 361 ? 1.982 18.302 27.917 1.00 94.56 361 PHE A O 1
ATOM 2836 N N . GLN A 1 362 ? 0.390 17.403 29.219 1.00 92.81 362 GLN A N 1
ATOM 2837 C CA . GLN A 1 362 ? 0.703 18.238 30.382 1.00 92.81 362 GLN A CA 1
ATOM 2838 C C . GLN A 1 362 ? 2.064 17.907 31.007 1.00 92.81 362 GLN A C 1
ATOM 2840 O O . GLN A 1 362 ? 2.767 18.813 31.448 1.00 92.81 362 GLN A O 1
ATOM 2845 N N . ALA A 1 363 ? 2.497 16.645 31.032 1.00 88.62 363 ALA A N 1
ATOM 2846 C CA . ALA A 1 363 ? 3.844 16.302 31.485 1.00 88.62 363 ALA A CA 1
ATOM 2847 C C . ALA A 1 363 ? 4.925 16.859 30.545 1.00 88.62 363 ALA A C 1
ATOM 2849 O O . ALA A 1 363 ? 5.918 17.395 31.030 1.00 88.62 363 ALA A O 1
ATOM 2850 N N . ILE A 1 364 ? 4.712 16.814 29.225 1.00 93.12 364 ILE A N 1
ATOM 2851 C CA . ILE A 1 364 ? 5.604 17.446 28.239 1.00 93.12 364 ILE A CA 1
ATOM 2852 C C . ILE A 1 364 ? 5.621 18.970 28.443 1.00 93.12 364 ILE A C 1
ATOM 2854 O O . ILE A 1 364 ? 6.708 19.540 28.555 1.00 93.12 364 ILE A O 1
ATOM 2858 N N . LYS A 1 365 ? 4.454 19.620 28.603 1.00 90.81 365 LYS A N 1
ATOM 2859 C CA . LYS A 1 365 ? 4.349 21.053 28.950 1.00 90.81 365 LYS A CA 1
ATOM 2860 C C . LYS A 1 365 ? 5.172 21.376 30.201 1.00 90.81 365 LYS A C 1
ATOM 2862 O O . LYS A 1 365 ? 5.995 22.284 30.181 1.00 90.81 365 LYS A O 1
ATOM 2867 N N . ASN A 1 366 ? 5.005 20.599 31.270 1.00 84.19 366 ASN A N 1
ATOM 2868 C CA . ASN A 1 366 ? 5.677 20.818 32.553 1.00 84.19 366 ASN A CA 1
ATOM 2869 C C . ASN A 1 366 ? 7.188 20.525 32.529 1.00 84.19 366 ASN A C 1
ATOM 2871 O O . ASN A 1 366 ? 7.932 21.126 33.301 1.00 84.19 366 ASN A O 1
ATOM 2875 N N . LEU A 1 367 ? 7.657 19.620 31.667 1.00 82.06 367 LEU A N 1
ATOM 2876 C CA . LEU A 1 367 ? 9.089 19.363 31.460 1.00 82.06 367 LEU A CA 1
ATOM 2877 C C . LEU A 1 367 ? 9.776 20.494 30.692 1.00 82.06 367 LEU A C 1
ATOM 2879 O O . LEU A 1 367 ? 10.944 20.776 30.936 1.00 82.06 367 LEU A O 1
ATOM 2883 N N . VAL A 1 368 ? 9.058 21.117 29.758 1.00 80.62 368 VAL A N 1
ATOM 2884 C CA . VAL A 1 368 ? 9.609 22.096 28.810 1.00 80.62 368 VAL A CA 1
ATOM 2885 C C . VAL A 1 368 ? 9.399 23.545 29.277 1.00 80.62 368 VAL A C 1
ATOM 2887 O O . VAL A 1 368 ? 10.201 24.417 28.946 1.00 80.62 368 VAL A O 1
ATOM 2890 N N . LEU A 1 369 ? 8.368 23.804 30.089 1.00 74.75 369 LEU A N 1
ATOM 2891 C CA . LEU A 1 369 ? 8.027 25.121 30.654 1.00 74.75 369 LEU A CA 1
ATOM 2892 C C . LEU A 1 369 ? 8.113 25.187 32.196 1.00 74.75 369 LEU A C 1
ATOM 2894 O O . LEU A 1 369 ? 7.888 26.247 32.774 1.00 74.75 369 LEU A O 1
ATOM 2898 N N . GLY A 1 370 ? 8.402 24.077 32.882 1.00 66.69 370 GLY A N 1
ATOM 2899 C CA . GLY A 1 370 ? 8.389 23.991 34.349 1.00 66.69 370 GLY A CA 1
ATOM 2900 C C . GLY A 1 370 ? 6.991 23.793 34.962 1.00 66.69 370 GLY A C 1
ATOM 2901 O O . GLY A 1 370 ? 5.971 23.815 34.278 1.00 66.69 370 GLY A O 1
ATOM 2902 N N . ARG A 1 371 ? 6.925 23.622 36.295 1.00 48.91 371 ARG A N 1
ATOM 2903 C CA . ARG A 1 371 ? 5.672 23.353 37.051 1.00 48.91 371 ARG A CA 1
ATOM 2904 C C . ARG A 1 371 ? 4.666 24.519 37.105 1.00 48.91 371 ARG A C 1
ATOM 2906 O O . ARG A 1 371 ? 3.633 24.384 37.752 1.00 48.91 371 ARG A O 1
ATOM 2913 N N . GLY A 1 372 ? 4.970 25.639 36.455 1.00 46.03 372 GLY A N 1
ATOM 2914 C CA . GLY A 1 372 ? 4.089 26.797 36.281 1.00 46.03 372 GLY A CA 1
ATOM 2915 C C . GLY A 1 372 ? 3.762 27.057 34.810 1.00 46.03 372 GLY A C 1
ATOM 2916 O O . GLY A 1 372 ? 3.625 28.212 34.427 1.00 46.03 372 GLY A O 1
ATOM 2917 N N . GLY A 1 373 ? 3.714 26.001 33.982 1.00 35.66 373 GLY A N 1
ATOM 2918 C CA . GLY A 1 373 ? 3.564 26.076 32.527 1.00 35.66 373 GLY A CA 1
ATOM 2919 C C . GLY A 1 373 ? 2.481 27.062 32.085 1.00 35.66 373 GLY A C 1
ATOM 2920 O O . GLY A 1 373 ? 1.295 26.870 32.347 1.00 35.66 373 GLY A O 1
ATOM 2921 N N . LEU A 1 374 ? 2.922 28.088 31.367 1.00 38.69 374 LEU A N 1
ATOM 2922 C CA . LEU A 1 374 ? 2.448 29.459 31.534 1.00 38.69 374 LEU A CA 1
ATOM 2923 C C . LEU A 1 374 ? 0.956 29.673 31.257 1.00 38.69 374 LEU A C 1
ATOM 2925 O O . LEU A 1 374 ? 0.500 29.441 30.141 1.00 38.69 374 LEU A O 1
ATOM 2929 N N . ASP A 1 375 ? 0.263 30.236 32.248 1.00 39.88 375 ASP A N 1
ATOM 2930 C CA . ASP A 1 375 ? -0.586 31.420 32.035 1.00 39.88 375 ASP A CA 1
ATOM 2931 C C . ASP A 1 375 ? 0.187 32.727 32.356 1.00 39.88 375 ASP A C 1
ATOM 2933 O O . ASP A 1 375 ? -0.275 33.821 32.038 1.00 39.88 375 ASP A O 1
ATOM 2937 N N . THR A 1 376 ? 1.390 32.637 32.953 1.00 40.94 376 THR A N 1
ATOM 2938 C CA . THR A 1 376 ? 2.223 33.792 33.345 1.00 40.94 376 THR A CA 1
ATOM 2939 C C . THR A 1 376 ? 3.737 33.522 33.236 1.00 40.94 376 THR A C 1
ATOM 2941 O O . THR A 1 376 ? 4.369 33.100 34.200 1.00 40.94 376 THR A O 1
ATOM 2944 N N . PHE A 1 377 ? 4.347 33.845 32.092 1.00 36.50 377 PHE A N 1
ATOM 2945 C CA . PHE A 1 377 ? 5.736 34.346 32.033 1.00 36.50 377 PHE A CA 1
ATOM 2946 C C . PHE A 1 377 ? 5.790 35.482 31.009 1.00 36.50 377 PHE A C 1
ATOM 2948 O O . PHE A 1 377 ? 5.024 35.459 30.036 1.00 36.50 377 PHE A O 1
ATOM 2955 N N . PRO A 1 378 ? 6.653 36.493 31.193 1.00 44.31 378 PRO A N 1
ATOM 2956 C CA . PRO A 1 378 ? 6.568 37.729 30.436 1.00 44.31 378 PRO A CA 1
ATOM 2957 C C . PRO A 1 378 ? 7.252 37.607 29.066 1.00 44.31 378 PRO A C 1
ATOM 2959 O O . PRO A 1 378 ? 8.229 38.299 28.781 1.00 44.31 378 PRO A O 1
ATOM 2962 N N . PHE A 1 379 ? 6.665 36.827 28.150 1.00 41.41 379 PHE A N 1
ATOM 2963 C CA . PHE A 1 379 ? 6.995 36.924 26.718 1.00 41.41 379 PHE A CA 1
ATOM 2964 C C . PHE A 1 379 ? 6.824 38.371 26.216 1.00 41.41 379 PHE A C 1
ATOM 2966 O O . PHE A 1 379 ? 7.547 38.835 25.336 1.00 41.41 379 PHE A O 1
ATOM 2973 N N . GLU A 1 380 ? 5.902 39.121 26.832 1.00 46.31 380 GLU A N 1
ATOM 2974 C CA . GLU A 1 380 ? 5.710 40.545 26.570 1.00 46.31 380 GLU A CA 1
ATOM 2975 C C . GLU A 1 380 ? 6.793 41.437 27.213 1.00 46.31 380 GLU A C 1
ATOM 2977 O O . GLU A 1 380 ? 7.126 42.466 26.634 1.00 46.31 380 GLU A O 1
ATOM 2982 N N . GLY A 1 381 ? 7.421 41.023 28.322 1.00 47.50 381 GLY A N 1
ATOM 2983 C CA . GLY A 1 381 ? 8.600 41.691 28.894 1.00 47.50 381 GLY A CA 1
ATOM 2984 C C . GLY A 1 381 ? 9.837 41.517 28.010 1.00 47.50 381 GLY A C 1
ATOM 2985 O O . GLY A 1 381 ? 10.500 42.495 27.675 1.00 47.50 381 GLY A O 1
ATOM 2986 N N . TRP A 1 382 ? 10.075 40.305 27.500 1.00 47.91 382 TRP A N 1
ATOM 2987 C CA . TRP A 1 382 ? 11.167 40.042 26.550 1.00 47.91 382 TRP A CA 1
ATOM 2988 C C . TRP A 1 382 ? 10.933 40.706 25.179 1.00 47.91 382 TRP A C 1
ATOM 2990 O O . TRP A 1 382 ? 11.861 41.238 24.562 1.00 47.91 382 TRP A O 1
ATOM 3000 N N . LYS A 1 383 ? 9.678 40.780 24.707 1.00 49.72 383 LYS A N 1
ATOM 3001 C CA . LYS A 1 383 ? 9.289 41.636 23.565 1.00 49.72 383 LYS A CA 1
ATOM 3002 C C . LYS A 1 383 ? 9.513 43.118 23.840 1.00 49.72 383 LYS A C 1
ATOM 3004 O O . LYS A 1 383 ? 9.863 43.833 22.908 1.00 49.72 383 LYS A O 1
ATOM 3009 N N . GLN A 1 384 ? 9.258 43.602 25.054 1.00 53.69 384 GLN A N 1
ATOM 3010 C CA . GLN A 1 384 ? 9.521 44.996 25.409 1.00 53.69 384 GLN A CA 1
ATOM 3011 C C . GLN A 1 384 ? 11.028 45.256 25.400 1.00 53.69 384 GLN A C 1
ATOM 3013 O O . GLN A 1 384 ? 11.457 46.106 24.623 1.00 53.69 384 GLN A O 1
ATOM 3018 N N . ALA A 1 385 ? 11.831 44.457 26.109 1.00 55.62 385 ALA A N 1
ATOM 3019 C CA . ALA A 1 385 ? 13.294 44.545 26.118 1.00 55.62 385 ALA A CA 1
ATOM 3020 C C . ALA A 1 385 ? 13.897 44.528 24.698 1.00 55.62 385 ALA A C 1
ATOM 3022 O O . ALA A 1 385 ? 14.633 45.435 24.319 1.00 55.62 385 ALA A O 1
ATOM 3023 N N . SER A 1 386 ? 13.515 43.560 23.858 1.00 48.81 386 SER A N 1
ATOM 3024 C CA . SER A 1 386 ? 14.006 43.448 22.470 1.00 48.81 386 SER A CA 1
ATOM 3025 C C . SER A 1 386 ? 13.501 44.544 21.514 1.00 48.81 386 SER A C 1
ATOM 3027 O O . SER A 1 386 ? 14.039 44.702 20.415 1.00 48.81 386 SER A O 1
ATOM 3029 N N . ARG A 1 387 ? 12.484 45.323 21.908 1.00 56.69 387 ARG A N 1
ATOM 3030 C CA . ARG A 1 387 ? 11.967 46.491 21.163 1.00 56.69 387 ARG A CA 1
ATOM 3031 C C . ARG A 1 387 ? 12.381 47.829 21.777 1.00 56.69 387 ARG A C 1
ATOM 3033 O O . ARG A 1 387 ? 12.132 48.871 21.161 1.00 56.69 387 ARG A O 1
ATOM 3040 N N . MET A 1 388 ? 13.005 47.830 22.954 1.00 65.44 388 MET A N 1
ATOM 3041 C CA . MET A 1 388 ? 13.585 49.025 23.549 1.00 65.44 388 MET A CA 1
ATOM 3042 C C . MET A 1 388 ? 14.758 49.490 22.691 1.00 65.44 388 MET A C 1
ATOM 3044 O O . MET A 1 388 ? 15.702 48.757 22.409 1.00 65.44 388 MET A O 1
ATOM 3048 N N . LYS A 1 389 ? 14.691 50.750 22.275 1.00 68.25 389 LYS A N 1
ATOM 3049 C CA . LYS A 1 389 ? 15.788 51.458 21.628 1.00 68.25 389 LYS A CA 1
ATOM 3050 C C . LYS A 1 389 ? 16.047 52.732 22.405 1.00 68.25 389 LYS A C 1
ATOM 3052 O O . LYS A 1 389 ? 15.113 53.337 22.929 1.00 68.25 389 LYS A O 1
ATOM 3057 N N . ARG A 1 390 ? 17.310 53.151 22.477 1.00 66.00 390 ARG A N 1
ATOM 3058 C CA . ARG A 1 390 ? 17.715 54.317 23.272 1.00 66.00 390 ARG A CA 1
ATOM 3059 C C . ARG A 1 390 ? 16.954 55.590 22.882 1.00 66.00 390 ARG A C 1
ATOM 3061 O O . ARG A 1 390 ? 16.624 56.376 23.762 1.00 66.00 390 ARG A O 1
ATOM 3068 N N . ASP A 1 391 ? 16.655 55.789 21.604 1.00 70.56 391 ASP A N 1
ATOM 3069 C CA . ASP A 1 391 ? 15.919 56.938 21.057 1.00 70.56 391 ASP A CA 1
ATOM 3070 C C . ASP A 1 391 ? 14.427 56.983 21.440 1.00 70.56 391 ASP A C 1
ATOM 3072 O O . ASP A 1 391 ? 13.807 58.040 21.334 1.00 70.56 391 ASP A O 1
ATOM 3076 N N . HIS A 1 392 ? 13.856 55.894 21.967 1.00 75.56 392 HIS A N 1
ATOM 3077 C CA . HIS A 1 392 ? 12.497 55.888 22.523 1.00 75.56 392 HIS A CA 1
ATOM 3078 C C . HIS A 1 392 ? 12.403 56.560 23.916 1.00 75.56 392 HIS A C 1
ATOM 3080 O O . HIS A 1 392 ? 11.297 56.777 24.412 1.00 75.56 392 HIS A O 1
ATOM 3086 N N . PHE A 1 393 ? 13.533 56.902 24.553 1.00 74.19 393 PHE A N 1
ATOM 3087 C CA . PHE A 1 393 ? 13.602 57.388 25.940 1.00 74.19 393 PHE A CA 1
ATOM 3088 C C . PHE A 1 393 ? 14.228 58.787 26.037 1.00 74.19 393 PHE A C 1
ATOM 3090 O O . PHE A 1 393 ? 15.160 59.130 25.305 1.00 74.19 393 PHE A O 1
ATOM 3097 N N . ARG A 1 394 ? 13.726 59.618 26.960 1.00 69.81 394 ARG A N 1
ATOM 3098 C CA . ARG A 1 394 ? 14.109 61.041 27.056 1.00 69.81 394 ARG A CA 1
ATOM 3099 C C . ARG A 1 394 ? 15.535 61.229 27.582 1.00 69.81 394 ARG A C 1
ATOM 3101 O O . ARG A 1 394 ? 16.267 62.063 27.053 1.00 69.81 394 ARG A O 1
ATOM 3108 N N . SER A 1 395 ? 15.961 60.421 28.547 1.00 67.88 395 SER A N 1
ATOM 3109 C CA . SER A 1 395 ? 17.324 60.405 29.093 1.00 67.88 395 SER A CA 1
ATOM 3110 C C . SER A 1 395 ? 17.955 59.003 29.053 1.00 67.88 395 SER A C 1
ATOM 3112 O O . SER A 1 395 ? 17.320 58.030 28.649 1.00 67.88 395 SER A O 1
ATOM 3114 N N . ILE A 1 396 ? 19.243 58.905 29.411 1.00 59.03 396 ILE A N 1
ATOM 3115 C CA . ILE A 1 396 ? 19.921 57.606 29.592 1.00 59.03 396 ILE A CA 1
ATOM 3116 C C . ILE A 1 396 ? 19.385 56.916 30.853 1.00 59.03 396 ILE A C 1
ATOM 3118 O O . ILE A 1 396 ? 19.176 55.710 30.845 1.00 59.03 396 ILE A O 1
ATOM 3122 N N . GLU A 1 397 ? 19.117 57.693 31.900 1.00 59.72 397 GLU A N 1
ATOM 3123 C CA . GLU A 1 397 ? 18.607 57.225 33.189 1.00 59.72 397 GLU A CA 1
ATOM 3124 C C . GLU A 1 397 ? 17.209 56.600 33.050 1.00 59.72 397 GLU A C 1
ATOM 3126 O O . GLU A 1 397 ? 16.989 55.498 33.537 1.00 59.72 397 GLU A O 1
ATOM 3131 N N . ASP A 1 398 ? 16.311 57.208 32.261 1.00 58.72 398 ASP A N 1
ATOM 3132 C CA . ASP A 1 398 ? 14.996 56.621 31.937 1.00 58.72 398 ASP A CA 1
ATOM 3133 C C . ASP A 1 398 ? 15.117 55.254 31.238 1.00 58.72 398 ASP A C 1
ATOM 3135 O O . ASP A 1 398 ? 14.310 54.360 31.478 1.00 58.72 398 ASP A O 1
ATOM 3139 N N . TYR A 1 399 ? 16.109 55.098 30.351 1.00 64.19 399 TYR A N 1
ATOM 3140 C CA . TYR A 1 399 ? 16.348 53.856 29.609 1.00 64.19 399 TYR A CA 1
ATOM 3141 C C . TYR A 1 399 ? 16.927 52.758 30.511 1.00 64.19 399 TYR A C 1
ATOM 3143 O O . TYR A 1 399 ? 16.499 51.610 30.422 1.00 64.19 399 TYR A O 1
ATOM 3151 N N . VAL A 1 400 ? 17.880 53.112 31.381 1.00 62.66 400 VAL A N 1
ATOM 3152 C CA . VAL A 1 400 ? 18.498 52.181 32.339 1.00 62.66 400 VAL A CA 1
ATOM 3153 C C . VAL A 1 400 ? 17.479 51.729 33.381 1.00 62.66 400 VAL A C 1
ATOM 3155 O O . VAL A 1 400 ? 17.315 50.528 33.563 1.00 62.66 400 VAL A O 1
ATOM 3158 N N . ASN A 1 401 ? 16.725 52.657 33.978 1.00 64.81 401 ASN A N 1
ATOM 3159 C CA . ASN A 1 401 ? 15.687 52.325 34.955 1.00 64.81 401 ASN A CA 1
ATOM 3160 C C . ASN A 1 401 ? 14.625 51.399 34.340 1.00 64.81 401 ASN A C 1
ATOM 3162 O O . ASN A 1 401 ? 14.296 50.378 34.932 1.00 64.81 401 ASN A O 1
ATOM 3166 N N . ALA A 1 402 ? 14.149 51.692 33.122 1.00 64.06 402 ALA A N 1
ATOM 3167 C CA . ALA A 1 402 ? 13.180 50.840 32.427 1.00 64.06 402 ALA A CA 1
ATOM 3168 C C . ALA A 1 402 ? 13.713 49.433 32.094 1.00 64.06 402 ALA A C 1
ATOM 3170 O O . ALA A 1 402 ? 12.920 48.506 31.960 1.00 64.06 402 ALA A O 1
ATOM 3171 N N . PHE A 1 403 ? 15.032 49.267 31.953 1.00 60.06 403 PHE A N 1
ATOM 3172 C CA . PHE A 1 403 ? 15.657 47.957 31.765 1.00 60.06 403 PHE A CA 1
ATOM 3173 C C . PHE A 1 403 ? 15.808 47.215 33.103 1.00 60.06 403 PHE A C 1
ATOM 3175 O O . PHE A 1 403 ? 15.500 46.032 33.180 1.00 60.06 403 PHE A O 1
ATOM 3182 N N . GLN A 1 404 ? 16.177 47.916 34.177 1.00 58.12 404 GLN A N 1
ATOM 3183 C CA . GLN A 1 404 ? 16.287 47.341 35.524 1.00 58.12 404 GLN A CA 1
ATOM 3184 C C . GLN A 1 404 ? 14.929 46.885 36.083 1.00 58.12 404 GLN A C 1
ATOM 3186 O O . GLN A 1 404 ? 14.850 45.831 36.701 1.00 58.12 404 GLN A O 1
ATOM 3191 N N . THR A 1 405 ? 13.825 47.580 35.780 1.00 61.47 405 THR A N 1
ATOM 3192 C CA . THR A 1 405 ? 12.470 47.099 36.135 1.00 61.47 405 THR A CA 1
ATOM 3193 C C . THR A 1 405 ? 12.059 45.828 35.366 1.00 61.47 405 THR A C 1
ATOM 3195 O O . THR A 1 405 ? 11.098 45.163 35.744 1.00 61.47 405 THR A O 1
ATOM 3198 N N . LEU A 1 406 ? 12.759 45.473 34.279 1.00 59.44 406 LEU A N 1
ATOM 3199 C CA . LEU A 1 406 ? 12.595 44.186 33.586 1.00 59.44 406 LEU A CA 1
ATOM 3200 C C . LEU A 1 406 ? 13.528 43.098 34.153 1.00 59.44 406 LEU A C 1
ATOM 3202 O O . LEU A 1 406 ? 13.206 41.922 34.035 1.00 59.44 406 LEU A O 1
ATOM 3206 N N . GLU A 1 407 ? 14.634 43.486 34.793 1.00 48.25 407 GLU A N 1
ATOM 3207 C CA . GLU A 1 407 ? 15.579 42.610 35.507 1.00 48.25 407 GLU A CA 1
ATOM 3208 C C . GLU A 1 407 ? 14.996 42.153 36.865 1.00 48.25 407 GLU A C 1
ATOM 3210 O O . GLU A 1 407 ? 15.138 40.997 37.251 1.00 48.25 407 GLU A O 1
ATOM 3215 N N . GLU A 1 408 ? 14.208 43.001 37.540 1.00 48.12 408 GLU A N 1
ATOM 3216 C CA . GLU A 1 408 ? 13.447 42.639 38.756 1.00 48.12 408 GLU A CA 1
ATOM 3217 C C . GLU A 1 408 ? 12.386 41.533 38.524 1.00 48.12 408 GLU A C 1
ATOM 3219 O O . GLU A 1 408 ? 11.941 40.895 39.475 1.00 48.12 408 GLU A O 1
ATOM 3224 N N . LEU A 1 409 ? 11.998 41.258 37.269 1.00 46.97 409 LEU A N 1
ATOM 3225 C CA . LEU A 1 409 ? 11.136 40.119 36.902 1.00 46.97 409 LEU A CA 1
ATOM 3226 C C . LEU A 1 409 ? 11.900 38.782 36.800 1.00 46.97 409 LEU A C 1
ATOM 3228 O O . LEU A 1 409 ? 11.276 37.739 36.602 1.00 46.97 409 LEU A O 1
ATOM 3232 N N . GLU A 1 410 ? 13.231 38.795 36.901 1.00 43.75 410 GLU A N 1
ATOM 3233 C CA . GLU A 1 410 ? 14.099 37.634 36.661 1.00 43.75 410 GLU A CA 1
ATOM 3234 C C . GLU A 1 410 ? 14.414 36.836 37.950 1.00 43.75 410 GLU A C 1
ATOM 3236 O O . GLU A 1 410 ? 14.785 35.663 37.876 1.00 43.75 410 GLU A O 1
ATOM 3241 N N . GLU A 1 411 ? 14.184 37.411 39.143 1.00 41.69 411 GLU A N 1
ATOM 3242 C CA . GLU A 1 411 ? 14.456 36.760 40.444 1.00 41.69 411 GLU A CA 1
ATOM 3243 C C . GLU A 1 411 ? 13.538 35.555 40.774 1.00 41.69 411 GLU A C 1
ATOM 3245 O O . GLU A 1 411 ? 13.839 34.798 41.699 1.00 41.69 411 GLU A O 1
ATOM 3250 N N . GLU A 1 412 ? 12.457 35.310 40.019 1.00 42.47 412 GLU A N 1
ATOM 3251 C CA . GLU A 1 412 ? 11.550 34.158 40.227 1.00 42.47 412 GLU A CA 1
ATOM 3252 C C . GLU A 1 412 ? 11.908 32.893 39.404 1.00 42.47 412 GLU A C 1
ATOM 3254 O O . GLU A 1 412 ? 11.157 31.911 39.396 1.00 42.47 412 GLU A O 1
ATOM 3259 N N . LEU A 1 413 ? 13.056 32.861 38.713 1.00 38.94 413 LEU A N 1
ATOM 3260 C CA . LEU A 1 413 ? 13.455 31.719 37.875 1.00 38.94 413 LEU A CA 1
ATOM 3261 C C . LEU A 1 413 ? 13.977 30.496 38.671 1.00 38.94 413 LEU A C 1
ATOM 3263 O O . LEU A 1 413 ? 14.868 30.625 39.514 1.00 38.94 413 LEU A O 1
ATOM 3267 N N . PRO A 1 414 ? 13.521 29.258 38.368 1.00 37.31 414 PRO A N 1
ATOM 3268 C CA . PRO A 1 414 ? 14.077 28.048 38.975 1.00 37.31 414 PRO A CA 1
ATOM 3269 C C . PRO A 1 414 ? 15.530 27.793 38.543 1.00 37.31 414 PRO A C 1
ATOM 3271 O O . PRO A 1 414 ? 15.854 27.820 37.357 1.00 37.31 414 PRO A O 1
ATOM 3274 N N . GLY A 1 415 ? 16.392 27.434 39.500 1.00 38.47 415 GLY A N 1
ATOM 3275 C CA . GLY A 1 415 ? 17.855 27.358 39.339 1.00 38.47 415 GLY A CA 1
ATOM 3276 C C . GLY A 1 415 ? 18.444 26.327 38.359 1.00 38.47 415 GLY A C 1
ATOM 3277 O O . GLY A 1 415 ? 19.638 26.065 38.440 1.00 38.47 415 GLY A O 1
ATOM 3278 N N . TRP A 1 416 ? 17.658 25.735 37.454 1.00 44.09 416 TRP A N 1
ATOM 3279 C CA . TRP A 1 416 ? 18.157 24.901 36.348 1.00 44.09 416 TRP A CA 1
ATOM 3280 C C . TRP A 1 416 ? 18.321 25.674 35.025 1.00 44.09 416 TRP A C 1
ATOM 3282 O O . TRP A 1 416 ? 18.997 25.183 34.127 1.00 44.09 416 TRP A O 1
ATOM 3292 N N . ALA A 1 417 ? 17.777 26.892 34.911 1.00 39.84 417 ALA A N 1
ATOM 3293 C CA . ALA A 1 417 ? 17.996 27.782 33.759 1.00 39.84 417 ALA A CA 1
ATOM 3294 C C . ALA A 1 417 ? 19.374 28.495 33.779 1.00 39.84 417 ALA A C 1
ATOM 3296 O O . ALA A 1 417 ? 19.718 29.254 32.877 1.00 39.84 417 ALA A O 1
ATOM 3297 N N . ALA A 1 418 ? 20.173 28.283 34.829 1.00 41.75 418 ALA A N 1
ATOM 3298 C CA . ALA A 1 418 ? 21.225 29.211 35.237 1.00 41.75 418 ALA A CA 1
ATOM 3299 C C . ALA A 1 418 ? 22.585 29.083 34.521 1.00 41.75 418 ALA A C 1
ATOM 3301 O O . ALA A 1 418 ? 23.428 29.946 34.757 1.00 41.75 418 ALA A O 1
ATOM 3302 N N . ASP A 1 419 ? 22.815 28.066 33.681 1.00 44.25 419 ASP A N 1
ATOM 3303 C CA . ASP A 1 419 ? 24.162 27.775 33.155 1.00 44.25 419 ASP A CA 1
ATOM 3304 C C . ASP A 1 419 ? 24.343 28.102 31.658 1.00 44.25 419 ASP A C 1
ATOM 3306 O O . ASP A 1 419 ? 25.263 28.841 31.317 1.00 44.25 419 ASP A O 1
ATOM 3310 N N . GLU A 1 420 ? 23.479 27.628 30.750 1.00 41.66 420 GLU A N 1
ATOM 3311 C CA . GLU A 1 420 ? 23.681 27.841 29.299 1.00 41.66 420 GLU A CA 1
ATOM 3312 C C . GLU A 1 420 ? 23.185 29.226 28.830 1.00 41.66 420 GLU A C 1
ATOM 3314 O O . GLU A 1 420 ? 23.911 29.952 28.148 1.00 41.66 420 GLU A O 1
ATOM 3319 N N . GLU A 1 421 ? 21.985 29.651 29.248 1.00 42.50 421 GLU A N 1
ATOM 3320 C CA . GLU A 1 421 ? 21.441 30.976 28.896 1.00 42.50 421 GLU A CA 1
ATOM 3321 C C . GLU A 1 421 ? 22.206 32.109 29.585 1.00 42.50 421 GLU A C 1
ATOM 3323 O O . GLU A 1 421 ? 22.484 33.131 28.963 1.00 42.50 421 GLU A O 1
ATOM 3328 N N . LYS A 1 422 ? 22.658 31.901 30.827 1.00 41.94 422 LYS A N 1
ATOM 3329 C CA . LYS A 1 422 ? 23.511 32.858 31.547 1.00 41.94 422 LYS A CA 1
ATOM 3330 C C . LYS A 1 422 ? 24.877 33.026 30.878 1.00 41.94 422 LYS A C 1
ATOM 3332 O O . LYS A 1 422 ? 25.417 34.131 30.863 1.00 41.94 422 LYS A O 1
ATOM 3337 N N . ARG A 1 423 ? 25.416 31.957 30.273 1.00 43.16 423 ARG A N 1
ATOM 3338 C CA . ARG A 1 423 ? 26.640 32.008 29.460 1.00 43.16 423 ARG A CA 1
ATOM 3339 C C . ARG A 1 423 ? 26.425 32.806 28.173 1.00 43.16 423 ARG A C 1
ATOM 3341 O O . ARG A 1 423 ? 27.247 33.665 27.867 1.00 43.16 423 ARG A O 1
ATOM 3348 N N . LEU A 1 424 ? 25.306 32.595 27.471 1.00 44.50 424 LEU A N 1
ATOM 3349 C CA . LEU A 1 424 ? 24.929 33.411 26.308 1.00 44.50 424 LEU A CA 1
ATOM 3350 C C . LEU A 1 424 ? 24.690 34.883 26.675 1.00 44.50 424 LEU A C 1
ATOM 3352 O O . LEU A 1 424 ? 25.149 35.767 25.956 1.00 44.50 424 LEU A O 1
ATOM 3356 N N . ALA A 1 425 ? 24.008 35.159 27.787 1.00 41.91 425 ALA A N 1
ATOM 3357 C CA . ALA A 1 425 ? 23.758 36.514 28.268 1.00 41.91 425 ALA A CA 1
ATOM 3358 C C . ALA A 1 425 ? 25.068 37.238 28.618 1.00 41.91 425 ALA A C 1
ATOM 3360 O O . ALA A 1 425 ? 25.232 38.399 28.249 1.00 41.91 425 ALA A O 1
ATOM 3361 N N . LEU A 1 426 ? 26.029 36.550 29.246 1.00 42.47 426 LEU A N 1
ATOM 3362 C CA . LEU A 1 426 ? 27.367 37.084 29.522 1.00 42.47 426 LEU A CA 1
ATOM 3363 C C . LEU A 1 426 ? 28.191 37.317 28.246 1.00 42.47 426 LEU A C 1
ATOM 3365 O O . LEU A 1 426 ? 28.780 38.390 28.118 1.00 42.47 426 LEU A O 1
ATOM 3369 N N . ASP A 1 427 ? 28.198 36.384 27.286 1.00 43.41 427 ASP A N 1
ATOM 3370 C CA . ASP A 1 427 ? 28.882 36.561 25.991 1.00 43.41 427 ASP A CA 1
ATOM 3371 C C . ASP A 1 427 ? 28.280 37.759 25.213 1.00 43.41 427 ASP A C 1
ATOM 3373 O O . ASP A 1 427 ? 29.007 38.608 24.686 1.00 43.41 427 ASP A O 1
ATOM 3377 N N . ILE A 1 428 ? 26.947 37.900 25.201 1.00 44.72 428 ILE A N 1
ATOM 3378 C CA . ILE A 1 428 ? 26.247 39.020 24.551 1.00 44.72 428 ILE A CA 1
ATOM 3379 C C . ILE A 1 428 ? 26.512 40.340 25.287 1.00 44.72 428 ILE A C 1
ATOM 3381 O O . ILE A 1 428 ? 26.875 41.324 24.638 1.00 44.72 428 ILE A O 1
ATOM 3385 N N . ALA A 1 429 ? 26.399 40.378 26.617 1.00 41.91 429 ALA A N 1
ATOM 3386 C CA . ALA A 1 429 ? 26.674 41.568 27.421 1.00 41.91 429 ALA A CA 1
ATOM 3387 C C . ALA A 1 429 ? 28.136 42.022 27.292 1.00 41.91 429 ALA A C 1
ATOM 3389 O O . ALA A 1 429 ? 28.391 43.220 27.170 1.00 41.91 429 ALA A O 1
ATOM 3390 N N . SER A 1 430 ? 29.087 41.084 27.233 1.00 43.94 430 SER A N 1
ATOM 3391 C CA . SER A 1 430 ? 30.499 41.378 26.978 1.00 43.94 430 SER A CA 1
ATOM 3392 C C . SER A 1 430 ? 30.696 41.990 25.585 1.00 43.94 430 SER A C 1
ATOM 3394 O O . SER A 1 430 ? 31.294 43.060 25.472 1.00 43.94 430 SER A O 1
ATOM 3396 N N . SER A 1 431 ? 30.082 41.417 24.540 1.00 46.53 431 SER A N 1
ATOM 3397 C CA . SER A 1 431 ? 30.150 41.969 23.175 1.00 46.53 431 SER A CA 1
ATOM 3398 C C . SER A 1 431 ? 29.512 43.364 23.039 1.00 46.53 431 SER A C 1
ATOM 3400 O O . SER A 1 431 ? 30.000 44.217 22.293 1.00 46.53 431 SER A O 1
ATOM 3402 N N . LEU A 1 432 ? 28.434 43.633 23.786 1.00 44.28 432 LEU A N 1
ATOM 3403 C CA . LEU A 1 432 ? 27.766 44.935 23.819 1.00 44.28 432 LEU A CA 1
ATOM 3404 C C . LEU A 1 432 ? 28.567 45.962 24.627 1.00 44.28 432 LEU A C 1
ATOM 3406 O O . LEU A 1 432 ? 28.625 47.124 24.224 1.00 44.28 432 LEU A O 1
ATOM 3410 N N . ALA A 1 433 ? 29.225 45.544 25.711 1.00 42.44 433 ALA A N 1
ATOM 3411 C CA . ALA A 1 433 ? 30.127 46.385 26.491 1.00 42.44 433 ALA A CA 1
ATOM 3412 C C . ALA A 1 433 ? 31.384 46.766 25.691 1.00 42.44 433 ALA A C 1
ATOM 3414 O O . ALA A 1 433 ? 31.730 47.946 25.651 1.00 42.44 433 ALA A O 1
ATOM 3415 N N . GLU A 1 434 ? 32.016 45.821 24.983 1.00 45.38 434 GLU A N 1
ATOM 3416 C CA . GLU A 1 434 ? 33.139 46.115 24.079 1.00 45.38 434 GLU A CA 1
ATOM 3417 C C . GLU A 1 434 ? 32.733 47.085 22.968 1.00 45.38 434 GLU A C 1
ATOM 3419 O O . GLU A 1 434 ? 33.454 48.046 22.690 1.00 45.38 434 GLU A O 1
ATOM 3424 N N . LYS A 1 435 ? 31.556 46.893 22.361 1.00 48.00 435 LYS A N 1
ATOM 3425 C CA . LYS A 1 435 ? 31.059 47.782 21.306 1.00 48.00 435 LYS A CA 1
ATOM 3426 C C . LYS A 1 435 ? 30.719 49.179 21.833 1.00 48.00 435 LYS A C 1
ATOM 3428 O O . LYS A 1 435 ? 31.110 50.170 21.222 1.00 48.00 435 LYS A O 1
ATOM 3433 N N . ALA A 1 436 ? 30.059 49.277 22.987 1.00 45.12 436 ALA A N 1
ATOM 3434 C CA . ALA A 1 436 ? 29.759 50.556 23.627 1.00 45.12 436 ALA A CA 1
ATOM 3435 C C . ALA A 1 436 ? 31.034 51.300 24.064 1.00 45.12 436 ALA A C 1
ATOM 3437 O O . ALA A 1 436 ? 31.106 52.521 23.907 1.00 45.12 436 ALA A O 1
ATOM 3438 N N . PHE A 1 437 ? 32.045 50.576 24.556 1.00 42.31 437 PHE A N 1
ATOM 3439 C CA . PHE A 1 437 ? 33.358 51.120 24.901 1.00 42.31 437 PHE A CA 1
ATOM 3440 C C . PHE A 1 437 ? 34.121 51.583 23.653 1.00 42.31 437 PHE A C 1
ATOM 3442 O O . PHE A 1 437 ? 34.606 52.711 23.627 1.00 42.31 437 PHE A O 1
ATOM 3449 N N . SER A 1 438 ? 34.147 50.779 22.586 1.00 45.97 438 SER A N 1
ATOM 3450 C CA . SER A 1 438 ? 34.759 51.140 21.301 1.00 45.97 438 SER A CA 1
ATOM 3451 C C . SER A 1 438 ? 34.116 52.396 20.700 1.00 45.97 438 SER A C 1
ATOM 3453 O O . SER A 1 438 ? 34.816 53.365 20.402 1.00 45.97 438 SER A O 1
ATOM 3455 N N . ASP A 1 439 ? 32.782 52.452 20.638 1.00 48.62 439 ASP A N 1
ATOM 3456 C CA . ASP A 1 439 ? 32.049 53.622 20.148 1.00 48.62 439 ASP A CA 1
ATOM 3457 C C . ASP A 1 439 ? 32.242 54.854 21.062 1.00 48.62 439 ASP A C 1
ATOM 3459 O O . ASP A 1 439 ? 32.215 55.994 20.593 1.00 48.62 439 ASP A O 1
ATOM 3463 N N . ALA A 1 440 ? 32.426 54.670 22.376 1.00 44.81 440 ALA A N 1
ATOM 3464 C CA . ALA A 1 440 ? 32.747 55.759 23.304 1.00 44.81 440 ALA A CA 1
ATOM 3465 C C . ALA A 1 440 ? 34.179 56.286 23.105 1.00 44.81 440 ALA A C 1
ATOM 3467 O O . ALA A 1 440 ? 34.369 57.502 23.050 1.00 44.81 440 ALA A O 1
ATOM 3468 N N . CYS A 1 441 ? 35.164 55.403 22.925 1.00 42.47 441 CYS A N 1
ATOM 3469 C CA . CYS A 1 441 ? 36.539 55.771 22.591 1.00 42.47 441 CYS A CA 1
ATOM 3470 C C . CYS A 1 441 ? 36.617 56.502 21.245 1.00 42.47 441 CYS A C 1
ATOM 3472 O O . CYS A 1 441 ? 37.247 57.556 21.168 1.00 42.47 441 CYS A O 1
ATOM 3474 N N . MET A 1 442 ? 35.929 56.010 20.210 1.00 47.69 442 MET A N 1
ATOM 3475 C CA . MET A 1 442 ? 35.874 56.668 18.900 1.00 47.69 442 MET A CA 1
ATOM 3476 C C . MET A 1 442 ? 35.247 58.064 18.993 1.00 47.69 442 MET A C 1
ATOM 3478 O O . MET A 1 442 ? 35.843 59.026 18.513 1.00 47.69 442 MET A O 1
ATOM 3482 N N . ARG A 1 443 ? 34.125 58.223 19.709 1.00 50.22 443 ARG A N 1
ATOM 3483 C CA . ARG A 1 443 ? 33.513 59.547 19.936 1.00 50.22 443 ARG A CA 1
ATOM 3484 C C . ARG A 1 443 ? 34.400 60.492 20.756 1.00 50.22 443 ARG A C 1
ATOM 3486 O O . ARG A 1 443 ? 34.404 61.689 20.488 1.00 50.22 443 ARG A O 1
ATOM 3493 N N . ALA A 1 444 ? 35.173 59.989 21.722 1.00 44.19 444 ALA A N 1
ATOM 3494 C CA . ALA A 1 444 ? 36.127 60.806 22.480 1.00 44.19 444 ALA A CA 1
ATOM 3495 C C . ALA A 1 444 ? 37.312 61.284 21.614 1.00 44.19 444 ALA A C 1
ATOM 3497 O O . ALA A 1 444 ? 37.758 62.425 21.764 1.00 44.19 444 ALA A O 1
ATOM 3498 N N . ILE A 1 445 ? 37.775 60.442 20.681 1.00 45.66 445 ILE A N 1
ATOM 3499 C CA . ILE A 1 445 ? 38.796 60.781 19.677 1.00 45.66 445 ILE A CA 1
ATOM 3500 C C . ILE A 1 445 ? 38.258 61.836 18.697 1.00 45.66 445 ILE A C 1
ATOM 3502 O O . ILE A 1 445 ? 38.918 62.849 18.470 1.00 45.66 445 ILE A O 1
ATOM 3506 N N . GLU A 1 446 ? 37.044 61.654 18.170 1.00 47.88 446 GLU A N 1
ATOM 3507 C CA . GLU A 1 446 ? 36.387 62.608 17.258 1.00 47.88 446 GLU A CA 1
ATOM 3508 C C . GLU A 1 446 ? 36.103 63.972 17.909 1.00 47.88 446 GLU A C 1
ATOM 3510 O O . GLU A 1 446 ? 36.141 65.000 17.234 1.00 47.88 446 GLU A O 1
ATOM 3515 N N . GLN A 1 447 ? 35.859 64.004 19.223 1.00 49.62 447 GLN A N 1
ATOM 3516 C CA . GLN A 1 447 ? 35.637 65.236 19.992 1.00 49.62 447 GLN A CA 1
ATOM 3517 C C . GLN A 1 447 ? 36.934 65.887 20.509 1.00 49.62 447 GLN A C 1
ATOM 3519 O O . GLN A 1 447 ? 36.873 66.909 21.192 1.00 49.62 447 GLN A O 1
ATOM 3524 N N . GLY A 1 448 ? 38.108 65.331 20.187 1.00 40.22 448 GLY A N 1
ATOM 3525 C CA . GLY A 1 448 ? 39.406 65.915 20.540 1.00 40.22 448 GLY A CA 1
ATOM 3526 C C . GLY A 1 448 ? 39.710 65.930 22.042 1.00 40.22 448 GLY A C 1
ATOM 3527 O O . GLY A 1 448 ? 40.513 66.750 22.495 1.00 40.22 448 GLY A O 1
ATOM 3528 N N . ILE A 1 449 ? 39.080 65.051 22.829 1.00 47.81 449 ILE A N 1
ATOM 3529 C CA . ILE A 1 449 ? 39.271 65.005 24.282 1.00 47.81 449 ILE A CA 1
ATOM 3530 C C . ILE A 1 449 ? 40.584 64.277 24.590 1.00 47.81 449 ILE A C 1
ATOM 3532 O O . ILE A 1 449 ? 40.637 63.051 24.689 1.00 47.81 449 ILE A O 1
ATOM 3536 N N . ALA A 1 450 ? 41.659 65.048 24.753 1.00 38.44 450 ALA A N 1
ATOM 3537 C CA . ALA A 1 450 ? 42.934 64.537 25.238 1.00 38.44 450 ALA A CA 1
ATOM 3538 C C . ALA A 1 450 ? 42.831 64.186 26.733 1.00 38.44 450 ALA A C 1
ATOM 3540 O O . ALA A 1 450 ? 42.852 65.070 27.593 1.00 38.44 450 ALA A O 1
ATOM 3541 N N . TRP A 1 451 ? 42.738 62.893 27.040 1.00 37.47 451 TRP A N 1
ATOM 3542 C CA . TRP A 1 451 ? 42.845 62.385 28.407 1.00 37.47 451 TRP A CA 1
ATOM 3543 C C . TRP A 1 451 ? 44.316 62.284 28.838 1.00 37.47 451 TRP A C 1
ATOM 3545 O O . TRP A 1 451 ? 45.191 61.967 28.029 1.00 37.47 451 TRP A O 1
ATOM 3555 N N . ARG A 1 452 ? 44.571 62.581 30.117 1.00 34.41 452 ARG A N 1
ATOM 3556 C CA . ARG A 1 452 ? 45.802 62.202 30.829 1.00 34.41 452 ARG A CA 1
ATOM 3557 C C . ARG A 1 452 ? 45.659 60.801 31.407 1.00 34.41 452 ARG A C 1
ATOM 3559 O O . ARG A 1 452 ? 44.515 60.475 31.788 1.00 34.41 452 ARG A O 1
#

Foldseek 3Di:
DDDDDDDDPDDQWDWDAQAPFAETEIDNFALVDQTDPSNVVVVVVNCLRRVWYWYPQNVDDPVSQVSSVCVVHDADFCVVVVVVVDDDQDPGRSDDDLAQADNVRDGHDCPDPVNLLSLLQVWFFAPPLFPQDGDPDDWDFFQDDDDPPPFAWDKDFFQLVLLVPDDPVVNVVLVVVQKKFWFFSLQSSCVRRVPSSVVPDRVVDGTRIGGQWDQPVSNRTIGGNATSRGCFIPPDDNVRGCVSNVVSSCSRPDPNRMGTFTHQDGGIGGNHHFDDFPAAAEAQVCPPVLVVRLCVRCVVVVNNVQQDLPDDQDDPPPPCRVVSLVSQQSLLVSNLVRHDPNLNVVLVPDPDRDRGNNVSNVSSLCSRCNPCSDPDDPPVLVVCVVPDDPVVDPDPVRSVVSVVVSVVSVVPDDPVVCPPVVVVVVVVVVVVVVVVVVVVVVVCVVVVPDDD

Secondary structure (DSSP, 8-state):
-----PPP--SS-EEEESSSSS-EEEES---SSPPPHHHHHHHHHHHHHHS-EEESS----HHHHHHHHTTTSPPP-SHHHHHTT----SS-TTS---SSB-TTSPBPPTTSHHHHHHGGGSS---TTTTSSSPPS----B-S--PSTTS----EEE-HHHHHHHS-HHHHHHHHHHTPEEEE-HHHHHHHH-TTTTTT--GGGS--EEEESEEE-TTT--EEE---TTEEEETTS-HHHHHHHHHHHHHHHTSGGGEEE----STT-BSS---PPPSS-B-SGGGHHHHHHHHHHHHHHTT-GGGS-TTSPPPPTTSTTHHHHHHHHHHHHHHHHHTB-HHHHHHHHTSSS---SHHHHHHHHHHHHH-TT-SS---HHHHHHHHH--GGGSSSHHHHHHHHHHHHTTSTT--TTSTTHHHHHHHHHHHHHHHHHHHHHHHHHHHTT----

Sequence (452 aa):
MTVTATSTPFSHISIKPLHPTFGAEISGVDFASPVADEVFQEIYQAVTQYGVVVFRSTGLTDEGHIAFSRKFGELDDVKPYIAAGRKHRLNYPELFDVSNVEADGSILSPESSRGQANKGNDLFHVDSSFNPRRAGYSLLLAHELPPAGMGGHTAFADTRTAFDTLSPDLKAQLLKHDYIACHSMHHSRKLAAPEAFADLNPLDYPMGRHRLVQRHEASNRMNLYIAAHVHHIEGLAADESRTLFDQLFRHATREDNTVDVEWQAPGDLAPESIPSIPEKLNGHSGWENWAFFVTGALKVAIMENLIQKEIPRPTPGANDYDNWKRQSMAVSHWLTLQLGKPVMESYRSLSVVPTYADDAFQAIKNLVLGRGGLDTFPFEGWKQASRMKRDHFRSIEDYVNAFQTLEELEEELPGWAADEEKRLALDIASSLAEKAFSDACMRAIEQGIAWR